Protein AF-0000000075242982 (afdb_homodimer)

Solvent-accessible surface area (backbone atoms only — not comparable to full-atom values): 26186 Å² total; per-residue (Å²): 131,69,67,68,46,37,35,40,31,35,42,79,21,31,42,19,51,88,75,40,44,37,87,60,26,55,62,35,51,60,56,45,56,75,68,31,47,71,36,37,35,45,78,45,44,43,64,19,67,67,58,49,40,52,51,48,40,70,35,62,38,90,78,58,65,86,42,56,41,36,14,54,53,44,46,44,52,52,32,62,76,66,67,48,15,46,46,80,40,51,23,76,57,27,46,68,67,49,65,90,60,58,46,71,84,53,44,25,34,38,36,28,44,24,64,93,55,42,30,43,68,53,50,23,52,50,45,42,40,32,66,76,64,67,21,48,48,33,24,35,44,63,46,38,55,47,81,53,96,93,40,71,35,67,27,31,19,17,58,52,42,8,48,23,61,46,62,74,52,77,64,50,57,29,13,65,38,34,55,62,27,56,52,53,53,42,35,76,76,34,81,76,67,54,44,65,24,24,35,28,40,17,16,39,59,59,43,38,24,49,20,31,38,75,61,48,20,24,36,33,36,23,61,28,61,70,44,52,93,68,51,65,78,76,53,91,38,72,22,76,30,52,42,49,43,43,51,32,55,77,67,69,63,70,60,79,127,133,71,67,68,47,38,35,41,31,35,41,80,21,33,43,21,50,88,75,39,46,38,85,61,26,56,62,36,49,60,56,44,56,77,70,31,48,70,35,37,34,44,78,45,45,43,63,20,66,68,58,48,41,53,52,49,41,69,35,62,38,90,78,56,64,86,40,55,41,37,14,54,54,46,44,42,50,52,32,62,76,68,68,48,15,44,45,77,39,52,23,77,57,27,47,68,67,48,67,89,62,60,48,71,84,52,45,22,33,38,35,28,44,26,65,94,56,42,29,43,68,53,52,22,51,50,46,43,40,34,65,76,63,68,20,47,46,34,24,34,43,64,48,39,55,48,81,52,95,93,40,71,35,68,26,31,19,17,58,51,43,8,48,23,62,45,62,74,50,76,64,48,55,30,14,65,40,34,56,60,26,57,53,52,51,42,33,77,79,33,81,77,67,54,43,66,25,25,34,28,39,20,17,40,60,59,43,38,24,50,19,31,40,74,63,48,20,23,36,33,36,23,59,29,63,69,45,52,93,68,51,66,78,76,52,90,37,71,24,75,31,53,43,48,43,42,50,32,56,78,66,69,63,68,59,80,127

pLDDT: mean 96.3, std 3.38, range [66.12, 98.94]

Organism: NCBI:txid1561998

Structure (mmCIF, N/CA/C/O backbone):
data_AF-0000000075242982-model_v1
#
loop_
_entity.id
_entity.type
_entity.pdbx_description
1 polymer 'Haloacid dehalogenase-like hydrolase domain-containing protein 2'
#
loop_
_atom_site.group_PDB
_atom_site.id
_atom_site.type_symbol
_atom_site.label_atom_id
_atom_site.label_alt_id
_atom_site.label_comp_id
_atom_site.label_asym_id
_atom_site.label_entity_id
_atom_site.label_seq_id
_atom_site.pdbx_PDB_ins_code
_atom_site.Cartn_x
_atom_site.Cartn_y
_atom_site.Cartn_z
_atom_site.occupancy
_atom_site.B_iso_or_equiv
_atom_site.auth_seq_id
_atom_site.auth_comp_id
_atom_site.auth_asym_id
_atom_site.auth_atom_id
_atom_site.pdbx_PDB_model_num
ATOM 1 N N . MET A 1 1 ? 8.773 -43.938 4.301 1 66.19 1 MET A N 1
ATOM 2 C CA . MET A 1 1 ? 8.172 -42.688 3.807 1 66.19 1 MET A CA 1
ATOM 3 C C . MET A 1 1 ? 6.949 -43 2.941 1 66.19 1 MET A C 1
ATOM 5 O O . MET A 1 1 ? 6.883 -44.031 2.293 1 66.19 1 MET A O 1
ATOM 9 N N . SER A 1 2 ? 5.824 -42.188 3.098 1 78.44 2 SER A N 1
ATOM 10 C CA . SER A 1 2 ? 4.605 -42.406 2.33 1 78.44 2 SER A CA 1
ATOM 11 C C . SER A 1 2 ? 4.879 -42.375 0.831 1 78.44 2 SER A C 1
ATOM 13 O O . SER A 1 2 ? 5.707 -41.594 0.365 1 78.44 2 SER A O 1
ATOM 15 N N . LYS A 1 3 ? 4.277 -43.219 0.196 1 91 3 LYS A N 1
ATOM 16 C CA . LYS A 1 3 ? 4.43 -43.281 -1.255 1 91 3 LYS A CA 1
ATOM 17 C C . LYS A 1 3 ? 3.832 -42.062 -1.923 1 91 3 LYS A C 1
ATOM 19 O O . LYS A 1 3 ? 2.732 -41.625 -1.568 1 91 3 LYS A O 1
ATOM 24 N N . ILE A 1 4 ? 4.59 -41.5 -2.803 1 95.19 4 ILE A N 1
ATOM 25 C CA . ILE A 1 4 ? 4.129 -40.312 -3.539 1 95.19 4 ILE A CA 1
ATOM 26 C C . ILE A 1 4 ? 3.016 -40.719 -4.504 1 95.19 4 ILE A C 1
ATOM 28 O O . ILE A 1 4 ? 3.164 -41.688 -5.27 1 95.19 4 ILE A O 1
ATOM 32 N N . SER A 1 5 ? 1.886 -40.031 -4.438 1 96.88 5 SER A N 1
ATOM 33 C CA . SER A 1 5 ? 0.757 -40.344 -5.305 1 96.88 5 SER A CA 1
ATOM 34 C C . SER A 1 5 ? 0.394 -39.188 -6.207 1 96.88 5 SER A C 1
ATOM 36 O O . SER A 1 5 ? -0.218 -39.375 -7.262 1 96.88 5 SER A O 1
ATOM 38 N N . SER A 1 6 ? 0.688 -37.969 -5.805 1 98.12 6 SER A N 1
ATOM 39 C CA . SER A 1 6 ? 0.33 -36.75 -6.543 1 98.12 6 SER A CA 1
ATOM 40 C C . SER A 1 6 ? 1.532 -35.812 -6.711 1 98.12 6 SER A C 1
ATOM 42 O O . SER A 1 6 ? 2.334 -35.656 -5.785 1 98.12 6 SER A O 1
ATOM 44 N N . VAL A 1 7 ? 1.649 -35.25 -7.887 1 98.56 7 VAL A N 1
ATOM 45 C CA . VAL A 1 7 ? 2.742 -34.344 -8.164 1 98.56 7 VAL A CA 1
ATOM 46 C C . VAL A 1 7 ? 2.186 -33.031 -8.742 1 98.56 7 VAL A C 1
ATOM 48 O O . VAL A 1 7 ? 1.443 -33.062 -9.727 1 98.56 7 VAL A O 1
ATOM 51 N N . LEU A 1 8 ? 2.436 -31.922 -8.078 1 98.75 8 LEU A N 1
ATOM 52 C CA . LEU A 1 8 ? 2.223 -30.594 -8.648 1 98.75 8 LEU A CA 1
ATOM 53 C C . LEU A 1 8 ? 3.477 -30.109 -9.367 1 98.75 8 LEU A C 1
ATOM 55 O O . LEU A 1 8 ? 4.582 -30.219 -8.836 1 98.75 8 LEU A O 1
ATOM 59 N N . ILE A 1 9 ? 3.287 -29.656 -10.555 1 98.75 9 ILE A N 1
ATOM 60 C CA . ILE A 1 9 ? 4.426 -29.281 -11.391 1 98.75 9 ILE A CA 1
ATOM 61 C C . ILE A 1 9 ? 4.289 -27.812 -11.82 1 98.75 9 ILE A C 1
ATOM 63 O O . ILE A 1 9 ? 3.314 -27.453 -12.484 1 98.75 9 ILE A O 1
ATOM 67 N N . ASP A 1 10 ? 5.246 -26.984 -11.469 1 98.12 10 ASP A N 1
ATOM 68 C CA . ASP A 1 10 ? 5.316 -25.625 -12 1 98.12 10 ASP A CA 1
ATOM 69 C C . ASP A 1 10 ? 5.539 -25.641 -13.508 1 98.12 10 ASP A C 1
ATOM 71 O O . ASP A 1 10 ? 5.992 -26.641 -14.062 1 98.12 10 ASP A O 1
ATOM 75 N N . LEU A 1 11 ? 5.191 -24.562 -14.148 1 96.44 11 LEU A N 1
ATOM 76 C CA . LEU A 1 11 ? 5.305 -24.484 -15.602 1 96.44 11 LEU A CA 1
ATOM 77 C C . LEU A 1 11 ? 6.578 -23.766 -16.016 1 96.44 11 LEU A C 1
ATOM 79 O O . LEU A 1 11 ? 7.625 -24.391 -16.188 1 96.44 11 LEU A O 1
ATOM 83 N N . SER A 1 12 ? 6.543 -22.422 -15.945 1 93.69 12 SER A N 1
ATOM 84 C CA . SER A 1 12 ? 7.672 -21.609 -16.406 1 93.69 12 SER A CA 1
ATOM 85 C C . SER A 1 12 ? 8.898 -21.828 -15.516 1 93.69 12 SER A C 1
ATOM 87 O O . SER A 1 12 ? 8.789 -21.797 -14.289 1 93.69 12 SER A O 1
ATOM 89 N N . GLY A 1 13 ? 9.992 -22.156 -16.156 1 95.62 13 GLY A N 1
ATOM 90 C CA . GLY A 1 13 ? 11.242 -22.391 -15.453 1 95.62 13 GLY A CA 1
ATOM 91 C C . GLY A 1 13 ? 11.414 -23.828 -14.992 1 95.62 13 GLY A C 1
ATOM 92 O O . GLY A 1 13 ? 12.508 -24.219 -14.578 1 95.62 13 GLY A O 1
ATOM 93 N N . THR A 1 14 ? 10.359 -24.562 -15.102 1 97.69 14 THR A N 1
ATOM 94 C CA . THR A 1 14 ? 10.383 -25.953 -14.664 1 97.69 14 THR A CA 1
ATOM 95 C C . THR A 1 14 ? 10.18 -26.906 -15.844 1 97.69 14 THR A C 1
ATOM 97 O O . THR A 1 14 ? 11.039 -27.734 -16.141 1 97.69 14 THR A O 1
ATOM 100 N N . LEU A 1 15 ? 9.117 -26.781 -16.578 1 97.5 15 LEU A N 1
ATOM 101 C CA . LEU A 1 15 ? 8.852 -27.594 -17.766 1 97.5 15 LEU A CA 1
ATOM 102 C C . LEU A 1 15 ? 9.43 -26.938 -19.016 1 97.5 15 LEU A C 1
ATOM 104 O O . LEU A 1 15 ? 9.82 -27.641 -19.953 1 97.5 15 LEU A O 1
ATOM 108 N N . HIS A 1 16 ? 9.336 -25.641 -18.984 1 96.19 16 HIS A N 1
ATOM 109 C CA . HIS A 1 16 ? 9.797 -24.906 -20.156 1 96.19 16 HIS A CA 1
ATOM 110 C C . HIS A 1 16 ? 10.406 -23.562 -19.75 1 96.19 16 HIS A C 1
ATOM 112 O O . HIS A 1 16 ? 10.172 -23.078 -18.641 1 96.19 16 HIS A O 1
ATOM 118 N N . ILE A 1 17 ? 11.195 -23.016 -20.484 1 92.31 17 ILE A N 1
ATOM 119 C CA . ILE A 1 17 ? 11.695 -21.656 -20.406 1 92.31 17 ILE A CA 1
ATOM 120 C C . ILE A 1 17 ? 11.297 -20.875 -21.656 1 92.31 17 ILE A C 1
ATOM 122 O O . ILE A 1 17 ? 11.625 -21.281 -22.781 1 92.31 17 ILE A O 1
ATOM 126 N N . GLU A 1 18 ? 10.57 -19.828 -21.438 1 88 18 GLU A N 1
ATOM 127 C CA . GLU A 1 18 ? 9.945 -19.156 -22.562 1 88 18 GLU A CA 1
ATOM 128 C C . GLU A 1 18 ? 9.141 -20.125 -23.422 1 88 18 GLU A C 1
ATOM 130 O O . GLU A 1 18 ? 8.289 -20.859 -22.891 1 88 18 GLU A O 1
ATOM 135 N N . GLU A 1 19 ? 9.453 -20.234 -24.641 1 90.88 19 GLU A N 1
ATOM 136 C CA . GLU A 1 19 ? 8.664 -21.094 -25.531 1 90.88 19 GLU A CA 1
ATOM 137 C C . GLU A 1 19 ? 9.367 -22.406 -25.797 1 90.88 19 GLU A C 1
ATOM 139 O O . GLU A 1 19 ? 8.945 -23.172 -26.672 1 90.88 19 GLU A O 1
ATOM 144 N N . LEU A 1 20 ? 10.32 -22.703 -25.031 1 93.94 20 LEU A N 1
ATOM 145 C CA . LEU A 1 20 ? 11.078 -23.922 -25.266 1 93.94 20 LEU A CA 1
ATOM 146 C C . LEU A 1 20 ? 10.977 -24.875 -24.078 1 93.94 20 LEU A C 1
ATOM 148 O O . LEU A 1 20 ? 11.211 -24.469 -22.938 1 93.94 20 LEU A O 1
ATOM 152 N N . ALA A 1 21 ? 10.711 -26.047 -24.391 1 96.75 21 ALA A N 1
ATOM 153 C CA . ALA A 1 21 ? 10.656 -27.078 -23.359 1 96.75 21 ALA A CA 1
ATOM 154 C C . ALA A 1 21 ? 12.047 -27.375 -22.812 1 96.75 21 ALA A C 1
ATOM 156 O O . ALA A 1 21 ? 13.023 -27.359 -23.562 1 96.75 21 ALA A O 1
ATOM 157 N N . ILE A 1 22 ? 12.078 -27.641 -21.562 1 96.94 22 ILE A N 1
ATOM 158 C CA . ILE A 1 22 ? 13.305 -28.203 -21.016 1 96.94 22 ILE A CA 1
ATOM 159 C C . ILE A 1 22 ? 13.648 -29.5 -21.75 1 96.94 22 ILE A C 1
ATOM 161 O O . ILE A 1 22 ? 12.773 -30.344 -21.984 1 96.94 22 ILE A O 1
ATOM 165 N N . PRO A 1 23 ? 14.922 -29.656 -22.141 1 97 23 PRO A N 1
ATOM 166 C CA . PRO A 1 23 ? 15.297 -30.875 -22.875 1 97 23 PRO A CA 1
ATOM 167 C C . PRO A 1 23 ? 14.914 -32.156 -22.125 1 97 23 PRO A C 1
ATOM 169 O O . PRO A 1 23 ? 15.297 -32.312 -20.969 1 97 23 PRO A O 1
ATOM 172 N N . GLY A 1 24 ? 14.133 -33.031 -22.781 1 97.81 24 GLY A N 1
ATOM 173 C CA . GLY A 1 24 ? 13.742 -34.312 -22.219 1 97.81 24 GLY A CA 1
ATOM 174 C C . GLY A 1 24 ? 12.477 -34.25 -21.391 1 97.81 24 GLY A C 1
ATOM 175 O O . GLY A 1 24 ? 11.945 -35.281 -20.953 1 97.81 24 GLY A O 1
ATOM 176 N N . ALA A 1 25 ? 11.977 -33.031 -21.219 1 98.12 25 ALA A N 1
ATOM 177 C CA . ALA A 1 25 ? 10.867 -32.812 -20.297 1 98.12 25 ALA A CA 1
ATOM 178 C C . ALA A 1 25 ? 9.602 -33.531 -20.797 1 98.12 25 ALA A C 1
ATOM 180 O O . ALA A 1 25 ? 8.898 -34.156 -20.016 1 98.12 25 ALA A O 1
ATOM 181 N N . PRO A 1 26 ? 9.273 -33.438 -22.094 1 97.81 26 PRO A N 1
ATOM 182 C CA . PRO A 1 26 ? 8.055 -34.125 -22.547 1 97.81 26 PRO A CA 1
ATOM 183 C C . PRO A 1 26 ? 8.078 -35.625 -22.297 1 97.81 26 PRO A C 1
ATOM 185 O O . PRO A 1 26 ? 7.102 -36.188 -21.797 1 97.81 26 PRO A O 1
ATOM 188 N N . ALA A 1 27 ? 9.156 -36.25 -22.547 1 97.94 27 ALA A N 1
ATOM 189 C CA . ALA A 1 27 ? 9.289 -37.688 -22.328 1 97.94 27 ALA A CA 1
ATOM 190 C C . ALA A 1 27 ? 9.25 -38 -20.828 1 97.94 27 ALA A C 1
ATOM 192 O O . ALA A 1 27 ? 8.648 -39 -20.422 1 97.94 27 ALA A O 1
ATOM 193 N N . ALA A 1 28 ? 9.906 -37.188 -20.094 1 98.44 28 ALA A N 1
ATOM 194 C CA . ALA A 1 28 ? 9.922 -37.375 -18.641 1 98.44 28 ALA A CA 1
ATOM 195 C C . ALA A 1 28 ? 8.508 -37.281 -18.078 1 98.44 28 ALA A C 1
ATOM 197 O O . ALA A 1 28 ? 8.148 -38.031 -17.172 1 98.44 28 ALA A O 1
ATOM 198 N N . LEU A 1 29 ? 7.754 -36.312 -18.547 1 98.5 29 LEU A N 1
ATOM 199 C CA . LEU A 1 29 ? 6.379 -36.156 -18.078 1 98.5 29 LEU A CA 1
ATOM 200 C C . LEU A 1 29 ? 5.547 -37.406 -18.359 1 98.5 29 LEU A C 1
ATOM 202 O O . LEU A 1 29 ? 4.777 -37.844 -17.5 1 98.5 29 LEU A O 1
ATOM 206 N N . GLU A 1 30 ? 5.648 -38 -19.531 1 97.88 30 GLU A N 1
ATOM 207 C CA . GLU A 1 30 ? 4.898 -39.188 -19.875 1 97.88 30 GLU A CA 1
ATOM 208 C C . GLU A 1 30 ? 5.281 -40.344 -18.984 1 97.88 30 GLU A C 1
ATOM 210 O O . GLU A 1 30 ? 4.43 -41.156 -18.609 1 97.88 30 GLU A O 1
ATOM 215 N N . LEU A 1 31 ? 6.531 -40.375 -18.703 1 97.94 31 LEU A N 1
ATOM 216 C CA . LEU A 1 31 ? 6.996 -41.406 -17.781 1 97.94 31 LEU A CA 1
ATOM 217 C C . LEU A 1 31 ? 6.398 -41.219 -16.406 1 97.94 31 LEU A C 1
ATOM 219 O O . LEU A 1 31 ? 5.941 -42.156 -15.773 1 97.94 31 LEU A O 1
ATOM 223 N N . LEU A 1 32 ? 6.422 -40.031 -15.914 1 98.19 32 LEU A N 1
ATOM 224 C CA . LEU A 1 32 ? 5.918 -39.688 -14.586 1 98.19 32 LEU A CA 1
ATOM 225 C C . LEU A 1 32 ? 4.438 -40.062 -14.461 1 98.19 32 LEU A C 1
ATOM 227 O O . LEU A 1 32 ? 4.008 -40.562 -13.43 1 98.19 32 LEU A O 1
ATOM 231 N N . ARG A 1 33 ? 3.701 -39.781 -15.508 1 97.56 33 ARG A N 1
ATOM 232 C CA . ARG A 1 33 ? 2.254 -39.969 -15.516 1 97.56 33 ARG A CA 1
ATOM 233 C C . ARG A 1 33 ? 1.895 -41.438 -15.32 1 97.56 33 ARG A C 1
ATOM 235 O O . ARG A 1 33 ? 0.778 -41.75 -14.906 1 97.56 33 ARG A O 1
ATOM 242 N N . LYS A 1 34 ? 2.77 -42.312 -15.586 1 97.25 34 LYS A N 1
ATOM 243 C CA . LYS A 1 34 ? 2.535 -43.719 -15.414 1 97.25 34 LYS A CA 1
ATOM 244 C C . LYS A 1 34 ? 2.588 -44.125 -13.945 1 97.25 34 LYS A C 1
ATOM 246 O O . LYS A 1 34 ? 2.146 -45.219 -13.57 1 97.25 34 LYS A O 1
ATOM 251 N N . HIS A 1 35 ? 3.02 -43.25 -13.148 1 96.38 35 HIS A N 1
ATOM 252 C CA . HIS A 1 35 ? 3.297 -43.625 -11.766 1 96.38 35 HIS A CA 1
ATOM 253 C C . HIS A 1 35 ? 2.459 -42.812 -10.789 1 96.38 35 HIS A C 1
ATOM 255 O O . HIS A 1 35 ? 2.148 -43.281 -9.695 1 96.38 35 HIS A O 1
ATOM 261 N N . VAL A 1 36 ? 2.141 -41.594 -11.141 1 97.12 36 VAL A N 1
ATOM 262 C CA . VAL A 1 36 ? 1.5 -40.688 -10.203 1 97.12 36 VAL A CA 1
ATOM 263 C C . VAL A 1 36 ? 0.491 -39.812 -10.938 1 97.12 36 VAL A C 1
ATOM 265 O O . VAL A 1 36 ? 0.51 -39.719 -12.172 1 97.12 36 VAL A O 1
ATOM 268 N N . HIS A 1 37 ? -0.433 -39.188 -10.156 1 97.5 37 HIS A N 1
ATOM 269 C CA . HIS A 1 37 ? -1.292 -38.156 -10.703 1 97.5 37 HIS A CA 1
ATOM 270 C C . HIS A 1 37 ? -0.557 -36.812 -10.773 1 97.5 37 HIS A C 1
ATOM 272 O O . HIS A 1 37 ? 0.203 -36.469 -9.867 1 97.5 37 HIS A O 1
ATOM 278 N N . VAL A 1 38 ? -0.809 -36.125 -11.867 1 98.12 38 VAL A N 1
ATOM 279 C CA . VAL A 1 38 ? -0.043 -34.906 -12.078 1 98.12 38 VAL A CA 1
ATOM 280 C C . VAL A 1 38 ? -0.994 -33.719 -12.289 1 98.12 38 VAL A C 1
ATOM 282 O O . VAL A 1 38 ? -2.076 -33.875 -12.859 1 98.12 38 VAL A O 1
ATOM 285 N N . LYS A 1 39 ? -0.656 -32.625 -11.789 1 98.38 39 LYS A N 1
ATOM 286 C CA . LYS A 1 39 ? -1.312 -31.328 -12.031 1 98.38 39 LYS A CA 1
ATOM 287 C C . LYS A 1 39 ? -0.288 -30.234 -12.305 1 98.38 39 LYS A C 1
ATOM 289 O O . LYS A 1 39 ? 0.723 -30.125 -11.602 1 98.38 39 LYS A O 1
ATOM 294 N N . PHE A 1 40 ? -0.518 -29.5 -13.352 1 98.25 40 PHE A N 1
ATOM 295 C CA . PHE A 1 40 ? 0.338 -28.359 -13.656 1 98.25 40 PHE A CA 1
ATOM 296 C C . PHE A 1 40 ? -0.154 -27.109 -12.945 1 98.25 40 PHE A C 1
ATOM 298 O O . PHE A 1 40 ? -1.33 -26.75 -13.039 1 98.25 40 PHE A O 1
ATOM 305 N N . VAL A 1 41 ? 0.76 -26.469 -12.258 1 98 41 VAL A N 1
ATOM 306 C CA . VAL A 1 41 ? 0.319 -25.344 -11.438 1 98 41 VAL A CA 1
ATOM 307 C C . VAL A 1 41 ? 1.178 -24.125 -11.742 1 98 41 VAL A C 1
ATOM 309 O O . VAL A 1 41 ? 2.383 -24.234 -11.969 1 98 41 VAL A O 1
ATOM 312 N N . THR A 1 42 ? 0.57 -23 -11.797 1 95.88 42 THR A N 1
ATOM 313 C CA . THR A 1 42 ? 1.303 -21.75 -11.992 1 95.88 42 THR A CA 1
ATOM 314 C C . THR A 1 42 ? 0.585 -20.594 -11.312 1 95.88 42 THR A C 1
ATOM 316 O O . THR A 1 42 ? -0.641 -20.609 -11.18 1 95.88 42 THR A O 1
ATOM 319 N N . ASN A 1 43 ? 1.419 -19.703 -10.812 1 92.19 43 ASN A N 1
ATOM 320 C CA . ASN A 1 43 ? 0.891 -18.422 -10.344 1 92.19 43 ASN A CA 1
ATOM 321 C C . ASN A 1 43 ? 0.761 -17.422 -11.484 1 92.19 43 ASN A C 1
ATOM 323 O O . ASN A 1 43 ? 1.767 -16.953 -12.031 1 92.19 43 ASN A O 1
ATOM 327 N N . THR A 1 44 ? -0.353 -17.328 -12.031 1 89.38 44 THR A N 1
ATOM 328 C CA . THR A 1 44 ? -0.556 -16.344 -13.086 1 89.38 44 THR A CA 1
ATOM 329 C C . THR A 1 44 ? -1.657 -15.359 -12.703 1 89.38 44 THR A C 1
ATOM 331 O O . THR A 1 44 ? -2.586 -15.711 -11.977 1 89.38 44 THR A O 1
ATOM 334 N N . THR A 1 45 ? -1.472 -14.117 -13.172 1 85.31 45 THR A N 1
ATOM 335 C CA . THR A 1 45 ? -2.504 -13.117 -12.938 1 85.31 45 THR A CA 1
ATOM 336 C C . THR A 1 45 ? -3.045 -12.57 -14.258 1 85.31 45 THR A C 1
ATOM 338 O O . THR A 1 45 ? -4.012 -11.805 -14.266 1 85.31 45 THR A O 1
ATOM 341 N N . LYS A 1 46 ? -2.549 -12.977 -15.312 1 87.06 46 LYS A N 1
ATOM 342 C CA . LYS A 1 46 ? -2.844 -12.242 -16.547 1 87.06 46 LYS A CA 1
ATOM 343 C C . LYS A 1 46 ? -3.357 -13.18 -17.641 1 87.06 46 LYS A C 1
ATOM 345 O O . LYS A 1 46 ? -4.023 -12.734 -18.578 1 87.06 46 LYS A O 1
ATOM 350 N N . GLU A 1 47 ? -2.953 -14.453 -17.594 1 90.44 47 GLU A N 1
ATOM 351 C CA . GLU A 1 47 ? -3.34 -15.383 -18.656 1 90.44 47 GLU A CA 1
ATOM 352 C C . GLU A 1 47 ? -4.395 -16.375 -18.156 1 90.44 47 GLU A C 1
ATOM 354 O O . GLU A 1 47 ? -4.262 -16.938 -17.078 1 90.44 47 GLU A O 1
ATOM 359 N N . SER A 1 48 ? -5.309 -16.594 -18.984 1 93.25 48 SER A N 1
ATOM 360 C CA . SER A 1 48 ? -6.336 -17.578 -18.672 1 93.25 48 SER A CA 1
ATOM 361 C C . SER A 1 48 ? -5.793 -19 -18.828 1 93.25 48 SER A C 1
ATOM 363 O O . SER A 1 48 ? -4.734 -19.203 -19.422 1 93.25 48 SER A O 1
ATOM 365 N N . GLN A 1 49 ? -6.551 -19.875 -18.312 1 94.62 49 GLN A N 1
ATOM 366 C CA . GLN A 1 49 ? -6.203 -21.281 -18.438 1 94.62 49 GLN A CA 1
ATOM 367 C C . GLN A 1 49 ? -6.086 -21.703 -19.891 1 94.62 49 GLN A C 1
ATOM 369 O O . GLN A 1 49 ? -5.184 -22.453 -20.266 1 94.62 49 GLN A O 1
ATOM 374 N N . ASN A 1 50 ? -6.961 -21.188 -20.719 1 94 50 ASN A N 1
ATOM 375 C CA . ASN A 1 50 ? -6.953 -21.531 -22.141 1 94 50 ASN A CA 1
ATOM 376 C C . ASN A 1 50 ? -5.668 -21.078 -22.812 1 94 50 ASN A C 1
ATOM 378 O O . ASN A 1 50 ? -5.074 -21.812 -23.594 1 94 50 ASN A O 1
ATOM 382 N N . LEU A 1 51 ? -5.297 -19.891 -22.547 1 93 51 LEU A N 1
ATOM 383 C CA . LEU A 1 51 ? -4.078 -19.359 -23.141 1 93 51 LEU A CA 1
ATOM 384 C C . LEU A 1 51 ? -2.855 -20.141 -22.672 1 93 51 LEU A C 1
ATOM 386 O O . LEU A 1 51 ? -1.951 -20.422 -23.453 1 93 51 LEU A O 1
ATOM 390 N N . LEU A 1 52 ? -2.854 -20.484 -21.469 1 94 52 LEU A N 1
ATOM 391 C CA . LEU A 1 52 ? -1.748 -21.266 -20.906 1 94 52 LEU A CA 1
ATOM 392 C C . LEU A 1 52 ? -1.699 -22.656 -21.516 1 94 52 LEU A C 1
ATOM 394 O O . LEU A 1 52 ? -0.618 -23.172 -21.797 1 94 52 LEU A O 1
ATOM 398 N N . TYR A 1 53 ? -2.828 -23.203 -21.672 1 96.38 53 TYR A N 1
ATOM 399 C CA . TYR A 1 53 ? -2.949 -24.516 -22.297 1 96.38 53 TYR A CA 1
ATOM 400 C C . TYR A 1 53 ? -2.311 -24.531 -23.672 1 96.38 53 TYR A C 1
ATOM 402 O O . TYR A 1 53 ? -1.487 -25.391 -23.984 1 96.38 53 TYR A O 1
ATOM 410 N N . GLN A 1 54 ? -2.633 -23.562 -24.453 1 95.62 54 GLN A N 1
ATOM 411 C CA . GLN A 1 54 ? -2.09 -23.469 -25.797 1 95.62 54 GLN A CA 1
ATOM 412 C C . GLN A 1 54 ? -0.575 -23.281 -25.781 1 95.62 54 GLN A C 1
ATOM 414 O O . GLN A 1 54 ? 0.147 -23.906 -26.562 1 95.62 54 GLN A O 1
ATOM 419 N N . ARG A 1 55 ? -0.15 -22.516 -24.891 1 93.62 55 ARG A N 1
ATOM 420 C CA . ARG A 1 55 ? 1.28 -22.25 -24.766 1 93.62 55 ARG A CA 1
ATOM 421 C C . ARG A 1 55 ? 2.047 -23.516 -24.406 1 93.62 55 ARG A C 1
ATOM 423 O O . ARG A 1 55 ? 3.078 -23.828 -25.016 1 93.62 55 ARG A O 1
ATOM 430 N N . VAL A 1 56 ? 1.579 -24.234 -23.453 1 95.56 56 VAL A N 1
ATOM 431 C CA . VAL A 1 56 ? 2.246 -25.453 -22.984 1 95.56 56 VAL A CA 1
ATOM 432 C C . VAL A 1 56 ? 2.227 -26.516 -24.094 1 95.56 56 VAL A C 1
ATOM 434 O O . VAL A 1 56 ? 3.217 -27.203 -24.312 1 95.56 56 VAL A O 1
ATOM 437 N N . ARG A 1 57 ? 1.159 -26.594 -24.797 1 96.44 57 ARG A N 1
ATOM 438 C CA . ARG A 1 57 ? 1.067 -27.516 -25.938 1 96.44 57 ARG A CA 1
ATOM 439 C C . ARG A 1 57 ? 2.068 -27.141 -27.016 1 96.44 57 ARG A C 1
ATOM 441 O O . ARG A 1 57 ? 2.701 -28.016 -27.625 1 96.44 57 ARG A O 1
ATOM 448 N N . ASN A 1 58 ? 2.168 -25.875 -27.219 1 95.88 58 ASN A N 1
ATOM 449 C CA . ASN A 1 58 ? 3.086 -25.375 -28.25 1 95.88 58 ASN A CA 1
ATOM 450 C C . ASN A 1 58 ? 4.539 -25.672 -27.891 1 95.88 58 ASN A C 1
ATOM 452 O O . ASN A 1 58 ? 5.398 -25.75 -28.766 1 95.88 58 ASN A O 1
ATOM 456 N N . CYS A 1 59 ? 4.785 -25.859 -26.625 1 95 59 CYS A N 1
ATOM 457 C CA . CYS A 1 59 ? 6.121 -26.203 -26.172 1 95 59 CYS A CA 1
ATOM 458 C C . CYS A 1 59 ? 6.406 -27.688 -26.406 1 95 59 CYS A C 1
ATOM 460 O O . CYS A 1 59 ? 7.531 -28.141 -26.188 1 95 59 CYS A O 1
ATOM 462 N N . GLY A 1 60 ? 5.359 -28.469 -26.766 1 94.88 60 GLY A N 1
ATOM 463 C CA . GLY A 1 60 ? 5.586 -29.859 -27.109 1 94.88 60 GLY A CA 1
ATOM 464 C C . GLY A 1 60 ? 5.016 -30.844 -26.094 1 94.88 60 GLY A C 1
ATOM 465 O O . GLY A 1 60 ? 5.277 -32.031 -26.172 1 94.88 60 GLY A O 1
ATOM 466 N N . PHE A 1 61 ? 4.285 -30.297 -25.188 1 97.12 61 PHE A N 1
ATOM 467 C CA . PHE A 1 61 ? 3.711 -31.172 -24.172 1 97.12 61 PHE A CA 1
ATOM 468 C C . PHE A 1 61 ? 2.314 -31.625 -24.578 1 97.12 61 PHE A C 1
ATOM 470 O O . PHE A 1 61 ? 1.542 -30.859 -25.141 1 97.12 61 PHE A O 1
ATOM 477 N N . GLN A 1 62 ? 2.035 -32.875 -24.312 1 95.38 62 GLN A N 1
ATOM 478 C CA . GLN A 1 62 ? 0.682 -33.406 -24.469 1 95.38 62 GLN A CA 1
ATOM 479 C C . GLN A 1 62 ? -0.099 -33.312 -23.156 1 95.38 62 GLN A C 1
ATOM 481 O O . GLN A 1 62 ? 0.11 -34.094 -22.234 1 95.38 62 GLN A O 1
ATOM 486 N N . ILE A 1 63 ? -0.958 -32.312 -23.125 1 96.44 63 ILE A N 1
ATOM 487 C CA . ILE A 1 63 ? -1.717 -32.094 -21.906 1 96.44 63 ILE A CA 1
ATOM 488 C C . ILE A 1 63 ? -3.166 -31.766 -22.25 1 96.44 63 ILE A C 1
ATOM 490 O O . ILE A 1 63 ? -3.486 -31.469 -23.391 1 96.44 63 ILE A O 1
ATOM 494 N N . GLU A 1 64 ? -4.0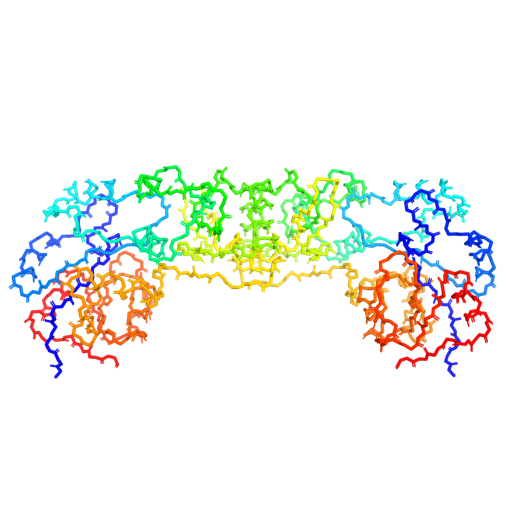2 -31.906 -21.281 1 96.38 64 GLU A N 1
ATOM 495 C CA . GLU A 1 64 ? -5.398 -31.438 -21.359 1 96.38 64 GLU A CA 1
ATOM 496 C C . GLU A 1 64 ? -5.594 -30.172 -20.531 1 96.38 64 GLU A C 1
ATOM 498 O O . GLU A 1 64 ? -4.887 -29.953 -19.547 1 96.38 64 GLU A O 1
ATOM 503 N N . LYS A 1 65 ? -6.562 -29.438 -20.891 1 95.12 65 LYS A N 1
ATOM 504 C CA . LYS A 1 65 ? -6.801 -28.156 -20.266 1 95.12 65 LYS A CA 1
ATOM 505 C C . LYS A 1 65 ? -7.055 -28.312 -18.766 1 95.12 65 LYS A C 1
ATOM 507 O O . LYS A 1 65 ? -6.574 -27.5 -17.953 1 95.12 65 LYS A O 1
ATOM 512 N N . HIS A 1 66 ? -7.754 -29.359 -18.406 1 94.94 66 HIS A N 1
ATOM 513 C CA . HIS A 1 66 ? -8.156 -29.547 -17.016 1 94.94 66 HIS A CA 1
ATOM 514 C C . HIS A 1 66 ? -6.961 -29.906 -16.141 1 94.94 66 HIS A C 1
ATOM 516 O O . HIS A 1 66 ? -7.055 -29.891 -14.906 1 94.94 66 HIS A O 1
ATOM 522 N N . GLU A 1 67 ? -5.84 -30.219 -16.781 1 97.12 67 GLU A N 1
ATOM 523 C CA . GLU A 1 67 ? -4.637 -30.562 -16.031 1 97.12 67 GLU A CA 1
ATOM 524 C C . GLU A 1 67 ? -3.914 -29.312 -15.531 1 97.12 67 GLU A C 1
ATOM 526 O O . GLU A 1 67 ? -2.992 -29.406 -14.719 1 97.12 67 GLU A O 1
ATOM 531 N N . ILE A 1 68 ? -4.367 -28.188 -15.992 1 97.06 68 ILE A N 1
ATOM 532 C CA . ILE A 1 68 ? -3.736 -26.938 -15.609 1 97.06 68 ILE A CA 1
ATOM 533 C C . ILE A 1 68 ? -4.535 -26.281 -14.477 1 97.06 68 ILE A C 1
ATOM 535 O O . ILE A 1 68 ? -5.762 -26.188 -14.547 1 97.06 68 ILE A O 1
ATOM 539 N N . PHE A 1 69 ? -3.836 -25.938 -13.438 1 96.94 69 PHE A N 1
ATOM 540 C CA . PHE A 1 69 ? -4.398 -25.219 -12.297 1 96.94 69 PHE A CA 1
ATOM 541 C C . PHE A 1 69 ? -3.65 -23.906 -12.062 1 96.94 69 PHE A C 1
ATOM 543 O O . PHE A 1 69 ? -2.42 -23.891 -12 1 96.94 69 PHE A O 1
ATOM 550 N N . THR A 1 70 ? -4.379 -22.844 -11.984 1 96.44 70 THR A N 1
ATOM 551 C CA . THR A 1 70 ? -3.773 -21.531 -11.859 1 96.44 70 THR A CA 1
ATOM 552 C C . THR A 1 70 ? -4.27 -20.828 -10.602 1 96.44 70 THR A C 1
ATOM 554 O O . THR A 1 70 ? -5.211 -21.281 -9.953 1 96.44 70 THR A O 1
ATOM 557 N N . SER A 1 71 ? -3.564 -19.781 -10.273 1 95.88 71 SER A N 1
ATOM 558 C CA . SER A 1 71 ? -4.055 -18.938 -9.188 1 95.88 71 SER A CA 1
ATOM 559 C C . SER A 1 71 ? -5.41 -18.328 -9.516 1 95.88 71 SER A C 1
ATOM 561 O O . SER A 1 71 ? -6.238 -18.125 -8.625 1 95.88 71 SER A O 1
ATOM 563 N N . LEU A 1 72 ? -5.68 -18.156 -10.789 1 96.69 72 LEU A N 1
ATOM 564 C CA . LEU A 1 72 ? -6.988 -17.672 -11.211 1 96.69 72 LEU A CA 1
ATOM 565 C C . LEU A 1 72 ? -8.062 -18.719 -10.984 1 96.69 72 LEU A C 1
ATOM 567 O O . LEU A 1 72 ? -9.164 -18.406 -10.523 1 96.69 72 LEU A O 1
ATOM 571 N N . SER A 1 73 ? -7.719 -19.953 -11.211 1 94.31 73 SER A N 1
ATOM 572 C CA . SER A 1 73 ? -8.625 -21.062 -10.93 1 94.31 73 SER A CA 1
ATOM 573 C C . SER A 1 73 ? -8.938 -21.156 -9.445 1 94.31 73 SER A C 1
ATOM 575 O O . SER A 1 73 ? -10.086 -21.391 -9.055 1 94.31 73 SER A O 1
ATOM 577 N N . ALA A 1 74 ? -7.883 -21.031 -8.688 1 95.12 74 ALA A N 1
ATOM 578 C CA . ALA A 1 74 ? -8.055 -21.062 -7.238 1 95.12 74 ALA A CA 1
ATOM 579 C C . ALA A 1 74 ? -8.984 -19.953 -6.77 1 95.12 74 ALA A C 1
ATOM 581 O O . ALA A 1 74 ? -9.844 -20.172 -5.914 1 95.12 74 ALA A O 1
ATOM 582 N N . ALA A 1 75 ? -8.82 -18.781 -7.34 1 96.94 75 ALA A N 1
ATOM 583 C CA . ALA A 1 75 ? -9.672 -17.641 -7 1 96.94 75 ALA A CA 1
ATOM 584 C C . ALA A 1 75 ? -11.117 -17.891 -7.395 1 96.94 75 ALA A C 1
ATOM 586 O O . ALA A 1 75 ? -12.039 -17.594 -6.629 1 96.94 75 ALA A O 1
ATOM 587 N N . ARG A 1 76 ? -11.281 -18.422 -8.602 1 96.19 76 ARG A N 1
ATOM 588 C CA . ARG A 1 76 ? -12.633 -18.734 -9.047 1 96.19 76 ARG A CA 1
ATOM 589 C C . ARG A 1 76 ? -13.312 -19.703 -8.086 1 96.19 76 ARG A C 1
ATOM 591 O O . ARG A 1 76 ? -14.469 -19.5 -7.711 1 96.19 76 ARG A O 1
ATOM 598 N N . ASP A 1 77 ? -12.625 -20.719 -7.688 1 94.38 77 ASP A N 1
ATOM 599 C CA . ASP A 1 77 ? -13.164 -21.703 -6.75 1 94.38 77 ASP A CA 1
ATOM 600 C C . ASP A 1 77 ? -13.578 -21.031 -5.438 1 94.38 77 ASP A C 1
ATOM 602 O O . ASP A 1 77 ? -14.633 -21.344 -4.887 1 94.38 77 ASP A O 1
ATOM 606 N N . LEU A 1 78 ? -12.719 -20.203 -4.957 1 95.69 78 LEU A N 1
ATOM 607 C CA . LEU A 1 78 ? -12.992 -19.484 -3.725 1 95.69 78 LEU A CA 1
ATOM 608 C C . LEU A 1 78 ? -14.258 -18.625 -3.861 1 95.69 78 LEU A C 1
ATOM 610 O O . LEU A 1 78 ? -15.078 -18.578 -2.945 1 95.69 78 LEU A O 1
ATOM 614 N N . ILE A 1 79 ? -14.414 -17.969 -4.961 1 97.44 79 ILE A N 1
ATOM 615 C CA . ILE A 1 79 ? -15.562 -17.109 -5.25 1 97.44 79 ILE A CA 1
ATOM 616 C C . ILE A 1 79 ? -16.844 -17.938 -5.242 1 97.44 79 ILE A C 1
ATOM 618 O O . ILE A 1 79 ? -17.828 -17.562 -4.621 1 97.44 79 ILE A O 1
ATOM 622 N N . ILE A 1 80 ? -16.797 -19.078 -5.914 1 96.56 80 ILE A N 1
ATOM 623 C CA . ILE A 1 80 ? -17.984 -19.922 -6.023 1 96.56 80 ILE A CA 1
ATOM 624 C C . ILE A 1 80 ? -18.344 -20.484 -4.652 1 96.56 80 ILE A C 1
ATOM 626 O O . ILE A 1 80 ? -19.5 -20.406 -4.23 1 96.56 80 ILE A O 1
ATOM 630 N N . ARG A 1 81 ? -17.359 -20.953 -3.963 1 94.75 81 ARG A N 1
ATOM 631 C CA . ARG A 1 81 ? -17.562 -21.578 -2.662 1 94.75 81 ARG A CA 1
ATOM 632 C C . ARG A 1 81 ? -18.172 -20.594 -1.67 1 94.75 81 ARG A C 1
ATOM 634 O O . ARG A 1 81 ? -19.031 -20.969 -0.866 1 94.75 81 ARG A O 1
ATOM 641 N N . ASN A 1 82 ? -17.781 -19.328 -1.739 1 96.81 82 ASN A N 1
ATOM 642 C CA . ASN A 1 82 ? -18.203 -18.344 -0.746 1 96.81 82 ASN A CA 1
ATOM 643 C C . ASN A 1 82 ? -19.312 -17.453 -1.281 1 96.81 82 ASN A C 1
ATOM 645 O O . ASN A 1 82 ? -19.719 -16.5 -0.618 1 96.81 82 ASN A O 1
ATOM 649 N N . LYS A 1 83 ? -19.734 -17.703 -2.51 1 97.25 83 LYS A N 1
ATOM 650 C CA . LYS A 1 83 ? -20.797 -16.938 -3.168 1 97.25 83 LYS A CA 1
ATOM 651 C C . LYS A 1 83 ? -20.453 -15.461 -3.25 1 97.25 83 LYS A C 1
ATOM 653 O O . LYS A 1 83 ? -21.281 -14.602 -2.934 1 97.25 83 LYS A O 1
ATOM 658 N N . TYR A 1 84 ? -19.25 -15.219 -3.551 1 98.19 84 TYR A N 1
ATOM 659 C CA . TYR A 1 84 ? -18.797 -13.844 -3.75 1 98.19 84 TYR A CA 1
ATOM 660 C C . TYR A 1 84 ? -19.312 -13.289 -5.07 1 98.19 84 TYR A C 1
ATOM 662 O O . TYR A 1 84 ? -19.547 -14.031 -6.023 1 98.19 84 TYR A O 1
ATOM 670 N N . ARG A 1 85 ? -19.516 -12.039 -5.141 1 98.75 85 ARG A N 1
ATOM 671 C CA . ARG A 1 85 ? -19.734 -11.195 -6.316 1 98.75 85 ARG A CA 1
ATOM 672 C C . ARG A 1 85 ? -18.625 -10.141 -6.438 1 98.75 85 ARG A C 1
ATOM 674 O O . ARG A 1 85 ? -18.719 -9.078 -5.828 1 98.75 85 ARG A O 1
ATOM 681 N N . PRO A 1 86 ? -17.656 -10.43 -7.266 1 98.75 86 PRO A N 1
ATOM 682 C CA . PRO A 1 86 ? -16.422 -9.656 -7.145 1 98.75 86 PRO A CA 1
ATOM 683 C C . PRO A 1 86 ? -16.453 -8.359 -7.957 1 98.75 86 PRO A C 1
ATOM 685 O O . PRO A 1 86 ? -17.047 -8.32 -9.031 1 98.75 86 PRO A O 1
ATOM 688 N N . PHE A 1 87 ? -15.875 -7.281 -7.383 1 98.88 87 PHE A N 1
ATOM 689 C CA . PHE A 1 87 ? -15.289 -6.188 -8.141 1 98.88 87 PHE A CA 1
ATOM 690 C C . PHE A 1 87 ? -13.898 -6.562 -8.648 1 98.88 87 PHE A C 1
ATOM 692 O O . PHE A 1 87 ? -12.961 -6.703 -7.852 1 98.88 87 PHE A O 1
ATOM 699 N N . PHE A 1 88 ? -13.789 -6.758 -9.992 1 98.56 88 PHE A N 1
ATOM 700 C CA . PHE A 1 88 ? -12.57 -7.309 -10.562 1 98.56 88 PHE A CA 1
ATOM 701 C C . PHE A 1 88 ? -11.562 -6.203 -10.852 1 98.56 88 PHE A C 1
ATOM 703 O O . PHE A 1 88 ? -11.875 -5.223 -11.523 1 98.56 88 PHE A O 1
ATOM 710 N N . ILE A 1 89 ? -10.406 -6.375 -10.305 1 98.5 89 ILE A N 1
ATOM 711 C CA . ILE A 1 89 ? -9.227 -5.648 -10.75 1 98.5 89 ILE A CA 1
ATOM 712 C C . ILE A 1 89 ? -8.203 -6.625 -11.336 1 98.5 89 ILE A C 1
ATOM 714 O O . ILE A 1 89 ? -7.199 -6.938 -10.695 1 98.5 89 ILE A O 1
ATOM 718 N N . LEU A 1 90 ? -8.469 -7.074 -12.492 1 97.69 90 LEU A N 1
ATOM 719 C CA . LEU A 1 90 ? -7.688 -8.078 -13.219 1 97.69 90 LEU A CA 1
ATOM 720 C C . LEU A 1 90 ? -7.434 -7.633 -14.656 1 97.69 90 LEU A C 1
ATOM 722 O O . LEU A 1 90 ? -8.211 -6.859 -15.219 1 97.69 90 LEU A O 1
ATOM 726 N N . ASP A 1 91 ? -6.367 -8.156 -15.195 1 96.19 91 ASP A N 1
ATOM 727 C CA . ASP A 1 91 ? -6.133 -7.992 -16.625 1 96.19 91 ASP A CA 1
ATOM 728 C C . ASP A 1 91 ? -7.277 -8.586 -17.438 1 96.19 91 ASP A C 1
ATOM 730 O O . ASP A 1 91 ? -7.824 -9.633 -17.078 1 96.19 91 ASP A O 1
ATOM 734 N N . ASP A 1 92 ? -7.578 -7.973 -18.562 1 95.62 92 ASP A N 1
ATOM 735 C CA . ASP A 1 92 ? -8.688 -8.438 -19.391 1 95.62 92 ASP A CA 1
ATOM 736 C C . ASP A 1 92 ? -8.469 -9.875 -19.859 1 95.62 92 ASP A C 1
ATOM 738 O O . ASP A 1 92 ? -9.422 -10.633 -20.016 1 95.62 92 ASP A O 1
ATOM 742 N N . LYS A 1 93 ? -7.238 -10.305 -20.062 1 93.75 93 LYS A N 1
ATOM 743 C CA . LYS A 1 93 ? -6.902 -11.641 -20.547 1 93.75 93 LYS A CA 1
ATOM 744 C C . LYS A 1 93 ? -7.211 -12.711 -19.516 1 93.75 93 LYS A C 1
ATOM 746 O O . LYS A 1 9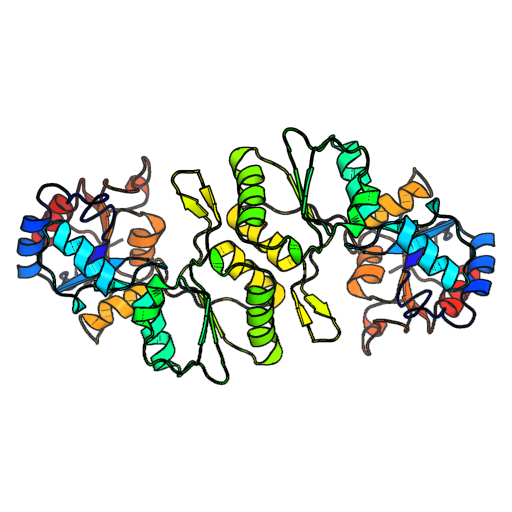3 ? -7.328 -13.891 -19.844 1 93.75 93 LYS A O 1
ATOM 751 N N . ALA A 1 94 ? -7.324 -12.273 -18.312 1 95.56 94 ALA A N 1
ATOM 752 C CA . ALA A 1 94 ? -7.594 -13.227 -17.234 1 95.56 94 ALA A CA 1
ATOM 753 C C . ALA A 1 94 ? -9.094 -13.422 -17.047 1 95.56 94 ALA A C 1
ATOM 755 O O . ALA A 1 94 ? -9.516 -14.375 -16.391 1 95.56 94 ALA A O 1
ATOM 756 N N . MET A 1 95 ? -9.945 -12.594 -17.672 1 96 95 MET A N 1
ATOM 757 C CA . MET A 1 95 ? -11.367 -12.523 -17.344 1 96 95 MET A CA 1
ATOM 758 C C . MET A 1 95 ? -12.102 -13.75 -17.859 1 96 95 MET A C 1
ATOM 760 O O . MET A 1 95 ? -13.18 -14.094 -17.375 1 96 95 MET A O 1
ATOM 764 N N . GLU A 1 96 ? -11.516 -14.43 -18.797 1 95.25 96 GLU A N 1
ATOM 765 C CA . GLU A 1 96 ? -12.133 -15.648 -19.328 1 95.25 96 GLU A CA 1
ATOM 766 C C . GLU A 1 96 ? -12.391 -16.656 -18.219 1 95.25 96 GLU A C 1
ATOM 768 O O . GLU A 1 96 ? -13.391 -17.375 -18.25 1 95.25 96 GLU A O 1
ATOM 773 N N . ASP A 1 97 ? -11.523 -16.75 -17.266 1 95.62 97 ASP A N 1
ATOM 774 C CA . ASP A 1 97 ? -11.609 -17.734 -16.188 1 95.62 97 ASP A CA 1
ATOM 775 C C . ASP A 1 97 ? -12.75 -17.406 -15.234 1 95.62 97 ASP A C 1
ATOM 777 O O . ASP A 1 97 ? -13.133 -18.234 -14.406 1 95.62 97 ASP A O 1
ATOM 781 N N . PHE A 1 98 ? -13.367 -16.266 -15.422 1 97.5 98 PHE A N 1
ATOM 782 C CA . PHE A 1 98 ? -14.398 -15.828 -14.484 1 97.5 98 PHE A CA 1
ATOM 783 C C . PHE A 1 98 ? -15.719 -15.609 -15.203 1 97.5 98 PHE A C 1
ATOM 785 O O . PHE A 1 98 ? -16.594 -14.898 -14.695 1 97.5 98 PHE A O 1
ATOM 792 N N . GLU A 1 99 ? -15.758 -16.109 -16.375 1 96.19 99 GLU A N 1
ATOM 793 C CA . GLU A 1 99 ? -17.031 -16.047 -17.094 1 96.19 99 GLU A CA 1
ATOM 794 C C . GLU A 1 99 ? -18.156 -16.688 -16.297 1 96.19 99 GLU A C 1
ATOM 796 O O . GLU A 1 99 ? -17.953 -17.734 -15.664 1 96.19 99 GLU A O 1
ATOM 801 N N . GLY A 1 100 ? -19.297 -16.031 -16.203 1 97.06 100 GLY A N 1
ATOM 802 C CA . GLY A 1 100 ? -20.469 -16.578 -15.547 1 97.06 100 GLY A CA 1
ATOM 803 C C . GLY A 1 100 ? -20.578 -16.172 -14.086 1 97.06 100 GLY A C 1
ATOM 804 O O . GLY A 1 100 ? -21.578 -16.453 -13.438 1 97.06 100 GLY A O 1
ATOM 805 N N . ILE A 1 101 ? -19.578 -15.609 -13.523 1 97.88 101 ILE A N 1
ATOM 806 C CA . ILE A 1 101 ? -19.594 -15.172 -12.133 1 97.88 101 ILE A CA 1
ATOM 807 C C . ILE A 1 101 ? -20.422 -13.906 -12 1 97.88 101 ILE A C 1
ATOM 809 O O . ILE A 1 101 ? -20.188 -12.922 -12.703 1 97.88 101 ILE A O 1
ATOM 813 N N . PRO A 1 102 ? -21.422 -13.891 -11.148 1 97.88 102 PRO A N 1
ATOM 814 C CA . PRO A 1 102 ? -22.203 -12.672 -10.938 1 97.88 102 PRO A CA 1
ATOM 815 C C . PRO A 1 102 ? -21.375 -11.547 -10.305 1 97.88 102 PRO A C 1
ATOM 817 O O . PRO A 1 102 ? -20.531 -11.805 -9.453 1 97.88 102 PRO A O 1
ATOM 820 N N . THR A 1 103 ? -21.625 -10.297 -10.734 1 98.06 103 THR A N 1
ATOM 821 C CA . THR A 1 103 ? -20.844 -9.172 -10.219 1 98.06 103 THR A CA 1
ATOM 822 C C . THR A 1 103 ? -21.766 -8.062 -9.719 1 98.06 103 THR A C 1
ATOM 824 O O . THR A 1 103 ? -21.312 -6.996 -9.312 1 98.06 103 THR A O 1
ATOM 827 N N . GLU A 1 104 ? -22.984 -8.297 -9.805 1 97.44 104 GLU A N 1
ATOM 828 C CA . GLU A 1 104 ? -23.938 -7.301 -9.312 1 97.44 104 GLU A CA 1
ATOM 829 C C . GLU A 1 104 ? -23.828 -7.148 -7.797 1 97.44 104 GLU A C 1
ATOM 831 O O . GLU A 1 104 ? -23.641 -8.133 -7.082 1 97.44 104 GLU A O 1
ATOM 836 N N . ASP A 1 105 ? -24 -5.938 -7.238 1 97.31 105 ASP A N 1
ATOM 837 C CA . ASP A 1 105 ? -23.891 -5.652 -5.809 1 97.31 105 ASP A CA 1
ATOM 838 C C . ASP A 1 105 ? -22.672 -6.34 -5.207 1 97.31 105 ASP A C 1
ATOM 840 O O . ASP A 1 105 ? -22.797 -7.199 -4.332 1 97.31 105 ASP A O 1
ATOM 844 N N . PRO A 1 106 ? -21.547 -5.926 -5.66 1 98.69 106 PRO A N 1
ATOM 845 C CA . PRO A 1 106 ? -20.312 -6.621 -5.285 1 98.69 106 PRO A CA 1
ATOM 846 C C . PRO A 1 106 ? -20.094 -6.672 -3.775 1 98.69 106 PRO A C 1
ATOM 848 O O . PRO A 1 106 ? -20.406 -5.707 -3.072 1 98.69 106 PRO A O 1
ATOM 851 N N . ASN A 1 107 ? -19.562 -7.879 -3.297 1 98.62 107 ASN A N 1
ATOM 852 C CA . ASN A 1 107 ? -19.25 -8.078 -1.883 1 98.62 107 ASN A CA 1
ATOM 853 C C . ASN A 1 107 ? -17.828 -8.555 -1.679 1 98.62 107 ASN A C 1
ATOM 855 O O . ASN A 1 107 ? -17.469 -9.016 -0.593 1 98.62 107 ASN A O 1
ATOM 859 N N . ALA A 1 108 ? -16.984 -8.453 -2.729 1 98.88 108 ALA A N 1
ATOM 860 C CA . ALA A 1 108 ? -15.57 -8.773 -2.676 1 98.88 108 ALA A CA 1
ATOM 861 C C . ALA A 1 108 ? -14.789 -7.98 -3.717 1 98.88 108 ALA A C 1
ATOM 863 O O . ALA A 1 108 ? -15.352 -7.539 -4.723 1 98.88 108 ALA A O 1
ATOM 864 N N . VAL A 1 109 ? -13.602 -7.73 -3.404 1 98.94 109 VAL A N 1
ATOM 865 C CA . VAL A 1 109 ? -12.633 -7.207 -4.363 1 98.94 109 VAL A CA 1
ATOM 866 C C . VAL A 1 109 ? -11.625 -8.297 -4.73 1 98.94 109 VAL A C 1
ATOM 868 O O . VAL A 1 109 ? -11.016 -8.906 -3.85 1 98.94 109 VAL A O 1
ATOM 871 N N . LEU A 1 110 ? -11.523 -8.625 -5.984 1 98.75 110 LEU A N 1
ATOM 872 C CA . LEU A 1 110 ? -10.508 -9.547 -6.484 1 98.75 110 LEU A CA 1
ATOM 873 C C . LEU A 1 110 ? -9.445 -8.797 -7.281 1 98.75 110 LEU A C 1
ATOM 875 O O . LEU A 1 110 ? -9.734 -8.242 -8.344 1 98.75 110 LEU A O 1
ATOM 879 N N . ILE A 1 111 ? -8.25 -8.859 -6.762 1 98.56 111 ILE A N 1
ATOM 880 C CA . ILE A 1 111 ? -7.195 -8.031 -7.348 1 98.56 111 ILE A CA 1
ATOM 881 C C . ILE A 1 111 ? -6.023 -8.914 -7.773 1 98.56 111 ILE A C 1
ATOM 883 O O . ILE A 1 111 ? -5.605 -9.805 -7.027 1 98.56 111 ILE A O 1
ATOM 887 N N . GLY A 1 112 ? -5.566 -8.82 -8.953 1 97.56 112 GLY A N 1
ATOM 888 C CA . GLY A 1 112 ? -4.355 -9.375 -9.523 1 97.56 112 GLY A CA 1
ATOM 889 C C . GLY A 1 112 ? -3.508 -8.344 -10.242 1 97.56 112 GLY A C 1
ATOM 890 O O . GLY A 1 112 ? -3.578 -7.148 -9.938 1 97.56 112 GLY A O 1
ATOM 891 N N . LEU A 1 113 ? -2.627 -8.789 -11.094 1 96.5 113 LEU A N 1
ATOM 892 C CA . LEU A 1 113 ? -1.819 -7.852 -11.875 1 96.5 113 LEU A CA 1
ATOM 893 C C . LEU A 1 113 ? -2.646 -7.219 -12.992 1 96.5 113 LEU A C 1
ATOM 895 O O . LEU A 1 113 ? -3.088 -7.906 -13.914 1 96.5 113 LEU A O 1
ATOM 899 N N . ALA A 1 114 ? -2.84 -5.949 -12.906 1 97.19 114 ALA A N 1
ATOM 900 C CA . ALA A 1 114 ? -3.674 -5.223 -13.859 1 97.19 114 ALA A CA 1
ATOM 901 C C . ALA A 1 114 ? -3.215 -3.775 -14.008 1 97.19 114 ALA A C 1
ATOM 903 O O . ALA A 1 114 ? -3.965 -2.848 -13.695 1 97.19 114 ALA A O 1
ATOM 904 N N . PRO A 1 115 ? -2.059 -3.561 -14.586 1 96.88 115 PRO A N 1
ATOM 905 C CA . PRO A 1 115 ? -1.497 -2.209 -14.641 1 96.88 115 PRO A CA 1
ATOM 906 C C . PRO A 1 115 ? -2.486 -1.184 -15.195 1 96.88 115 PRO A C 1
ATOM 908 O O . PRO A 1 115 ? -2.57 -0.065 -14.68 1 96.88 115 PRO A O 1
ATOM 911 N N . GLU A 1 116 ? -3.279 -1.55 -16.156 1 96.75 116 GLU A N 1
ATOM 912 C CA . GLU A 1 116 ? -4.188 -0.618 -16.828 1 96.75 116 GLU A CA 1
ATOM 913 C C . GLU A 1 116 ? -5.348 -0.231 -15.914 1 96.75 116 GLU A C 1
ATOM 915 O O . GLU A 1 116 ? -6.059 0.739 -16.188 1 96.75 116 GLU A O 1
ATOM 920 N N . LYS A 1 117 ? -5.496 -0.969 -14.852 1 97.81 117 LYS A N 1
ATOM 921 C CA . LYS A 1 117 ? -6.613 -0.713 -13.945 1 97.81 117 LYS A CA 1
ATOM 922 C C . LYS A 1 117 ? -6.137 -0.079 -12.641 1 97.81 117 LYS A C 1
ATOM 924 O O . LYS A 1 117 ? -6.949 0.322 -11.805 1 97.81 117 LYS A O 1
ATOM 929 N N . PHE A 1 118 ? -4.832 0.008 -12.484 1 98.12 118 PHE A N 1
ATOM 930 C CA . PHE A 1 118 ? -4.285 0.607 -11.273 1 98.12 118 PHE A CA 1
ATOM 931 C C . PHE A 1 118 ? -4.262 2.127 -11.383 1 98.12 118 PHE A C 1
ATOM 933 O O . PHE A 1 118 ? -3.295 2.703 -11.891 1 98.12 118 PHE A O 1
ATOM 940 N N . ASN A 1 119 ? -5.297 2.73 -10.922 1 98.31 119 ASN A N 1
ATOM 941 C CA . ASN A 1 119 ? -5.461 4.18 -10.836 1 98.31 119 ASN A CA 1
ATOM 942 C C . ASN A 1 119 ? -6.324 4.578 -9.641 1 98.31 119 ASN A C 1
ATOM 944 O O . ASN A 1 119 ? -6.938 3.721 -9 1 98.31 119 ASN A O 1
ATOM 948 N N . ASP A 1 120 ? -6.363 5.867 -9.375 1 97.88 120 ASP A N 1
ATOM 949 C CA . ASP A 1 120 ? -7.016 6.34 -8.156 1 97.88 120 ASP A CA 1
ATOM 950 C C . ASP A 1 120 ? -8.508 6 -8.164 1 97.88 120 ASP A C 1
ATOM 952 O O . ASP A 1 120 ? -9.07 5.637 -7.133 1 97.88 120 ASP A O 1
ATOM 956 N N . SER A 1 121 ? -9.156 6.117 -9.289 1 98.12 121 SER A N 1
ATOM 957 C CA . SER A 1 121 ? -10.586 5.859 -9.391 1 98.12 121 SER A CA 1
ATOM 958 C C . SER A 1 121 ? -10.914 4.406 -9.055 1 98.12 121 SER A C 1
ATOM 960 O O . SER A 1 121 ? -11.773 4.137 -8.219 1 98.12 121 SER A O 1
ATOM 962 N N . THR A 1 122 ? -10.227 3.492 -9.711 1 98.69 122 THR A N 1
ATOM 963 C CA . THR A 1 122 ? -10.453 2.066 -9.492 1 98.69 122 THR A CA 1
ATOM 964 C C . THR A 1 122 ? -10.109 1.677 -8.062 1 98.69 122 THR A C 1
ATOM 966 O O . THR A 1 122 ? -10.883 0.974 -7.402 1 98.69 122 THR A O 1
ATOM 969 N N . MET A 1 123 ? -9.031 2.186 -7.578 1 98.81 123 MET A N 1
ATOM 970 C CA . MET A 1 123 ? -8.578 1.841 -6.234 1 98.81 123 MET A CA 1
ATOM 971 C C . MET A 1 123 ? -9.516 2.416 -5.18 1 98.81 123 MET A C 1
ATOM 973 O O . MET A 1 123 ? -9.766 1.783 -4.152 1 98.81 123 MET A O 1
ATOM 977 N N . THR A 1 124 ? -10.039 3.615 -5.43 1 98.81 124 THR A N 1
ATOM 978 C CA . THR A 1 124 ? -11 4.219 -4.508 1 98.81 124 THR A CA 1
ATOM 979 C C . THR A 1 124 ? -12.297 3.418 -4.48 1 98.81 124 THR A C 1
ATOM 981 O O . THR A 1 124 ? -12.891 3.227 -3.418 1 98.81 124 THR A O 1
ATOM 984 N N . ALA A 1 125 ? -12.727 2.949 -5.66 1 98.62 125 ALA A N 1
ATOM 985 C CA . ALA A 1 125 ? -13.922 2.117 -5.715 1 98.62 125 ALA A CA 1
ATOM 986 C C . ALA A 1 125 ? -13.75 0.847 -4.883 1 98.62 125 ALA A C 1
ATOM 988 O O . ALA A 1 125 ? -14.641 0.466 -4.125 1 98.62 125 ALA A O 1
ATOM 989 N N . ALA A 1 126 ? -12.641 0.212 -5.031 1 98.88 126 ALA A N 1
ATOM 990 C CA . ALA A 1 126 ? -12.328 -0.981 -4.25 1 98.88 126 ALA A CA 1
ATOM 991 C C . ALA A 1 126 ? -12.305 -0.668 -2.756 1 98.88 126 ALA A C 1
ATOM 993 O O . ALA A 1 126 ? -12.891 -1.401 -1.953 1 98.88 126 ALA A O 1
ATOM 994 N N . PHE A 1 127 ? -11.664 0.412 -2.406 1 98.88 127 PHE A N 1
ATOM 995 C CA . PHE A 1 127 ? -11.578 0.874 -1.025 1 98.88 127 PHE A CA 1
ATOM 996 C C . PHE A 1 127 ? -12.969 1.046 -0.424 1 98.88 127 PHE A C 1
ATOM 998 O O . PHE A 1 127 ? -13.242 0.551 0.672 1 98.88 127 PHE A O 1
ATOM 1005 N N . ARG A 1 128 ? -13.844 1.69 -1.136 1 98.62 128 ARG A N 1
ATOM 1006 C CA . ARG A 1 128 ? -15.18 1.982 -0.64 1 98.62 128 ARG A CA 1
ATOM 1007 C C . ARG A 1 128 ? -15.977 0.699 -0.417 1 98.62 128 ARG A C 1
ATOM 1009 O O . ARG A 1 128 ? -16.719 0.584 0.56 1 98.62 128 ARG A O 1
ATOM 1016 N N . LEU A 1 129 ? -15.812 -0.215 -1.338 1 98.69 129 LEU A N 1
ATOM 1017 C CA . LEU A 1 129 ? -16.516 -1.488 -1.209 1 98.69 129 LEU A CA 1
ATOM 1018 C C . LEU A 1 129 ? -16.125 -2.199 0.081 1 98.69 129 LEU A C 1
ATOM 1020 O O . LEU A 1 129 ? -16.984 -2.732 0.788 1 98.69 129 LEU A O 1
ATOM 1024 N N . ILE A 1 130 ? -14.867 -2.18 0.361 1 98.81 130 ILE A N 1
ATOM 1025 C CA . ILE A 1 130 ? -14.367 -2.834 1.564 1 98.81 130 ILE A CA 1
ATOM 1026 C C . ILE A 1 130 ? -14.828 -2.066 2.801 1 98.81 130 ILE A C 1
ATOM 1028 O O . ILE A 1 130 ? -15.367 -2.656 3.74 1 98.81 130 ILE A O 1
ATOM 1032 N N . LYS A 1 131 ? -14.672 -0.775 2.736 1 97.88 131 LYS A N 1
ATOM 1033 C CA . LYS A 1 131 ? -14.938 0.077 3.893 1 97.88 131 LYS A CA 1
ATOM 1034 C C . LYS A 1 131 ? -16.438 0.152 4.191 1 97.88 131 LYS A C 1
ATOM 1036 O O . LYS A 1 131 ? -16.844 0.053 5.348 1 97.88 131 LYS A O 1
ATOM 1041 N N . GLU A 1 132 ? -17.219 0.318 3.217 1 96.75 132 GLU A N 1
ATOM 1042 C CA . GLU A 1 132 ? -18.625 0.666 3.4 1 96.75 132 GLU A CA 1
ATOM 1043 C C . GLU A 1 132 ? -19.516 -0.578 3.367 1 96.75 132 GLU A C 1
ATOM 1045 O O . GLU A 1 132 ? -20.594 -0.597 3.967 1 96.75 132 GLU A O 1
ATOM 1050 N N . LYS A 1 133 ? -19.078 -1.618 2.666 1 97.5 133 LYS A N 1
ATOM 1051 C CA . LYS A 1 133 ? -19.938 -2.793 2.494 1 97.5 133 LYS A CA 1
ATOM 1052 C C . LYS A 1 133 ? -19.297 -4.031 3.115 1 97.5 133 LYS A C 1
ATOM 1054 O O . LYS A 1 133 ? -19.766 -5.152 2.908 1 97.5 133 LYS A O 1
ATOM 1059 N N . ASN A 1 134 ? -18.172 -3.842 3.793 1 97.75 134 ASN A N 1
ATOM 1060 C CA . ASN A 1 134 ? -17.469 -4.953 4.418 1 97.75 134 ASN A CA 1
ATOM 1061 C C . ASN A 1 134 ? -17.125 -6.035 3.404 1 97.75 134 ASN A C 1
ATOM 1063 O O . ASN A 1 134 ? -17.25 -7.227 3.691 1 97.75 134 ASN A O 1
ATOM 1067 N N . ALA A 1 135 ? -16.781 -5.582 2.191 1 98.69 135 ALA A N 1
ATOM 1068 C CA . ALA A 1 135 ? -16.391 -6.52 1.146 1 98.69 135 ALA A CA 1
ATOM 1069 C C . ALA A 1 135 ? -15.07 -7.203 1.493 1 98.69 135 ALA A C 1
ATOM 1071 O O . ALA A 1 135 ? -14.18 -6.582 2.072 1 98.69 135 ALA A O 1
ATOM 1072 N N . SER A 1 136 ? -14.906 -8.469 1.091 1 98.62 136 SER A N 1
ATOM 1073 C CA . SER A 1 136 ? -13.656 -9.195 1.272 1 98.62 136 SER A CA 1
ATOM 1074 C C . SER A 1 136 ? -12.602 -8.758 0.261 1 98.62 136 SER A C 1
ATOM 1076 O O . SER A 1 136 ? -12.93 -8.43 -0.882 1 98.62 136 SER A O 1
ATOM 1078 N N . LEU A 1 137 ? -11.43 -8.656 0.703 1 98.88 137 LEU A N 1
ATOM 1079 C CA . LEU A 1 137 ? -10.297 -8.383 -0.177 1 98.88 137 LEU A CA 1
ATOM 1080 C C . LEU A 1 137 ? -9.555 -9.664 -0.522 1 98.88 137 LEU A C 1
ATOM 1082 O O . LEU A 1 137 ? -9.008 -10.328 0.363 1 98.88 137 LEU A O 1
ATOM 1086 N N . ILE A 1 138 ? -9.531 -10.047 -1.795 1 98.44 138 ILE A N 1
ATOM 1087 C CA . ILE A 1 138 ? -8.891 -11.258 -2.281 1 98.44 138 ILE A CA 1
ATOM 1088 C C . ILE A 1 138 ? -7.805 -10.898 -3.297 1 98.44 138 ILE A C 1
ATOM 1090 O O . ILE A 1 138 ? -8.062 -10.164 -4.254 1 98.44 138 ILE A O 1
ATOM 1094 N N . ALA A 1 139 ? -6.641 -11.367 -3.07 1 98.12 139 ALA A N 1
ATOM 1095 C CA . ALA A 1 139 ? -5.527 -11.141 -3.992 1 98.12 139 ALA A CA 1
ATOM 1096 C C . ALA A 1 139 ? -5.102 -12.438 -4.668 1 98.12 139 ALA A C 1
ATOM 1098 O O . ALA A 1 139 ? -4.941 -13.469 -4.004 1 98.12 139 ALA A O 1
ATOM 1099 N N . ILE A 1 140 ? -4.887 -12.328 -5.949 1 97.19 140 ILE A N 1
ATOM 1100 C CA . ILE A 1 140 ? -4.34 -13.484 -6.645 1 97.19 140 ILE A CA 1
ATOM 1101 C C . ILE A 1 140 ? -2.965 -13.828 -6.082 1 97.19 140 ILE A C 1
ATOM 1103 O O . ILE A 1 140 ? -2.686 -14.984 -5.77 1 97.19 140 ILE A O 1
ATOM 1107 N N . HIS A 1 141 ? -2.168 -12.938 -5.977 1 95.06 141 HIS A N 1
ATOM 1108 C CA . HIS A 1 141 ? -0.888 -12.977 -5.277 1 95.06 141 HIS A CA 1
ATOM 1109 C C . HIS A 1 141 ? -0.448 -11.586 -4.852 1 95.06 141 HIS A C 1
ATOM 1111 O O . HIS A 1 141 ? -1.09 -10.594 -5.203 1 95.06 141 HIS A O 1
ATOM 1117 N N . LYS A 1 142 ? 0.675 -11.445 -4.035 1 95.25 142 LYS A N 1
ATOM 1118 C CA . LYS A 1 142 ? 1.17 -10.156 -3.566 1 95.25 142 LYS A CA 1
ATOM 1119 C C . LYS A 1 142 ? 2.611 -9.93 -4.012 1 95.25 142 LYS A C 1
ATOM 1121 O O . LYS A 1 142 ? 3.43 -9.414 -3.246 1 95.25 142 LYS A O 1
ATOM 1126 N N . GLY A 1 143 ? 2.832 -10.367 -5.246 1 94.06 143 GLY A N 1
ATOM 1127 C CA . GLY A 1 143 ? 4.156 -10.094 -5.789 1 94.06 143 GLY A CA 1
ATOM 1128 C C . GLY A 1 143 ? 4.535 -8.625 -5.727 1 94.06 143 GLY A C 1
ATOM 1129 O O . GLY A 1 143 ? 3.709 -7.75 -5.988 1 94.06 143 GLY A O 1
ATOM 1130 N N . ARG A 1 144 ? 5.805 -8.344 -5.414 1 96.56 144 ARG A N 1
ATOM 1131 C CA . ARG A 1 144 ? 6.262 -6.977 -5.195 1 96.56 144 ARG A CA 1
ATOM 1132 C C . ARG A 1 144 ? 6.512 -6.266 -6.523 1 96.56 144 ARG A C 1
ATOM 1134 O O . ARG A 1 144 ? 6.195 -5.082 -6.664 1 96.56 144 ARG A O 1
ATOM 1141 N N . TYR A 1 145 ? 7.125 -6.934 -7.418 1 95.5 145 TYR A N 1
ATOM 1142 C CA . TYR A 1 145 ? 7.473 -6.387 -8.727 1 95.5 145 TYR A CA 1
ATOM 1143 C C . TYR A 1 145 ? 7.699 -7.504 -9.742 1 95.5 145 TYR A C 1
ATOM 1145 O O . TYR A 1 145 ? 7.719 -8.688 -9.375 1 95.5 145 TYR A O 1
ATOM 1153 N N . TYR A 1 146 ? 7.742 -7.215 -11.008 1 91.75 146 TYR A N 1
ATOM 1154 C CA . TYR A 1 146 ? 8.008 -8.141 -12.102 1 91.75 146 TYR A CA 1
ATOM 1155 C C . TYR A 1 146 ? 8.82 -7.473 -13.203 1 91.75 146 TYR A C 1
ATOM 1157 O O . TYR A 1 146 ? 8.883 -6.242 -13.273 1 91.75 146 TYR A O 1
ATOM 1165 N N . GLN A 1 147 ? 9.453 -8.273 -13.953 1 90.75 147 GLN A N 1
ATOM 1166 C CA . GLN A 1 147 ? 10.375 -7.789 -14.977 1 90.75 147 GLN A CA 1
ATOM 1167 C C . GLN A 1 147 ? 9.68 -7.668 -16.328 1 90.75 147 GLN A C 1
ATOM 1169 O O . GLN A 1 147 ? 8.977 -8.586 -16.766 1 90.75 147 GLN A O 1
ATOM 1174 N N . LYS A 1 148 ? 9.812 -6.492 -16.969 1 91.38 148 LYS A N 1
ATOM 1175 C CA . LYS A 1 148 ? 9.484 -6.293 -18.375 1 91.38 148 LYS A CA 1
ATOM 1176 C C . LYS A 1 148 ? 10.727 -5.91 -19.172 1 91.38 148 LYS A C 1
ATOM 1178 O O . LYS A 1 148 ? 11.836 -5.855 -18.641 1 91.38 148 LYS A O 1
ATOM 1183 N N . LYS A 1 149 ? 10.531 -5.812 -20.406 1 90.69 149 LYS A N 1
ATOM 1184 C CA . LYS A 1 149 ? 11.633 -5.48 -21.297 1 90.69 149 LYS A CA 1
ATOM 1185 C C . LYS A 1 149 ? 12.281 -4.156 -20.906 1 90.69 149 LYS A C 1
ATOM 1187 O O . LYS A 1 149 ? 13.5 -4.008 -20.984 1 90.69 149 LYS A O 1
ATOM 1192 N N . ASP A 1 150 ? 11.422 -3.236 -20.406 1 94.31 150 ASP A N 1
ATOM 1193 C CA . ASP A 1 150 ? 11.922 -1.896 -20.109 1 94.31 150 ASP A CA 1
ATOM 1194 C C . ASP A 1 150 ? 12.359 -1.778 -18.656 1 94.31 150 ASP A C 1
ATOM 1196 O O . ASP A 1 150 ? 12.711 -0.692 -18.188 1 94.31 150 ASP A O 1
ATOM 1200 N N . GLY A 1 151 ? 12.312 -2.836 -17.938 1 94.06 151 GLY A N 1
ATOM 1201 C CA . GLY A 1 151 ? 12.781 -2.818 -16.562 1 94.06 151 GLY A CA 1
ATOM 1202 C C . GLY A 1 151 ? 11.766 -3.365 -15.57 1 94.06 151 GLY A C 1
ATOM 1203 O O . GLY A 1 151 ? 10.836 -4.078 -15.961 1 94.06 151 GLY A O 1
ATOM 1204 N N . LEU A 1 152 ? 12 -3.033 -14.344 1 96.12 152 LEU A N 1
ATOM 1205 C CA . LEU A 1 152 ? 11.148 -3.527 -13.266 1 96.12 152 LEU A CA 1
ATOM 1206 C C . LEU A 1 152 ? 9.859 -2.715 -13.164 1 96.12 152 LEU A C 1
ATOM 1208 O O . LEU A 1 152 ? 9.883 -1.492 -13.32 1 96.12 152 LEU A O 1
ATOM 1212 N N . HIS A 1 153 ? 8.781 -3.395 -12.938 1 97.06 153 HIS A N 1
ATOM 1213 C CA . HIS A 1 153 ? 7.469 -2.779 -12.734 1 97.06 153 HIS A CA 1
ATOM 1214 C C . HIS A 1 153 ? 6.848 -3.223 -11.414 1 97.06 153 HIS A C 1
ATOM 1216 O O . HIS A 1 153 ? 7.121 -4.328 -10.938 1 97.06 153 HIS A O 1
ATOM 1222 N N . LEU A 1 154 ? 6.02 -2.375 -10.883 1 97.31 154 LEU A N 1
ATOM 1223 C CA . LEU A 1 154 ? 5.312 -2.695 -9.648 1 97.31 154 LEU A CA 1
ATOM 1224 C C . LEU A 1 154 ? 4.387 -3.891 -9.844 1 97.31 154 LEU A C 1
ATOM 1226 O O . LEU A 1 154 ? 3.717 -4 -10.875 1 97.31 154 LEU A O 1
ATOM 1230 N N . GLY A 1 155 ? 4.414 -4.754 -8.898 1 96.5 155 GLY A N 1
ATOM 1231 C CA . GLY A 1 155 ? 3.447 -5.84 -8.883 1 96.5 155 GLY A CA 1
ATOM 1232 C C . GLY A 1 155 ? 2.158 -5.48 -8.164 1 96.5 155 GLY A C 1
ATOM 1233 O O . GLY A 1 155 ? 2.021 -4.375 -7.641 1 96.5 155 GLY A O 1
ATOM 1234 N N . PRO A 1 156 ? 1.225 -6.441 -8.148 1 97.44 156 PRO A N 1
ATOM 1235 C CA . PRO A 1 156 ? -0.062 -6.164 -7.504 1 97.44 156 PRO A CA 1
ATOM 1236 C C . PRO A 1 156 ? 0.058 -5.996 -5.992 1 97.44 156 PRO A C 1
ATOM 1238 O O . PRO A 1 156 ? -0.833 -5.43 -5.355 1 97.44 156 PRO A O 1
ATOM 1241 N N . GLY A 1 157 ? 1.137 -6.523 -5.391 1 97.94 157 GLY A N 1
ATOM 1242 C CA . GLY A 1 157 ? 1.313 -6.473 -3.949 1 97.94 157 GLY A CA 1
ATOM 1243 C C . GLY A 1 157 ? 1.272 -5.062 -3.393 1 97.94 157 GLY A C 1
ATOM 1244 O O . GLY A 1 157 ? 0.793 -4.844 -2.277 1 97.94 157 GLY A O 1
ATOM 1245 N N . ALA A 1 158 ? 1.814 -4.133 -4.137 1 98.69 158 ALA A N 1
ATOM 1246 C CA . ALA A 1 158 ? 1.804 -2.738 -3.699 1 98.69 158 ALA A CA 1
ATOM 1247 C C . ALA A 1 158 ? 0.376 -2.225 -3.533 1 98.69 158 ALA A C 1
ATOM 1249 O O . ALA A 1 158 ? 0.057 -1.566 -2.541 1 98.69 158 ALA A O 1
ATOM 1250 N N . TYR A 1 159 ? -0.469 -2.561 -4.453 1 98.75 159 TYR A N 1
ATOM 1251 C CA . TYR A 1 159 ? -1.845 -2.074 -4.445 1 98.75 159 TYR A CA 1
ATOM 1252 C C . TYR A 1 159 ? -2.68 -2.818 -3.408 1 98.75 159 TYR A C 1
ATOM 1254 O O . TYR A 1 159 ? -3.521 -2.219 -2.734 1 98.75 159 TYR A O 1
ATOM 1262 N N . VAL A 1 160 ? -2.412 -4.109 -3.236 1 98.75 160 VAL A N 1
ATOM 1263 C CA . VAL A 1 160 ? -3.062 -4.891 -2.191 1 98.75 160 VAL A CA 1
ATOM 1264 C C . VAL A 1 160 ? -2.703 -4.324 -0.821 1 98.75 160 VAL A C 1
ATOM 1266 O O . VAL A 1 160 ? -3.584 -4.098 0.014 1 98.75 160 VAL A O 1
ATOM 1269 N N . SER A 1 161 ? -1.443 -4.055 -0.619 1 98.75 161 SER A N 1
ATOM 1270 C CA . SER A 1 161 ? -0.977 -3.494 0.645 1 98.75 161 SER A CA 1
ATOM 1271 C C . SER A 1 161 ? -1.613 -2.135 0.915 1 98.75 161 SER A C 1
ATOM 1273 O O . SER A 1 161 ? -1.926 -1.807 2.062 1 98.75 161 SER A O 1
ATOM 1275 N N . GLY A 1 162 ? -1.708 -1.37 -0.135 1 98.75 162 GLY A N 1
ATOM 1276 C CA . GLY A 1 162 ? -2.377 -0.086 0.004 1 98.75 162 GLY A CA 1
ATOM 1277 C C . GLY A 1 162 ? -3.809 -0.207 0.489 1 98.75 162 GLY A C 1
ATOM 1278 O O . GLY A 1 162 ? -4.23 0.531 1.381 1 98.75 162 GLY A O 1
ATOM 1279 N N . LEU A 1 163 ? -4.555 -1.131 -0.083 1 98.88 163 LEU A N 1
ATOM 1280 C CA . LEU A 1 163 ? -5.938 -1.35 0.318 1 98.88 163 LEU A CA 1
ATOM 1281 C C . LEU A 1 163 ? -6.016 -1.881 1.745 1 98.88 163 LEU A C 1
ATOM 1283 O O . LEU A 1 163 ? -6.91 -1.505 2.506 1 98.88 163 LEU A O 1
ATOM 1287 N N . GLU A 1 164 ? -5.098 -2.822 2.07 1 98.88 164 GLU A N 1
ATOM 1288 C CA . GLU A 1 164 ? -5.031 -3.32 3.441 1 98.88 164 GLU A CA 1
ATOM 1289 C C . GLU A 1 164 ? -4.816 -2.182 4.434 1 98.88 164 GLU A C 1
ATOM 1291 O O . GLU A 1 164 ? -5.504 -2.104 5.457 1 98.88 164 GLU A O 1
ATOM 1296 N N . TYR A 1 165 ? -3.924 -1.298 4.121 1 98.69 165 TYR A N 1
ATOM 1297 C CA . TYR A 1 165 ? -3.598 -0.164 4.98 1 98.69 165 TYR A CA 1
ATOM 1298 C C . TYR A 1 165 ? -4.805 0.749 5.16 1 98.69 165 TYR A C 1
ATOM 1300 O O . TYR A 1 165 ? -5.176 1.084 6.285 1 98.69 165 TYR A O 1
ATOM 1308 N N . ALA A 1 166 ? -5.406 1.112 4.09 1 98.31 166 ALA A N 1
ATOM 1309 C CA . ALA A 1 166 ? -6.484 2.1 4.102 1 98.31 166 ALA A CA 1
ATOM 1310 C C . ALA A 1 166 ? -7.691 1.584 4.879 1 98.31 166 ALA A C 1
ATOM 1312 O O . ALA A 1 166 ? -8.398 2.359 5.527 1 98.31 166 ALA A O 1
ATOM 1313 N N . ASN A 1 167 ? -7.945 0.257 4.801 1 98.56 167 ASN A N 1
ATOM 1314 C CA . ASN A 1 167 ? -9.164 -0.312 5.359 1 98.56 167 ASN A CA 1
ATOM 1315 C C . ASN A 1 167 ? -8.898 -1.003 6.695 1 98.56 167 ASN A C 1
ATOM 1317 O O . ASN A 1 167 ? -9.836 -1.345 7.418 1 98.56 167 ASN A O 1
ATOM 1321 N N . GLY A 1 168 ? -7.648 -1.235 7.047 1 98.12 168 GLY A N 1
ATOM 1322 C CA . GLY A 1 168 ? -7.336 -1.985 8.25 1 98.12 168 GLY A CA 1
ATOM 1323 C C . GLY A 1 168 ? -7.734 -3.445 8.164 1 98.12 168 GLY A C 1
ATOM 1324 O O . GLY A 1 168 ? -8.289 -4 9.117 1 98.12 168 GLY A O 1
ATOM 1325 N N . VAL A 1 169 ? -7.551 -4.031 6.965 1 98.38 169 VAL A N 1
ATOM 1326 C CA . VAL A 1 169 ? -7.906 -5.43 6.746 1 98.38 169 VAL A CA 1
ATOM 1327 C C . VAL A 1 169 ? -6.711 -6.184 6.168 1 98.38 169 VAL A C 1
ATOM 1329 O O . VAL A 1 169 ? -5.703 -5.574 5.801 1 98.38 169 VAL A O 1
ATOM 1332 N N . GLU A 1 170 ? -6.805 -7.469 6.191 1 98.19 170 GLU A N 1
ATOM 1333 C CA . GLU A 1 170 ? -5.824 -8.328 5.539 1 98.19 170 GLU A CA 1
ATOM 1334 C C . GLU A 1 170 ? -6.434 -9.062 4.352 1 98.19 170 GLU A C 1
ATOM 1336 O O . GLU A 1 170 ? -7.551 -9.586 4.445 1 98.19 170 GLU A O 1
ATOM 1341 N N . ALA A 1 171 ? -5.727 -9.086 3.242 1 98.25 171 ALA A N 1
ATOM 1342 C CA . ALA A 1 171 ? -6.215 -9.766 2.043 1 98.25 171 ALA A CA 1
ATOM 1343 C C . ALA A 1 171 ? -6.109 -11.281 2.191 1 98.25 171 ALA A C 1
ATOM 1345 O O . ALA A 1 171 ? -5.16 -11.789 2.795 1 98.25 171 ALA A O 1
ATOM 1346 N N . LYS A 1 172 ? -7.094 -12.008 1.658 1 96.94 172 LYS A N 1
ATOM 1347 C CA . LYS A 1 172 ? -6.941 -13.438 1.388 1 96.94 172 LYS A CA 1
ATOM 1348 C C . LYS A 1 172 ? -6.145 -13.672 0.107 1 96.94 172 LYS A C 1
ATOM 1350 O O . LYS A 1 172 ? -6.598 -13.32 -0.985 1 96.94 172 LYS A O 1
ATOM 1355 N N . VAL A 1 173 ? -5.016 -14.258 0.243 1 96.81 173 VAL A N 1
ATOM 1356 C CA . VAL A 1 173 ? -4.156 -14.508 -0.91 1 96.81 173 VAL A CA 1
ATOM 1357 C C . VAL A 1 173 ? -4.32 -15.953 -1.376 1 96.81 173 VAL A C 1
ATOM 1359 O O . VAL A 1 173 ? -4.23 -16.875 -0.573 1 96.81 173 VAL A O 1
ATOM 1362 N N . VAL A 1 174 ? -4.469 -16.203 -2.682 1 96 174 VAL A N 1
ATOM 1363 C CA . VAL A 1 174 ? -4.859 -17.531 -3.119 1 96 174 VAL A CA 1
ATOM 1364 C C . VAL A 1 174 ? -3.676 -18.219 -3.795 1 96 174 VAL A C 1
ATOM 1366 O O . VAL A 1 174 ? -3.576 -19.453 -3.787 1 96 174 VAL A O 1
ATOM 1369 N N . GLY A 1 175 ? -2.748 -17.531 -4.41 1 96.12 175 GLY A N 1
ATOM 1370 C CA . GLY A 1 175 ? -1.646 -18.125 -5.152 1 96.12 175 GLY A CA 1
ATOM 1371 C C . GLY A 1 175 ? -0.522 -18.609 -4.262 1 96.12 175 GLY A C 1
ATOM 1372 O O . GLY A 1 175 ? -0.564 -18.422 -3.043 1 96.12 175 GLY A O 1
ATOM 1373 N N . LYS A 1 176 ? 0.497 -19.297 -4.961 1 95.44 176 LYS A N 1
ATOM 1374 C CA . LYS A 1 176 ? 1.702 -19.703 -4.246 1 95.44 176 LYS A CA 1
ATOM 1375 C C . LYS A 1 176 ? 2.375 -18.516 -3.576 1 95.44 176 LYS A C 1
ATOM 1377 O O . LYS A 1 176 ? 2.344 -17.391 -4.102 1 95.44 176 LYS A O 1
ATOM 1382 N N . PRO A 1 177 ? 2.889 -18.797 -2.322 1 96.06 177 PRO A N 1
ATOM 1383 C CA . PRO A 1 177 ? 3.152 -20.031 -1.583 1 96.06 177 PRO A CA 1
ATOM 1384 C C . PRO A 1 177 ? 2.055 -20.359 -0.574 1 96.06 177 PRO A C 1
ATOM 1386 O O . PRO A 1 177 ? 2.287 -21.125 0.373 1 96.06 177 PRO A O 1
ATOM 1389 N N . GLU A 1 178 ? 0.946 -19.781 -0.699 1 95.25 178 GLU A N 1
ATOM 1390 C CA . GLU A 1 178 ? -0.111 -19.969 0.291 1 95.25 178 GLU A CA 1
ATOM 1391 C C . GLU A 1 178 ? -0.631 -21.406 0.289 1 95.25 178 GLU A C 1
ATOM 1393 O O . GLU A 1 178 ? -0.771 -22.016 -0.771 1 95.25 178 GLU A O 1
ATOM 1398 N N . LYS A 1 179 ? -0.99 -21.891 1.51 1 95.81 179 LYS A N 1
ATOM 1399 C CA . LYS A 1 179 ? -1.52 -23.234 1.679 1 95.81 179 LYS A CA 1
ATOM 1400 C C . LYS A 1 179 ? -2.754 -23.453 0.81 1 95.81 179 LYS A C 1
ATOM 1402 O O . LYS A 1 179 ? -2.939 -24.547 0.246 1 95.81 179 LYS A O 1
ATOM 1407 N N . LEU A 1 180 ? -3.561 -22.469 0.711 1 93.19 180 LEU A N 1
ATOM 1408 C CA . LEU A 1 180 ? -4.816 -22.562 -0.023 1 93.19 180 LEU A CA 1
ATOM 1409 C C . LEU A 1 180 ? -4.574 -22.969 -1.469 1 93.19 180 LEU A C 1
ATOM 1411 O O . LEU A 1 180 ? -5.363 -23.734 -2.045 1 93.19 180 LEU A O 1
ATOM 1415 N N . PHE A 1 181 ? -3.576 -22.469 -2.023 1 96.88 181 PHE A N 1
ATOM 1416 C CA . PHE A 1 181 ? -3.273 -22.797 -3.412 1 96.88 181 PHE A CA 1
ATOM 1417 C C . PHE A 1 181 ? -2.99 -24.281 -3.564 1 96.88 181 PHE A C 1
ATOM 1419 O O . PHE A 1 181 ? -3.605 -24.953 -4.395 1 96.88 181 PHE A O 1
ATOM 1426 N N . PHE A 1 182 ? -2.092 -24.797 -2.758 1 97.88 182 PHE A N 1
ATOM 1427 C CA . PHE A 1 182 ? -1.677 -26.188 -2.84 1 97.88 182 PHE A CA 1
ATOM 1428 C C . PHE A 1 182 ? -2.84 -27.125 -2.521 1 97.88 182 PHE A C 1
ATOM 1430 O O . PHE A 1 182 ? -3.041 -28.125 -3.203 1 97.88 182 PHE A O 1
ATOM 1437 N N . GLU A 1 183 ? -3.523 -26.75 -1.532 1 96.62 183 GLU A N 1
ATOM 1438 C CA . GLU A 1 183 ? -4.688 -27.547 -1.142 1 96.62 183 GLU A CA 1
ATOM 1439 C C . GLU A 1 183 ? -5.711 -27.609 -2.271 1 96.62 183 GLU A C 1
ATOM 1441 O O . GLU A 1 183 ? -6.219 -28.688 -2.588 1 96.62 183 GLU A O 1
ATOM 1446 N N . SER A 1 184 ? -5.992 -26.5 -2.893 1 95.56 184 SER A N 1
ATOM 1447 C CA . SER A 1 184 ? -6.969 -26.438 -3.977 1 95.56 184 SER A CA 1
ATOM 1448 C C . SER A 1 184 ? -6.5 -27.234 -5.188 1 95.56 184 SER A C 1
ATOM 1450 O O . SER A 1 184 ? -7.297 -27.922 -5.828 1 95.56 184 SER A O 1
ATOM 1452 N N . ALA A 1 185 ? -5.281 -27.109 -5.484 1 97.5 185 ALA A N 1
ATOM 1453 C CA . ALA A 1 185 ? -4.73 -27.859 -6.609 1 97.5 185 ALA A CA 1
ATOM 1454 C C . ALA A 1 185 ? -4.82 -29.359 -6.371 1 97.5 185 ALA A C 1
ATOM 1456 O O . ALA A 1 185 ? -5.27 -30.109 -7.242 1 97.5 185 ALA A O 1
ATOM 1457 N N . LEU A 1 186 ? -4.461 -29.812 -5.184 1 97.5 186 LEU A N 1
ATOM 1458 C CA . LEU A 1 186 ? -4.465 -31.234 -4.848 1 97.5 186 LEU A CA 1
ATOM 1459 C C . LEU A 1 186 ? -5.887 -31.781 -4.836 1 97.5 186 LEU A C 1
ATOM 1461 O O . LEU A 1 186 ? -6.113 -32.938 -5.188 1 97.5 186 LEU A O 1
ATOM 1465 N N . LYS A 1 187 ? -6.77 -30.953 -4.434 1 96.12 187 LYS A N 1
ATOM 1466 C CA . LYS A 1 187 ? -8.164 -31.375 -4.363 1 96.12 187 LYS A CA 1
ATOM 1467 C C . LYS A 1 187 ? -8.688 -31.766 -5.742 1 96.12 187 LYS A C 1
ATOM 1469 O O . LYS A 1 187 ? -9.594 -32.594 -5.852 1 96.12 187 LYS A O 1
ATOM 1474 N N . THR A 1 188 ? -8.148 -31.156 -6.789 1 95.81 188 THR A N 1
ATOM 1475 C CA . THR A 1 188 ? -8.57 -31.484 -8.148 1 95.81 188 THR A CA 1
ATOM 1476 C C . THR A 1 188 ? -8.102 -32.875 -8.531 1 95.81 188 THR A C 1
ATOM 1478 O O . THR A 1 188 ? -8.617 -33.469 -9.484 1 95.81 188 THR A O 1
ATOM 1481 N N . LEU A 1 189 ? -7.105 -33.375 -7.836 1 96.38 189 LEU A N 1
ATOM 1482 C CA . LEU A 1 189 ? -6.578 -34.688 -8.086 1 96.38 189 LEU A CA 1
ATOM 1483 C C . LEU A 1 189 ? -7.266 -35.719 -7.199 1 96.38 189 LEU A C 1
ATOM 1485 O O . LEU A 1 189 ? -7.602 -36.812 -7.656 1 96.38 189 LEU A O 1
ATOM 1489 N N . ASP A 1 190 ? -7.371 -35.312 -5.992 1 93.56 190 ASP A N 1
ATOM 1490 C CA . ASP A 1 190 ? -8.008 -36.156 -4.973 1 93.56 190 ASP A CA 1
ATOM 1491 C C . ASP A 1 190 ? -8.758 -35.281 -3.959 1 93.56 190 ASP A C 1
ATOM 1493 O O . ASP A 1 190 ? -8.148 -34.5 -3.219 1 93.56 190 ASP A O 1
ATOM 1497 N N . PRO A 1 191 ? -10.07 -35.562 -3.844 1 92.88 191 PRO A N 1
ATOM 1498 C CA . PRO A 1 191 ? -10.836 -34.75 -2.893 1 92.88 191 PRO A CA 1
ATOM 1499 C C . PRO A 1 191 ? -10.344 -34.906 -1.455 1 92.88 191 PRO A C 1
ATOM 1501 O O . PRO A 1 191 ? -10.555 -34 -0.627 1 92.88 191 PRO A O 1
ATOM 1504 N N . ASN A 1 192 ? -9.836 -36.062 -1.252 1 94.06 192 ASN A N 1
ATOM 1505 C CA . ASN A 1 192 ? -9.219 -36.281 0.051 1 94.06 192 ASN A CA 1
ATOM 1506 C C . ASN A 1 192 ? -7.73 -35.969 0.03 1 94.06 192 ASN A C 1
ATOM 1508 O O . ASN A 1 192 ? -6.887 -36.844 -0.022 1 94.06 192 ASN A O 1
ATOM 1512 N N . VAL A 1 193 ? -7.527 -34.719 0.213 1 92.75 193 VAL A N 1
ATOM 1513 C CA . VAL A 1 193 ? -6.172 -34.188 0.091 1 92.75 193 VAL A CA 1
ATOM 1514 C C . VAL A 1 193 ? -5.277 -34.812 1.164 1 92.75 193 VAL A C 1
ATOM 1516 O O . VAL A 1 193 ? -5.609 -34.781 2.352 1 92.75 193 VAL A O 1
ATOM 1519 N N . ASP A 1 194 ? -4.199 -35.312 0.765 1 95.75 194 ASP A N 1
ATOM 1520 C CA . ASP A 1 194 ? -3.127 -35.781 1.642 1 95.75 194 ASP A CA 1
ATOM 1521 C C . ASP A 1 194 ? -1.785 -35.188 1.238 1 95.75 194 ASP A C 1
ATOM 1523 O O . ASP A 1 194 ? -1.138 -35.656 0.305 1 95.75 194 ASP A O 1
ATOM 1527 N N . PHE A 1 195 ? -1.417 -34.156 1.986 1 97.25 195 PHE A N 1
ATOM 1528 C CA . PHE A 1 195 ? -0.199 -33.438 1.675 1 97.25 195 PHE A CA 1
ATOM 1529 C C . PHE A 1 195 ? 1.022 -34.344 1.77 1 97.25 195 PHE A C 1
ATOM 1531 O O . PHE A 1 195 ? 1.998 -34.156 1.04 1 97.25 195 PHE A O 1
ATOM 1538 N N . SER A 1 196 ? 0.975 -35.312 2.605 1 96.44 196 SER A N 1
ATOM 1539 C CA . SER A 1 196 ? 2.143 -36.125 2.896 1 96.44 196 SER A CA 1
ATOM 1540 C C . SER A 1 196 ? 2.5 -37.031 1.712 1 96.44 196 SER A C 1
ATOM 1542 O O . SER A 1 196 ? 3.617 -37.531 1.631 1 96.44 196 SER A O 1
ATOM 1544 N N . THR A 1 197 ? 1.576 -37.219 0.823 1 96.69 197 THR A N 1
ATOM 1545 C CA . THR A 1 197 ? 1.819 -38.094 -0.329 1 96.69 197 THR A CA 1
ATOM 1546 C C . THR A 1 197 ? 2.02 -37.25 -1.593 1 96.69 197 THR A C 1
ATOM 1548 O O . THR A 1 197 ? 2.055 -37.781 -2.699 1 96.69 197 THR A O 1
ATOM 1551 N N . ALA A 1 198 ? 2.104 -35.906 -1.423 1 98 198 ALA A N 1
ATOM 1552 C CA . ALA A 1 198 ? 2.201 -35 -2.566 1 98 198 ALA A CA 1
ATOM 1553 C C . ALA A 1 198 ? 3.592 -34.406 -2.658 1 98 198 ALA A C 1
ATOM 1555 O O . ALA A 1 198 ? 4.242 -34.156 -1.636 1 98 198 ALA A O 1
ATOM 1556 N N . VAL A 1 199 ? 4.047 -34.125 -3.9 1 98.44 199 VAL A N 1
ATOM 1557 C CA . VAL A 1 199 ? 5.336 -33.5 -4.141 1 98.44 199 VAL A CA 1
ATOM 1558 C C . VAL A 1 199 ? 5.152 -32.312 -5.074 1 98.44 199 VAL A C 1
ATOM 1560 O O . VAL A 1 199 ? 4.402 -32.375 -6.051 1 98.44 199 VAL A O 1
ATOM 1563 N N . MET A 1 200 ? 5.758 -31.203 -4.777 1 98.81 200 MET A N 1
ATOM 1564 C CA . MET A 1 200 ? 5.844 -30.031 -5.652 1 98.81 200 MET A CA 1
ATOM 1565 C C . MET A 1 200 ? 7.184 -29.984 -6.375 1 98.81 200 MET A C 1
ATOM 1567 O O . MET A 1 200 ? 8.234 -30.109 -5.746 1 98.81 200 MET A O 1
ATOM 1571 N N . ILE A 1 201 ? 7.156 -29.922 -7.668 1 98.81 201 ILE A N 1
ATOM 1572 C CA . ILE A 1 201 ? 8.359 -29.672 -8.453 1 98.81 201 ILE A CA 1
ATOM 1573 C C . ILE A 1 201 ? 8.336 -28.234 -8.961 1 98.81 201 ILE A C 1
ATOM 1575 O O . ILE A 1 201 ? 7.395 -27.812 -9.641 1 98.81 201 ILE A O 1
ATOM 1579 N N . GLY A 1 202 ? 9.336 -27.453 -8.633 1 98.38 202 GLY A N 1
ATOM 1580 C CA . GLY A 1 202 ? 9.359 -26.078 -9.117 1 98.38 202 GLY A CA 1
ATOM 1581 C C . GLY A 1 202 ? 10.742 -25.453 -9.094 1 98.38 202 GLY A C 1
ATOM 1582 O O . GLY A 1 202 ? 11.68 -26.047 -8.547 1 98.38 202 GLY A O 1
ATOM 1583 N N . ASP A 1 203 ? 10.883 -24.234 -9.719 1 97.62 203 ASP A N 1
ATOM 1584 C CA . ASP A 1 203 ? 12.172 -23.562 -9.828 1 97.62 203 ASP A CA 1
ATOM 1585 C C . ASP A 1 203 ? 12.266 -22.391 -8.852 1 97.62 203 ASP A C 1
ATOM 1587 O O . ASP A 1 203 ? 13.328 -21.797 -8.695 1 97.62 203 ASP A O 1
ATOM 1591 N N . ASP A 1 204 ? 11.188 -22.031 -8.18 1 96.25 204 ASP A N 1
ATOM 1592 C CA . ASP A 1 204 ? 11.172 -20.953 -7.195 1 96.25 204 ASP A CA 1
ATOM 1593 C C . ASP A 1 204 ? 11.273 -21.516 -5.773 1 96.25 204 ASP A C 1
ATOM 1595 O O . ASP A 1 204 ? 10.328 -22.125 -5.277 1 96.25 204 ASP A O 1
ATOM 1599 N N . VAL A 1 205 ? 12.383 -21.25 -5.113 1 97.38 205 VAL A N 1
ATOM 1600 C CA . VAL A 1 205 ? 12.656 -21.875 -3.822 1 97.38 205 VAL A CA 1
ATOM 1601 C C . VAL A 1 205 ? 11.625 -21.406 -2.797 1 97.38 205 VAL A C 1
ATOM 1603 O O . VAL A 1 205 ? 11.219 -22.188 -1.925 1 97.38 205 VAL A O 1
ATOM 1606 N N . ASN A 1 206 ? 11.156 -20.219 -2.898 1 95.31 206 ASN A N 1
ATOM 1607 C CA . ASN A 1 206 ? 10.234 -19.672 -1.91 1 95.31 206 ASN A CA 1
ATOM 1608 C C . ASN A 1 206 ? 8.789 -20.047 -2.227 1 95.31 206 ASN A C 1
ATOM 1610 O O . ASN A 1 206 ? 8.125 -20.703 -1.427 1 95.31 206 ASN A O 1
ATOM 1614 N N . ASP A 1 207 ? 8.336 -19.766 -3.441 1 95.25 207 ASP A N 1
ATOM 1615 C CA . ASP A 1 207 ? 6.918 -19.875 -3.777 1 95.25 207 ASP A CA 1
ATOM 1616 C C . ASP A 1 207 ? 6.539 -21.328 -4.039 1 95.25 207 ASP A C 1
ATOM 1618 O O . ASP A 1 207 ? 5.445 -21.766 -3.672 1 95.25 207 ASP A O 1
ATOM 1622 N N . ASP A 1 208 ? 7.367 -22.078 -4.672 1 97.5 208 ASP A N 1
ATOM 1623 C CA . ASP A 1 208 ? 7.066 -23.469 -5 1 97.5 208 ASP A CA 1
ATOM 1624 C C . ASP A 1 208 ? 7.465 -24.406 -3.855 1 97.5 208 ASP A C 1
ATOM 1626 O O . ASP A 1 208 ? 6.621 -25.094 -3.295 1 97.5 208 ASP A O 1
ATOM 1630 N N . VAL A 1 209 ? 8.727 -24.312 -3.496 1 97.81 209 VAL A N 1
ATOM 1631 C CA . VAL A 1 209 ? 9.336 -25.375 -2.703 1 97.81 209 VAL A CA 1
ATOM 1632 C C . VAL A 1 209 ? 9.039 -25.156 -1.221 1 97.81 209 VAL A C 1
ATOM 1634 O O . VAL A 1 209 ? 8.328 -25.938 -0.592 1 97.81 209 VAL A O 1
ATOM 1637 N N . LEU A 1 210 ? 9.508 -24.016 -0.716 1 97.75 210 LEU A N 1
ATOM 1638 C CA . LEU A 1 210 ? 9.273 -23.75 0.699 1 97.75 210 LEU A CA 1
ATOM 1639 C C . LEU A 1 210 ? 7.781 -23.594 0.983 1 97.75 210 LEU A C 1
ATOM 1641 O O . LEU A 1 210 ? 7.305 -24 2.049 1 97.75 210 LEU A O 1
ATOM 1645 N N . GLY A 1 211 ? 7.047 -23.047 0.044 1 97.38 211 GLY A N 1
ATOM 1646 C CA . GLY A 1 211 ? 5.602 -22.984 0.171 1 97.38 211 GLY A CA 1
ATOM 1647 C C . GLY A 1 211 ? 4.953 -24.344 0.319 1 97.38 211 GLY A C 1
ATOM 1648 O O . GLY A 1 211 ? 4.109 -24.547 1.198 1 97.38 211 GLY A O 1
ATOM 1649 N N . ALA A 1 212 ? 5.324 -25.234 -0.473 1 98.06 212 ALA A N 1
ATOM 1650 C CA . ALA A 1 212 ? 4.781 -26.594 -0.427 1 98.06 212 ALA A CA 1
ATOM 1651 C C . ALA A 1 212 ? 5.188 -27.297 0.86 1 98.06 212 ALA A C 1
ATOM 1653 O O . ALA A 1 212 ? 4.359 -27.953 1.508 1 98.06 212 ALA A O 1
ATOM 1654 N N . ILE A 1 213 ? 6.41 -27.125 1.261 1 98.06 213 ILE A N 1
ATOM 1655 C CA . ILE A 1 213 ? 6.941 -27.766 2.461 1 98.06 213 ILE A CA 1
ATOM 1656 C C . ILE A 1 213 ? 6.16 -27.297 3.686 1 98.06 213 ILE A C 1
ATOM 1658 O O . ILE A 1 213 ? 5.828 -28.094 4.566 1 98.06 213 ILE A O 1
ATOM 1662 N N . LYS A 1 214 ? 5.879 -26.062 3.732 1 97.5 214 LYS A N 1
ATOM 1663 C CA . LYS A 1 214 ? 5.145 -25.484 4.852 1 97.5 214 LYS A CA 1
ATOM 1664 C C . LYS A 1 214 ? 3.77 -26.125 5.004 1 97.5 214 LYS A C 1
ATOM 1666 O O . LYS A 1 214 ? 3.203 -26.141 6.102 1 97.5 214 LYS A O 1
ATOM 1671 N N . THR A 1 215 ? 3.207 -26.672 3.959 1 97.12 215 THR A N 1
ATOM 1672 C CA . THR A 1 215 ? 1.885 -27.281 4.012 1 97.12 215 THR A CA 1
ATOM 1673 C C . THR A 1 215 ? 1.985 -28.75 4.43 1 97.12 215 THR A C 1
ATOM 1675 O O . THR A 1 215 ? 0.974 -29.375 4.738 1 97.12 215 THR A O 1
ATOM 1678 N N . GLY A 1 216 ? 3.211 -29.297 4.371 1 96.94 216 GLY A N 1
ATOM 1679 C CA . GLY A 1 216 ? 3.408 -30.703 4.684 1 96.94 216 GLY A CA 1
ATOM 1680 C C . GLY A 1 216 ? 3.744 -31.547 3.463 1 96.94 216 GLY A C 1
ATOM 1681 O O . GLY A 1 216 ? 3.902 -32.781 3.566 1 96.94 216 GLY A O 1
ATOM 1682 N N . MET A 1 217 ? 3.863 -30.938 2.314 1 97.94 217 MET A N 1
ATOM 1683 C CA . MET A 1 217 ? 4.258 -31.641 1.093 1 97.94 217 MET A CA 1
ATOM 1684 C C . MET A 1 217 ? 5.766 -31.859 1.052 1 97.94 217 MET A C 1
ATOM 1686 O O . MET A 1 217 ? 6.516 -31.172 1.74 1 97.94 217 MET A O 1
ATOM 1690 N N . ARG A 1 218 ? 6.164 -32.781 0.267 1 98.06 218 ARG A N 1
ATOM 1691 C CA . ARG A 1 218 ? 7.543 -32.812 -0.208 1 98.06 218 ARG A CA 1
ATOM 1692 C C . ARG A 1 218 ? 7.719 -31.875 -1.401 1 98.06 218 ARG A C 1
ATOM 1694 O O . ARG A 1 218 ? 6.734 -31.453 -2.012 1 98.06 218 ARG A O 1
ATOM 1701 N N . ALA A 1 219 ? 8.984 -31.531 -1.659 1 98.62 219 ALA A N 1
ATOM 1702 C CA . ALA A 1 219 ? 9.219 -30.625 -2.783 1 98.62 219 ALA A CA 1
ATOM 1703 C C . ALA A 1 219 ? 10.602 -30.859 -3.396 1 98.62 219 ALA A C 1
ATOM 1705 O O . ALA A 1 219 ? 11.516 -31.328 -2.717 1 98.62 219 ALA A O 1
ATOM 1706 N N . ILE A 1 220 ? 10.711 -30.672 -4.66 1 98.75 220 ILE A N 1
ATOM 1707 C CA . ILE A 1 220 ? 11.961 -30.75 -5.402 1 98.75 220 ILE A CA 1
ATOM 1708 C C . ILE A 1 220 ? 12.234 -29.406 -6.09 1 98.75 220 ILE A C 1
ATOM 1710 O O . ILE A 1 220 ? 11.422 -28.938 -6.891 1 98.75 220 ILE A O 1
ATOM 1714 N N . LEU A 1 221 ? 13.383 -28.812 -5.754 1 98.69 221 LEU A N 1
ATOM 1715 C CA . LEU A 1 221 ? 13.836 -27.594 -6.43 1 98.69 221 LEU A CA 1
ATOM 1716 C C . LEU A 1 221 ? 14.633 -27.938 -7.684 1 98.69 221 LEU A C 1
ATOM 1718 O O . LEU A 1 221 ? 15.625 -28.672 -7.609 1 98.69 221 LEU A O 1
ATOM 1722 N N . VAL A 1 222 ? 14.18 -27.453 -8.805 1 98.62 222 VAL A N 1
ATOM 1723 C CA . VAL A 1 222 ? 14.961 -27.672 -10.023 1 98.62 222 VAL A CA 1
ATOM 1724 C C . VAL A 1 222 ? 15.844 -26.453 -10.281 1 98.62 222 VAL A C 1
ATOM 1726 O O . VAL A 1 222 ? 15.477 -25.328 -9.961 1 98.62 222 VAL A O 1
ATOM 1729 N N . LYS A 1 223 ? 17 -26.609 -10.891 1 97.62 223 LYS A N 1
ATOM 1730 C CA . LYS A 1 223 ? 18.016 -25.578 -11.047 1 97.62 223 LYS A CA 1
ATOM 1731 C C . LYS A 1 223 ? 17.797 -24.781 -12.336 1 97.62 223 LYS A C 1
ATOM 1733 O O . LYS A 1 223 ? 18.656 -24 -12.742 1 97.62 223 LYS A O 1
ATOM 1738 N N . THR A 1 224 ? 16.672 -24.984 -12.891 1 95.56 224 THR A N 1
ATOM 1739 C CA . THR A 1 224 ? 16.312 -24.234 -14.086 1 95.56 224 THR A CA 1
ATOM 1740 C C . THR A 1 224 ? 15.508 -22.984 -13.727 1 95.56 224 THR A C 1
ATOM 1742 O O . THR A 1 224 ? 15.266 -22.719 -12.547 1 95.56 224 THR A O 1
ATOM 1745 N N . GLY A 1 225 ? 15.25 -22.188 -14.633 1 92.81 225 GLY A N 1
ATOM 1746 C CA . GLY A 1 225 ? 14.375 -21.047 -14.453 1 92.81 225 GLY A CA 1
ATOM 1747 C C . GLY A 1 225 ? 14.922 -20.031 -13.477 1 92.81 225 GLY A C 1
ATOM 1748 O O . GLY A 1 225 ? 16 -19.469 -13.688 1 92.81 225 GLY A O 1
ATOM 1749 N N . LYS A 1 226 ? 14.297 -19.859 -12.273 1 88.81 226 LYS A N 1
ATOM 1750 C CA . LYS A 1 226 ? 14.547 -18.797 -11.305 1 88.81 226 LYS A CA 1
ATOM 1751 C C . LYS A 1 226 ? 15.617 -19.203 -10.297 1 88.81 226 LYS A C 1
ATOM 1753 O O . LYS A 1 226 ? 15.938 -18.453 -9.383 1 88.81 226 LYS A O 1
ATOM 1758 N N . PHE A 1 227 ? 16.141 -20.281 -10.422 1 92.31 227 PHE A N 1
ATOM 1759 C CA . PHE A 1 227 ? 17.125 -20.781 -9.469 1 92.31 227 PHE A CA 1
ATOM 1760 C C . PHE A 1 227 ? 18.312 -19.844 -9.383 1 92.31 227 PHE A C 1
ATOM 1762 O O . PHE A 1 227 ? 18.781 -19.312 -10.398 1 92.31 227 PHE A O 1
ATOM 1769 N N . ARG A 1 228 ? 18.766 -19.594 -8.188 1 91.94 228 ARG A N 1
ATOM 1770 C CA . ARG A 1 228 ? 19.969 -18.828 -7.926 1 91.94 228 ARG A CA 1
ATOM 1771 C C . ARG A 1 228 ? 20.906 -19.594 -6.988 1 91.94 228 ARG A C 1
ATOM 1773 O O . ARG A 1 228 ? 20.453 -20.391 -6.164 1 91.94 228 ARG A O 1
ATOM 1780 N N . SER A 1 229 ? 22.141 -19.219 -7.18 1 94.19 229 SER A N 1
ATOM 1781 C CA . SER A 1 229 ? 23.125 -19.844 -6.297 1 94.19 229 SER A CA 1
ATOM 1782 C C . SER A 1 229 ? 22.781 -19.609 -4.828 1 94.19 229 SER A C 1
ATOM 1784 O O . SER A 1 229 ? 22.453 -18.484 -4.434 1 94.19 229 SER A O 1
ATOM 1786 N N . GLY A 1 230 ? 22.797 -20.672 -4.086 1 96.19 230 GLY A N 1
ATOM 1787 C CA . GLY A 1 230 ? 22.469 -20.547 -2.676 1 96.19 230 GLY A CA 1
ATOM 1788 C C . GLY A 1 230 ? 21.094 -21.109 -2.338 1 96.19 230 GLY A C 1
ATOM 1789 O O . GLY A 1 230 ? 20.828 -21.469 -1.188 1 96.19 230 GLY A O 1
ATOM 1790 N N . ASP A 1 231 ? 20.25 -21.234 -3.324 1 96.06 231 ASP A N 1
ATOM 1791 C CA . ASP A 1 231 ? 18.906 -21.766 -3.092 1 96.06 231 ASP A CA 1
ATOM 1792 C C . ASP A 1 231 ? 18.953 -23.219 -2.639 1 96.06 231 ASP A C 1
ATOM 1794 O O . ASP A 1 231 ? 18.109 -23.656 -1.865 1 96.06 231 ASP A O 1
ATOM 1798 N N . GLU A 1 232 ? 19.891 -23.891 -3.131 1 95.38 232 GLU A N 1
ATOM 1799 C CA . GLU A 1 232 ? 19.984 -25.328 -2.857 1 95.38 232 GLU A CA 1
ATOM 1800 C C . GLU A 1 232 ? 20.266 -25.578 -1.379 1 95.38 232 GLU A C 1
ATOM 1802 O O . GLU A 1 232 ? 20.016 -26.688 -0.881 1 95.38 232 GLU A O 1
ATOM 1807 N N . SER A 1 233 ? 20.844 -24.594 -0.734 1 96 233 SER A N 1
ATOM 1808 C CA . SER A 1 233 ? 21.156 -24.766 0.679 1 96 233 SER A CA 1
ATOM 1809 C C . SER A 1 233 ? 19.922 -24.656 1.549 1 96 233 SER A C 1
ATOM 1811 O O . SER A 1 233 ? 19.922 -25.062 2.711 1 96 233 SER A O 1
ATOM 1813 N N . LYS A 1 234 ? 18.828 -24.297 1.002 1 94.06 234 LYS A N 1
ATOM 1814 C CA . LYS A 1 234 ? 17.609 -24.016 1.761 1 94.06 234 LYS A CA 1
ATOM 1815 C C . LYS A 1 234 ? 16.688 -25.219 1.79 1 94.06 234 LYS A C 1
ATOM 1817 O O . LYS A 1 234 ? 15.703 -25.234 2.529 1 94.06 234 LYS A O 1
ATOM 1822 N N . VAL A 1 235 ? 17.016 -26.219 0.9 1 96.94 235 VAL A N 1
ATOM 1823 C CA . VAL A 1 235 ? 16.062 -27.328 0.755 1 96.94 235 VAL A CA 1
ATOM 1824 C C . VAL A 1 235 ? 16.828 -28.641 0.65 1 96.94 235 VAL A C 1
ATOM 1826 O O . VAL A 1 235 ? 18.031 -28.656 0.368 1 96.94 235 VAL A O 1
ATOM 1829 N N . LYS A 1 236 ? 16.078 -29.781 0.816 1 97.19 236 LYS A N 1
ATOM 1830 C CA . LYS A 1 236 ? 16.719 -31.094 0.854 1 97.19 236 LYS A CA 1
ATOM 1831 C C . LYS A 1 236 ? 16.812 -31.703 -0.544 1 97.19 236 LYS A C 1
ATOM 1833 O O . LYS A 1 236 ? 17.781 -32.406 -0.8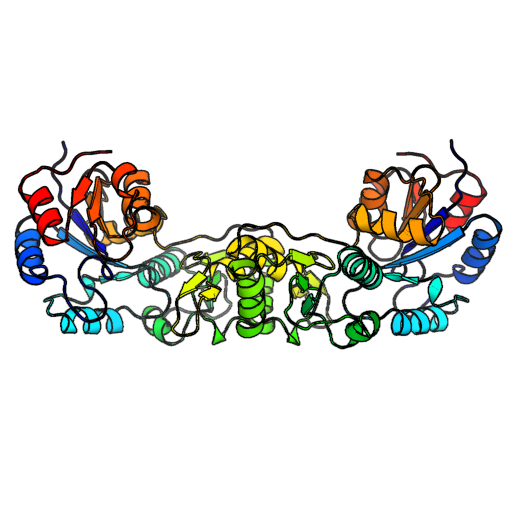57 1 97.19 236 LYS A O 1
ATOM 1838 N N . ASN A 1 237 ? 15.828 -31.547 -1.351 1 98.38 237 ASN A N 1
ATOM 1839 C CA . ASN A 1 237 ? 15.766 -32.156 -2.672 1 98.38 237 ASN A CA 1
ATOM 1840 C C . ASN A 1 237 ? 16.016 -31.141 -3.779 1 98.38 237 ASN A C 1
ATOM 1842 O O . ASN A 1 237 ? 15.242 -30.203 -3.961 1 98.38 237 ASN A O 1
ATOM 1846 N N . VAL A 1 238 ? 17.109 -31.375 -4.492 1 98.5 238 VAL A N 1
ATOM 1847 C CA . VAL A 1 238 ? 17.469 -30.516 -5.613 1 98.5 238 VAL A CA 1
ATOM 1848 C C . VAL A 1 238 ? 17.75 -31.359 -6.848 1 98.5 238 VAL A C 1
ATOM 1850 O O . VAL A 1 238 ? 18.359 -32.438 -6.75 1 98.5 238 VAL A O 1
ATOM 1853 N N . ALA A 1 239 ? 17.266 -30.984 -7.961 1 98.62 239 ALA A N 1
ATOM 1854 C CA . ALA A 1 239 ? 17.484 -31.641 -9.242 1 98.62 239 ALA A CA 1
ATOM 1855 C C . ALA A 1 239 ? 17.984 -30.672 -10.297 1 98.62 239 ALA A C 1
ATOM 1857 O O . ALA A 1 239 ? 17.609 -29.484 -10.281 1 98.62 239 ALA A O 1
ATOM 1858 N N . SER A 1 240 ? 18.781 -31.109 -11.195 1 98.31 240 SER A N 1
ATOM 1859 C CA . SER A 1 240 ? 19.328 -30.25 -12.242 1 98.31 240 SER A CA 1
ATOM 1860 C C . SER A 1 240 ? 18.219 -29.766 -13.188 1 98.31 240 SER A C 1
ATOM 1862 O O . SER A 1 240 ? 18.328 -28.688 -13.773 1 98.31 240 SER A O 1
ATOM 1864 N N . SER A 1 241 ? 17.234 -30.625 -13.383 1 98.38 241 SER A N 1
ATOM 1865 C CA . SER A 1 241 ? 16.125 -30.328 -14.273 1 98.38 241 SER A CA 1
ATOM 1866 C C . SER A 1 241 ? 14.891 -31.141 -13.898 1 98.38 241 SER A C 1
ATOM 1868 O O . SER A 1 241 ? 14.945 -31.984 -13 1 98.38 241 SER A O 1
ATOM 1870 N N . PHE A 1 242 ? 13.805 -30.828 -14.617 1 98.69 242 PHE A N 1
ATOM 1871 C CA . PHE A 1 242 ? 12.57 -31.578 -14.453 1 98.69 242 PHE A CA 1
ATOM 1872 C C . PHE A 1 242 ? 12.812 -33.062 -14.664 1 98.69 242 PHE A C 1
ATOM 1874 O O . PHE A 1 242 ? 12.25 -33.906 -13.953 1 98.69 242 PHE A O 1
ATOM 1881 N N . VAL A 1 243 ? 13.672 -33.469 -15.594 1 98.75 243 VAL A N 1
ATOM 1882 C CA . VAL A 1 243 ? 13.969 -34.875 -15.922 1 98.75 243 VAL A CA 1
ATOM 1883 C C . VAL A 1 243 ? 14.555 -35.562 -14.703 1 98.75 243 VAL A C 1
ATOM 1885 O O . VAL A 1 243 ? 14.109 -36.656 -14.336 1 98.75 243 VAL A O 1
ATOM 1888 N N . GLU A 1 244 ? 15.477 -34.875 -14.094 1 98.75 244 GLU A N 1
ATOM 1889 C CA . GLU A 1 244 ? 16.094 -35.469 -12.914 1 98.75 244 GLU A CA 1
ATOM 1890 C C . GLU A 1 244 ? 15.094 -35.562 -11.758 1 98.75 244 GLU A C 1
ATOM 1892 O O . GLU A 1 244 ? 15.125 -36.531 -10.977 1 98.75 244 GLU A O 1
ATOM 1897 N N . ALA A 1 245 ? 14.281 -34.562 -11.633 1 98.81 245 ALA A N 1
ATOM 1898 C CA . ALA A 1 245 ? 13.258 -34.594 -10.594 1 98.81 245 ALA A CA 1
ATOM 1899 C C . ALA A 1 245 ? 12.352 -35.812 -10.75 1 98.81 245 ALA A C 1
ATOM 1901 O O . ALA A 1 245 ? 12.008 -36.469 -9.766 1 98.81 245 ALA A O 1
ATOM 1902 N N . VAL A 1 246 ? 11.938 -36.094 -11.969 1 98.75 246 VAL A N 1
ATOM 1903 C CA . VAL A 1 246 ? 11.086 -37.25 -12.258 1 98.75 246 VAL A CA 1
ATOM 1904 C C . VAL A 1 246 ? 11.805 -38.531 -11.852 1 98.75 246 VAL A C 1
ATOM 1906 O O . VAL A 1 246 ? 11.203 -39.406 -11.234 1 98.75 246 VAL A O 1
ATOM 1909 N N . ASN A 1 247 ? 13.039 -38.594 -12.203 1 98.5 247 ASN A N 1
ATOM 1910 C CA . ASN A 1 247 ? 13.82 -39.75 -11.82 1 98.5 247 ASN A CA 1
ATOM 1911 C C . ASN A 1 247 ? 13.852 -39.938 -10.305 1 98.5 247 ASN A C 1
ATOM 1913 O O . ASN A 1 247 ? 13.75 -41.062 -9.812 1 98.5 247 ASN A O 1
ATOM 1917 N N . MET A 1 248 ? 14.031 -38.844 -9.617 1 98.31 248 MET A N 1
ATOM 1918 C CA . MET A 1 248 ? 14.047 -38.906 -8.156 1 98.31 248 MET A CA 1
ATOM 1919 C C . MET A 1 248 ? 12.742 -39.469 -7.625 1 98.31 248 MET A C 1
ATOM 1921 O O . MET A 1 248 ? 12.75 -40.281 -6.676 1 98.31 248 MET A O 1
ATOM 1925 N N . ILE A 1 249 ? 11.633 -39.094 -8.195 1 98.06 249 ILE A N 1
ATOM 1926 C CA . ILE A 1 249 ? 10.32 -39.562 -7.746 1 98.06 249 ILE A CA 1
ATOM 1927 C C . ILE A 1 249 ? 10.148 -41.031 -8.039 1 98.06 249 ILE A C 1
ATOM 1929 O O . ILE A 1 249 ? 9.766 -41.812 -7.156 1 98.06 249 ILE A O 1
ATOM 1933 N N . ILE A 1 250 ? 10.477 -41.5 -9.219 1 97 250 ILE A N 1
ATOM 1934 C CA . ILE A 1 250 ? 10.266 -42.875 -9.664 1 97 250 ILE A CA 1
ATOM 1935 C C . ILE A 1 250 ? 11.164 -43.812 -8.875 1 97 250 ILE A C 1
ATOM 1937 O O . ILE A 1 250 ? 10.773 -44.938 -8.562 1 97 250 ILE A O 1
ATOM 1941 N N . GLU A 1 251 ? 12.305 -43.25 -8.492 1 96.44 251 GLU A N 1
ATOM 1942 C CA . GLU A 1 251 ? 13.273 -44.062 -7.766 1 96.44 251 GLU A CA 1
ATOM 1943 C C . GLU A 1 251 ? 13.055 -43.969 -6.262 1 96.44 251 GLU A C 1
ATOM 1945 O O . GLU A 1 251 ? 13.828 -44.531 -5.48 1 96.44 251 GLU A O 1
ATOM 1950 N N . ASN A 1 252 ? 12.07 -43.281 -5.844 1 95.38 252 ASN A N 1
ATOM 1951 C CA . ASN A 1 252 ? 11.719 -43.094 -4.438 1 95.38 252 ASN A CA 1
ATOM 1952 C C . ASN A 1 252 ? 12.867 -42.5 -3.641 1 95.38 252 ASN A C 1
ATOM 1954 O O . ASN A 1 252 ? 13.234 -43 -2.578 1 95.38 252 ASN A O 1
ATOM 1958 N N . LYS A 1 253 ? 13.414 -41.375 -4.223 1 95.88 253 LYS A N 1
ATOM 1959 C CA . LYS A 1 253 ? 14.57 -40.75 -3.609 1 95.88 253 LYS A CA 1
ATOM 1960 C C . LYS A 1 253 ? 14.219 -39.375 -3.072 1 95.88 253 LYS A C 1
ATOM 1962 O O . LYS A 1 253 ? 15.102 -38.594 -2.684 1 95.88 253 LYS A O 1
ATOM 1967 N N . VAL A 1 254 ? 12.992 -39.094 -3.1 1 97.5 254 VAL A N 1
ATOM 1968 C CA . VAL A 1 254 ? 12.578 -37.781 -2.613 1 97.5 254 VAL A CA 1
ATOM 1969 C C . VAL A 1 254 ? 12.445 -37.781 -1.092 1 97.5 254 VAL A C 1
ATOM 1971 O O . VAL A 1 254 ? 11.633 -38.531 -0.546 1 97.5 254 VAL A O 1
ATOM 1974 N N . GLU A 1 255 ? 13.172 -36.938 -0.428 1 94.75 255 GLU A N 1
ATOM 1975 C CA . GLU A 1 255 ? 13.195 -36.906 1.031 1 94.75 255 GLU A CA 1
ATOM 1976 C C . GLU A 1 255 ? 12.102 -36 1.577 1 94.75 255 GLU A C 1
ATOM 1978 O O . GLU A 1 255 ? 11.711 -35.031 0.921 1 94.75 255 GLU A O 1
ATOM 1983 N N . SER A 1 256 ? 11.609 -36.375 2.812 1 90.62 256 SER A N 1
ATOM 1984 C CA . SER A 1 256 ? 10.68 -35.5 3.523 1 90.62 256 SER A CA 1
ATOM 1985 C C . SER A 1 256 ? 11.43 -34.438 4.293 1 90.62 256 SER A C 1
ATOM 1987 O O . SER A 1 256 ? 12.531 -34.656 4.797 1 90.62 256 SER A O 1
ATOM 1989 N N . ASP A 1 257 ? 10.914 -33.156 4.301 1 77 257 ASP A N 1
ATOM 1990 C CA . ASP A 1 257 ? 11.555 -32.031 5.012 1 77 257 ASP A CA 1
ATOM 1991 C C . ASP A 1 257 ? 11.289 -32.125 6.512 1 77 257 ASP A C 1
ATOM 1993 O O . ASP A 1 257 ? 10.258 -32.656 6.938 1 77 257 ASP A O 1
ATOM 1997 N N . MET B 1 1 ? 5.215 24.984 36.594 1 66.12 1 MET B N 1
ATOM 1998 C CA . MET B 1 1 ? 5.191 24.609 35.156 1 66.12 1 MET B CA 1
ATOM 1999 C C . MET B 1 1 ? 5.848 25.688 34.312 1 66.12 1 MET B C 1
ATOM 2001 O O . MET B 1 1 ? 5.816 26.859 34.656 1 66.12 1 MET B O 1
ATOM 2005 N N . SER B 1 2 ? 6.684 25.266 33.25 1 78.56 2 SER B N 1
ATOM 2006 C CA . SER B 1 2 ? 7.379 26.234 32.406 1 78.56 2 SER B CA 1
ATOM 2007 C C . SER B 1 2 ? 6.395 27.172 31.734 1 78.56 2 SER B C 1
ATOM 2009 O O . SER B 1 2 ? 5.289 26.766 31.359 1 78.56 2 SER B O 1
ATOM 2011 N N . LYS B 1 3 ? 6.781 28.328 31.656 1 91 3 LYS B N 1
ATOM 2012 C CA . LYS B 1 3 ? 5.945 29.328 31.016 1 91 3 LYS B CA 1
ATOM 2013 C C . LYS B 1 3 ? 5.828 29.062 29.516 1 91 3 LYS B C 1
ATOM 2015 O O . LYS B 1 3 ? 6.82 28.75 28.859 1 91 3 LYS B O 1
ATOM 2020 N N . ILE B 1 4 ? 4.621 29.125 29.062 1 95.25 4 ILE B N 1
ATOM 2021 C CA . ILE B 1 4 ? 4.371 28.922 27.625 1 95.25 4 ILE B CA 1
ATOM 2022 C C . ILE B 1 4 ? 4.91 30.109 26.844 1 95.25 4 ILE B C 1
ATOM 2024 O O . ILE B 1 4 ? 4.621 31.266 27.172 1 95.25 4 ILE B O 1
ATOM 2028 N N . SER B 1 5 ? 5.734 29.844 25.828 1 96.94 5 SER B N 1
ATOM 2029 C CA . SER B 1 5 ? 6.32 30.906 25.031 1 96.94 5 SER B CA 1
ATOM 2030 C C . SER B 1 5 ? 5.902 30.812 23.578 1 96.94 5 SER B C 1
ATOM 2032 O O . SER B 1 5 ? 5.938 31.797 22.844 1 96.94 5 SER B O 1
ATOM 2034 N N . SER B 1 6 ? 5.574 29.625 23.094 1 98.19 6 SER B N 1
ATOM 2035 C CA . SER B 1 6 ? 5.227 29.391 21.703 1 98.19 6 SER B CA 1
ATOM 2036 C C . SER B 1 6 ? 3.924 28.594 21.578 1 98.19 6 SER B C 1
ATOM 2038 O O . SER B 1 6 ? 3.68 27.672 22.359 1 98.19 6 SER B O 1
ATOM 2040 N N . VAL B 1 7 ? 3.109 28.984 20.641 1 98.62 7 VAL B N 1
ATOM 2041 C CA . VAL B 1 7 ? 1.845 28.297 20.406 1 98.62 7 VAL B CA 1
ATOM 2042 C C . VAL B 1 7 ? 1.721 27.938 18.938 1 98.62 7 VAL B C 1
ATOM 2044 O O . VAL B 1 7 ? 1.854 28.797 18.062 1 98.62 7 VAL B O 1
ATOM 2047 N N . LEU B 1 8 ? 1.589 26.656 18.641 1 98.75 8 LEU B N 1
ATOM 2048 C CA . LEU B 1 8 ? 1.177 26.188 17.328 1 98.75 8 LEU B CA 1
ATOM 2049 C C . LEU B 1 8 ? -0.341 26.047 17.234 1 98.75 8 LEU B C 1
ATOM 2051 O O . LEU B 1 8 ? -0.973 25.516 18.156 1 98.75 8 LEU B O 1
ATOM 2055 N N . ILE B 1 9 ? -0.885 26.609 16.219 1 98.75 9 ILE B N 1
ATOM 2056 C CA . ILE B 1 9 ? -2.338 26.656 16.094 1 98.75 9 ILE B CA 1
ATOM 2057 C C . ILE B 1 9 ? -2.777 25.984 14.805 1 98.75 9 ILE B C 1
ATOM 2059 O O . ILE B 1 9 ? -2.381 26.406 13.711 1 98.75 9 ILE B O 1
ATOM 2063 N N . ASP B 1 10 ? -3.584 24.953 14.883 1 98.12 10 ASP B N 1
ATOM 2064 C CA . ASP B 1 10 ? -4.223 24.375 13.711 1 98.12 10 ASP B CA 1
ATOM 2065 C C . ASP B 1 10 ? -5.16 25.375 13.039 1 98.12 10 ASP B C 1
ATOM 2067 O O . ASP B 1 10 ? -5.582 26.344 13.664 1 98.12 10 ASP B O 1
ATOM 2071 N N . LEU B 1 11 ? -5.445 25.141 11.789 1 96.5 11 LEU B N 1
ATOM 2072 C CA . LEU B 1 11 ? -6.277 26.078 11.039 1 96.5 11 LEU B CA 1
ATOM 2073 C C . LEU B 1 11 ? -7.719 25.578 10.969 1 96.5 11 LEU B C 1
ATOM 2075 O O . LEU B 1 11 ? -8.531 25.891 11.844 1 96.5 11 LEU B O 1
ATOM 2079 N N . SER B 1 12 ? -7.977 24.625 10.062 1 93.75 12 SER B N 1
ATOM 2080 C CA . SER B 1 12 ? -9.336 24.125 9.844 1 93.75 12 SER 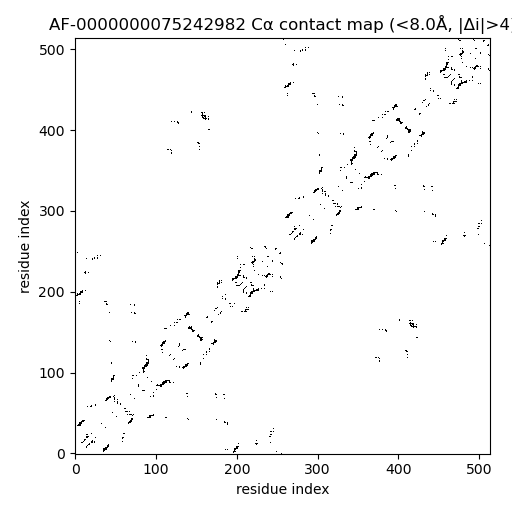B CA 1
ATOM 2081 C C . SER B 1 12 ? -9.859 23.391 11.078 1 93.75 12 SER B C 1
ATOM 2083 O O . SER B 1 12 ? -9.164 22.547 11.641 1 93.75 12 SER B O 1
ATOM 2085 N N . GLY B 1 13 ? -11.016 23.828 11.531 1 95.62 13 GLY B N 1
ATOM 2086 C CA . GLY B 1 13 ? -11.641 23.219 12.688 1 95.62 13 GLY B CA 1
ATOM 2087 C C . GLY B 1 13 ? -11.219 23.844 14 1 95.62 13 GLY B C 1
ATOM 2088 O O . GLY B 1 13 ? -11.82 23.594 15.039 1 95.62 13 GLY B O 1
ATOM 2089 N N . THR B 1 14 ? -10.234 24.672 13.922 1 97.69 14 THR B N 1
ATOM 2090 C CA . THR B 1 14 ? -9.703 25.328 15.117 1 97.69 14 THR B CA 1
ATOM 2091 C C . THR B 1 14 ? -9.906 26.828 15.047 1 97.69 14 THR B C 1
ATOM 2093 O O . THR B 1 14 ? -10.578 27.422 15.898 1 97.69 14 THR B O 1
ATOM 2096 N N . LEU B 1 15 ? -9.43 27.484 14.023 1 97.5 15 LEU B N 1
ATOM 2097 C CA . LEU B 1 15 ? -9.609 28.922 13.844 1 97.5 15 LEU B CA 1
ATOM 2098 C C . LEU B 1 15 ? -10.867 29.219 13.031 1 97.5 15 LEU B C 1
ATOM 2100 O O . LEU B 1 15 ? -11.492 30.266 13.203 1 97.5 15 LEU B O 1
ATOM 2104 N N . HIS B 1 16 ? -11.078 28.328 12.102 1 96.12 16 HIS B N 1
ATOM 2105 C CA . HIS B 1 16 ? -12.219 28.516 11.211 1 96.12 16 HIS B CA 1
ATOM 2106 C C . HIS B 1 16 ? -12.836 27.188 10.805 1 96.12 16 HIS B C 1
ATOM 2108 O O . HIS B 1 16 ? -12.203 26.125 10.938 1 96.12 16 HIS B O 1
ATOM 2114 N N . ILE B 1 17 ? -13.984 27.156 10.438 1 92.19 17 ILE B N 1
ATOM 2115 C CA . ILE B 1 17 ? -14.68 26.047 9.797 1 92.19 17 ILE B CA 1
ATOM 2116 C C . ILE B 1 17 ? -15.148 26.469 8.406 1 92.19 17 ILE B C 1
ATOM 2118 O O . ILE B 1 17 ? -15.891 27.453 8.258 1 92.19 17 ILE B O 1
ATOM 2122 N N . GLU B 1 18 ? -14.688 25.75 7.441 1 88 18 GLU B N 1
ATOM 2123 C CA . GLU B 1 18 ? -14.883 26.219 6.07 1 88 18 GLU B CA 1
ATOM 2124 C C . GLU B 1 18 ? -14.406 27.656 5.895 1 88 18 GLU B C 1
ATOM 2126 O O . GLU B 1 18 ? -13.273 27.984 6.238 1 88 18 GLU B O 1
ATOM 2131 N N . GLU B 1 19 ? -15.258 28.5 5.488 1 90.81 19 GLU B N 1
ATOM 2132 C CA . GLU B 1 19 ? -14.844 29.875 5.207 1 90.81 19 GLU B CA 1
ATOM 2133 C C . GLU B 1 19 ? -15.258 30.812 6.336 1 90.81 19 GLU B C 1
ATOM 2135 O O . GLU B 1 19 ? -15.172 32.031 6.188 1 90.81 19 GLU B O 1
ATOM 2140 N N . LEU B 1 20 ? -15.586 30.266 7.426 1 93.88 20 LEU B N 1
ATOM 2141 C CA . LEU B 1 20 ? -16.062 31.094 8.523 1 93.88 20 LEU B CA 1
ATOM 2142 C C . LEU B 1 20 ? -15.148 30.953 9.742 1 93.88 20 LEU B C 1
ATOM 2144 O O . LEU B 1 20 ? -14.859 29.844 10.18 1 93.88 20 LEU B O 1
ATOM 2148 N N . ALA B 1 21 ? -14.812 32.031 10.242 1 96.69 21 ALA B N 1
ATOM 2149 C CA . ALA B 1 21 ? -14.008 32.031 11.469 1 96.69 21 ALA B CA 1
ATOM 2150 C C . ALA B 1 21 ? -14.828 31.562 12.664 1 96.69 21 ALA B C 1
ATOM 2152 O O . ALA B 1 21 ? -16.031 31.859 12.758 1 96.69 21 ALA B O 1
ATOM 2153 N N . ILE B 1 22 ? -14.18 30.859 13.508 1 96.88 22 ILE B N 1
ATOM 2154 C CA . ILE B 1 22 ? -14.797 30.609 14.805 1 96.88 22 ILE B CA 1
ATOM 2155 C C . ILE B 1 22 ? -15.148 31.938 15.484 1 96.88 22 ILE B C 1
ATOM 2157 O O . ILE B 1 22 ? -14.344 32.875 15.5 1 96.88 22 ILE B O 1
ATOM 2161 N N . PRO B 1 23 ? -16.375 32.031 16.031 1 96.94 23 PRO B N 1
ATOM 2162 C CA . PRO B 1 23 ? -16.766 33.312 16.672 1 96.94 23 PRO B CA 1
ATOM 2163 C C . PRO B 1 23 ? -15.789 33.75 17.75 1 96.94 23 PRO B C 1
ATOM 2165 O O . PRO B 1 23 ? -15.484 32.969 18.672 1 96.94 23 PRO B O 1
ATOM 2168 N N . GLY B 1 24 ? -15.25 34.969 17.641 1 97.81 24 GLY B N 1
ATOM 2169 C CA . GLY B 1 24 ? -14.344 35.562 18.609 1 97.81 24 GLY B CA 1
ATOM 2170 C C . GLY B 1 24 ? -12.891 35.219 18.359 1 97.81 24 GLY B C 1
ATOM 2171 O O . GLY B 1 24 ? -11.992 35.75 19.016 1 97.81 24 GLY B O 1
ATOM 2172 N N . ALA B 1 25 ? -12.68 34.375 17.359 1 98.12 25 ALA B N 1
ATOM 2173 C CA . ALA B 1 25 ? -11.336 33.844 17.141 1 98.12 25 ALA B CA 1
ATOM 2174 C C . ALA B 1 25 ? -10.367 34.938 16.703 1 98.12 25 ALA B C 1
ATOM 2176 O O . ALA B 1 25 ? -9.242 35 17.203 1 98.12 25 ALA B O 1
ATOM 2177 N N . PRO B 1 26 ? -10.766 35.875 15.82 1 97.81 26 PRO B N 1
ATOM 2178 C CA . PRO B 1 26 ? -9.82 36.906 15.43 1 97.81 26 PRO B CA 1
ATOM 2179 C C . PRO B 1 26 ? -9.359 37.781 16.609 1 97.81 26 PRO B C 1
ATOM 2181 O O . PRO B 1 26 ? -8.164 38.031 16.766 1 97.81 26 PRO B O 1
ATOM 2184 N N . ALA B 1 27 ? -10.242 38.125 17.438 1 97.94 27 ALA B N 1
ATOM 2185 C CA . ALA B 1 27 ? -9.906 38.938 18.609 1 97.94 27 ALA B CA 1
ATOM 2186 C C . ALA B 1 27 ? -9.055 38.125 19.594 1 97.94 27 ALA B C 1
ATOM 2188 O O . ALA B 1 27 ? -8.117 38.656 20.188 1 97.94 27 ALA B O 1
ATOM 2189 N N . ALA B 1 28 ? -9.422 36.906 19.75 1 98.44 28 ALA B N 1
ATOM 2190 C CA . ALA B 1 28 ? -8.664 36.031 20.641 1 98.44 28 ALA B CA 1
ATOM 2191 C C . ALA B 1 28 ? -7.223 35.875 20.172 1 98.44 28 ALA B C 1
ATOM 2193 O O . ALA B 1 28 ? -6.297 35.844 20.969 1 98.44 28 ALA B O 1
ATOM 2194 N N . LEU B 1 29 ? -7.051 35.719 18.891 1 98.44 29 LEU B N 1
ATOM 2195 C CA . LEU B 1 29 ? -5.719 35.594 18.312 1 98.44 29 LEU B CA 1
ATOM 2196 C C . LEU B 1 29 ? -4.871 36.844 18.609 1 98.44 29 LEU B C 1
ATOM 2198 O O . LEU B 1 29 ? -3.699 36.719 18.969 1 98.44 29 LEU B O 1
ATOM 2202 N N . GLU B 1 30 ? -5.406 38.031 18.453 1 97.88 30 GLU B N 1
ATOM 2203 C CA . GLU B 1 30 ? -4.68 39.25 18.719 1 97.88 30 GLU B CA 1
ATOM 2204 C C . GLU B 1 30 ? -4.277 39.344 20.188 1 97.88 30 GLU B C 1
ATOM 2206 O O . GLU B 1 30 ? -3.188 39.844 20.516 1 97.88 30 GLU B O 1
ATOM 2211 N N . LEU B 1 31 ? -5.172 38.906 20.969 1 97.94 31 LEU B N 1
ATOM 2212 C CA . LEU B 1 31 ? -4.859 38.875 22.406 1 97.94 31 LEU B CA 1
ATOM 2213 C C . LEU B 1 31 ? -3.715 37.906 22.688 1 97.94 31 LEU B C 1
ATOM 2215 O O . LEU B 1 31 ? -2.799 38.219 23.453 1 97.94 31 LEU B O 1
ATOM 2219 N N . LEU B 1 32 ? -3.764 36.75 22.141 1 98.19 32 LEU B N 1
ATOM 2220 C CA . LEU B 1 32 ? -2.76 35.719 22.344 1 98.19 32 LEU B CA 1
ATOM 2221 C C . LEU B 1 32 ? -1.381 36.219 21.906 1 98.19 32 LEU B C 1
ATOM 2223 O O . LEU B 1 32 ? -0.384 35.938 22.578 1 98.19 32 LEU B O 1
ATOM 2227 N N . ARG B 1 33 ? -1.354 36.906 20.797 1 97.62 33 ARG B N 1
ATOM 2228 C CA . ARG B 1 33 ? -0.108 37.375 20.188 1 97.62 33 ARG B CA 1
ATOM 2229 C C . ARG B 1 33 ? 0.63 38.312 21.125 1 97.62 33 ARG B C 1
ATOM 2231 O O . ARG B 1 33 ? 1.843 38.5 21 1 97.62 33 ARG B O 1
ATOM 2238 N N . LYS B 1 34 ? -0.029 38.906 22.031 1 97.25 34 LYS B N 1
ATOM 2239 C CA . LYS B 1 34 ? 0.583 39.844 22.984 1 97.25 34 LYS B CA 1
ATOM 2240 C C . LYS B 1 34 ? 1.366 39.062 24.062 1 97.25 34 LYS B C 1
ATOM 2242 O O . LYS B 1 34 ? 2.176 39.656 24.781 1 97.25 34 LYS B O 1
ATOM 2247 N N . HIS B 1 35 ? 1.198 37.812 24.078 1 96.44 35 HIS B N 1
ATOM 2248 C CA . HIS B 1 35 ? 1.743 37.062 25.203 1 96.44 35 HIS B CA 1
ATOM 2249 C C . HIS B 1 35 ? 2.736 36 24.719 1 96.44 35 HIS B C 1
ATOM 2251 O O . HIS B 1 35 ? 3.652 35.625 25.469 1 96.44 35 HIS B O 1
ATOM 2257 N N . VAL B 1 36 ? 2.553 35.5 23.547 1 97.19 36 VAL B N 1
ATOM 2258 C CA . VAL B 1 36 ? 3.342 34.344 23.078 1 97.19 36 VAL B CA 1
ATOM 2259 C C . VAL B 1 36 ? 3.613 34.5 21.578 1 97.19 36 VAL B C 1
ATOM 2261 O O . VAL B 1 36 ? 2.965 35.281 20.906 1 97.19 36 VAL B O 1
ATOM 2264 N N . HIS B 1 37 ? 4.629 33.75 21.109 1 97.56 37 HIS B N 1
ATOM 2265 C CA . HIS B 1 37 ? 4.832 33.594 19.672 1 97.56 37 HIS B CA 1
ATOM 2266 C C . HIS B 1 37 ? 3.875 32.562 19.094 1 97.56 37 HIS B C 1
ATOM 2268 O O . HIS B 1 37 ? 3.617 31.516 19.703 1 97.56 37 HIS B O 1
ATOM 2274 N N . VAL B 1 38 ? 3.371 32.906 17.906 1 98.12 38 VAL B N 1
ATOM 2275 C CA . VAL B 1 38 ? 2.344 32.031 17.344 1 98.12 38 VAL B CA 1
ATOM 2276 C C . VAL B 1 38 ? 2.764 31.578 15.945 1 98.12 38 VAL B C 1
ATOM 2278 O O . VAL B 1 38 ? 3.426 32.312 15.219 1 98.12 38 VAL B O 1
ATOM 2281 N N . LYS B 1 39 ? 2.48 30.375 15.625 1 98.38 39 LYS B N 1
ATOM 2282 C CA . LYS B 1 39 ? 2.613 29.797 14.289 1 98.38 39 LYS B CA 1
ATOM 2283 C C . LYS B 1 39 ? 1.37 29 13.906 1 98.38 39 LYS B C 1
ATOM 2285 O O . LYS B 1 39 ? 0.854 28.234 14.711 1 98.38 39 LYS B O 1
ATOM 2290 N N . PHE B 1 40 ? 0.863 29.281 12.734 1 98.31 40 PHE B N 1
ATOM 2291 C CA . PHE B 1 40 ? -0.267 28.531 12.227 1 98.31 40 PHE B CA 1
ATOM 2292 C C . PHE B 1 40 ? 0.211 27.281 11.484 1 98.31 40 PHE B C 1
ATOM 2294 O O . PHE B 1 40 ? 1.062 27.359 10.602 1 98.31 40 PHE B O 1
ATOM 2301 N N . VAL B 1 41 ? -0.358 26.156 11.867 1 98 41 VAL B N 1
ATOM 2302 C CA . VAL B 1 41 ? 0.161 24.922 11.305 1 98 41 VAL B CA 1
ATOM 2303 C C . VAL B 1 41 ? -0.988 24.094 10.734 1 98 41 VAL B C 1
ATOM 2305 O O . VAL B 1 41 ? -2.082 24.062 11.305 1 98 41 VAL B O 1
ATOM 2308 N N . THR B 1 42 ? -0.763 23.484 9.633 1 95.88 42 THR B N 1
ATOM 2309 C CA . THR B 1 42 ? -1.76 22.594 9.039 1 95.88 42 THR B CA 1
ATOM 2310 C C . THR B 1 42 ? -1.089 21.5 8.234 1 95.88 42 THR B C 1
ATOM 2312 O O . THR B 1 42 ? 0.003 21.688 7.691 1 95.88 42 THR B O 1
ATOM 2315 N N . ASN B 1 43 ? -1.724 20.344 8.305 1 92.31 43 ASN B N 1
ATOM 2316 C CA . ASN B 1 43 ? -1.356 19.266 7.387 1 92.31 43 ASN B CA 1
ATOM 2317 C C . ASN B 1 43 ? -2.057 19.422 6.039 1 92.31 43 ASN B C 1
ATOM 2319 O O . ASN B 1 43 ? -3.285 19.359 5.965 1 92.31 43 ASN B O 1
ATOM 2323 N N . THR B 1 44 ? -1.396 19.906 5.109 1 89.56 44 THR B N 1
ATOM 2324 C CA . THR B 1 44 ? -1.985 20.016 3.779 1 89.56 44 THR B CA 1
ATOM 2325 C C . THR B 1 44 ? -1.11 19.312 2.742 1 89.56 44 THR B C 1
ATOM 2327 O O . THR B 1 44 ? 0.111 19.25 2.898 1 89.56 44 THR B O 1
ATOM 2330 N N . THR B 1 45 ? -1.792 18.766 1.737 1 85.56 45 THR B N 1
ATOM 2331 C CA . THR B 1 45 ? -1.054 18.141 0.643 1 85.56 45 THR B CA 1
ATOM 2332 C C . THR B 1 45 ? -1.393 18.812 -0.686 1 85.56 45 THR B C 1
ATOM 2334 O O . THR B 1 45 ? -0.766 18.531 -1.708 1 85.56 45 THR B O 1
ATOM 2337 N N . LYS B 1 46 ? -2.242 19.719 -0.699 1 87.06 46 LYS B N 1
ATOM 2338 C CA . LYS B 1 46 ? -2.793 20.125 -1.985 1 87.06 46 LYS B CA 1
ATOM 2339 C C . LYS B 1 46 ? -2.691 21.641 -2.168 1 87.06 46 LYS B C 1
ATOM 2341 O O . LYS B 1 46 ? -2.725 22.141 -3.295 1 87.06 46 LYS B O 1
ATOM 2346 N N . GLU B 1 47 ? -2.686 22.406 -1.07 1 90.44 47 GLU B N 1
ATOM 2347 C CA . GLU B 1 47 ? -2.678 23.859 -1.171 1 90.44 47 GLU B CA 1
ATOM 2348 C C . GLU B 1 47 ? -1.323 24.438 -0.762 1 90.44 47 GLU B C 1
ATOM 2350 O O . GLU B 1 47 ? -0.752 24.031 0.252 1 90.44 47 GLU B O 1
ATOM 2355 N N . SER B 1 48 ? -0.93 25.359 -1.5 1 93.19 48 SER B N 1
ATOM 2356 C CA . SER B 1 48 ? 0.307 26.062 -1.173 1 93.19 48 SER B CA 1
ATOM 2357 C C . SER B 1 48 ? 0.107 27.016 -0.002 1 93.19 48 SER B C 1
ATOM 2359 O O . SER B 1 48 ? -1.028 27.328 0.367 1 93.19 48 SER B O 1
ATOM 2361 N N . GLN B 1 49 ? 1.197 27.422 0.487 1 94.75 49 GLN B N 1
ATOM 2362 C CA . GLN B 1 49 ? 1.175 28.391 1.573 1 94.75 49 GLN B CA 1
ATOM 2363 C C . GLN B 1 49 ? 0.438 29.672 1.158 1 94.75 49 GLN B C 1
ATOM 2365 O O . GLN B 1 49 ? -0.313 30.25 1.949 1 94.75 49 GLN B O 1
ATOM 2370 N N . ASN B 1 50 ? 0.644 30.078 -0.058 1 94.06 50 ASN B N 1
ATOM 2371 C CA . ASN B 1 50 ? 0.008 31.297 -0.556 1 94.06 50 ASN B CA 1
ATOM 2372 C C . ASN B 1 50 ? -1.512 31.172 -0.584 1 94.06 50 ASN B C 1
ATOM 2374 O O . ASN B 1 50 ? -2.227 32.094 -0.184 1 94.06 50 ASN B O 1
ATOM 2378 N N . LEU B 1 51 ? -1.966 30.078 -1.065 1 93.12 51 LEU B N 1
ATOM 2379 C CA . LEU B 1 51 ? -3.404 29.844 -1.126 1 93.12 51 LEU B CA 1
ATOM 2380 C C . LEU B 1 51 ? -4.004 29.781 0.275 1 93.12 51 LEU B C 1
ATOM 2382 O O . LEU B 1 51 ? -5.09 30.312 0.514 1 93.12 51 LEU B O 1
ATOM 2386 N N . LEU B 1 52 ? -3.328 29.203 1.146 1 94.12 52 LEU B N 1
ATOM 2387 C CA . LEU B 1 52 ? -3.791 29.109 2.525 1 94.12 52 LEU B CA 1
ATOM 2388 C C . LEU B 1 52 ? -3.809 30.484 3.191 1 94.12 52 LEU B C 1
ATOM 2390 O O . LEU B 1 52 ? -4.734 30.797 3.943 1 94.12 52 LEU B O 1
ATOM 2394 N N . TYR B 1 53 ? -2.811 31.219 2.912 1 96.44 53 TYR B N 1
ATOM 2395 C CA . TYR B 1 53 ? -2.717 32.594 3.424 1 96.44 53 TYR B CA 1
ATOM 2396 C C . TYR B 1 53 ? -3.941 33.406 3.029 1 96.44 53 TYR B C 1
ATOM 2398 O O . TYR B 1 53 ? -4.578 34.031 3.879 1 96.44 53 TYR B O 1
ATOM 2406 N N . GLN B 1 54 ? -4.289 33.344 1.804 1 95.62 54 GLN B N 1
ATOM 2407 C CA . GLN B 1 54 ? -5.441 34.094 1.306 1 95.62 54 GLN B CA 1
ATOM 2408 C C . GLN B 1 54 ? -6.73 33.594 1.958 1 95.62 54 GLN B C 1
ATOM 2410 O O . GLN B 1 54 ? -7.586 34.406 2.332 1 95.62 54 GLN B O 1
ATOM 2415 N N . ARG B 1 55 ? -6.812 32.344 2.115 1 93.69 55 ARG B N 1
ATOM 2416 C CA . ARG B 1 55 ? -8.008 31.781 2.713 1 93.69 55 ARG B CA 1
ATOM 2417 C C . ARG B 1 55 ? -8.18 32.219 4.156 1 93.69 55 ARG B C 1
ATOM 2419 O O . ARG B 1 55 ? -9.273 32.625 4.566 1 93.69 55 ARG B O 1
ATOM 2426 N N . VAL B 1 56 ? -7.145 32.188 4.914 1 95.56 56 VAL B N 1
ATOM 2427 C CA . VAL B 1 56 ? -7.191 32.531 6.324 1 95.56 56 VAL B CA 1
ATOM 2428 C C . VAL B 1 56 ? -7.484 34.031 6.461 1 95.56 56 VAL B C 1
ATOM 2430 O O . VAL B 1 56 ? -8.258 34.438 7.328 1 95.56 56 VAL B O 1
ATOM 2433 N N . ARG B 1 57 ? -6.926 34.812 5.609 1 96.5 57 ARG B N 1
ATOM 2434 C CA . ARG B 1 57 ? -7.203 36.25 5.598 1 96.5 57 ARG B CA 1
ATOM 2435 C C . ARG B 1 57 ? -8.664 36.531 5.273 1 96.5 57 ARG B C 1
ATOM 2437 O O . ARG B 1 57 ? -9.289 37.406 5.879 1 96.5 57 ARG B O 1
ATOM 2444 N N . ASN B 1 58 ? -9.141 35.75 4.348 1 95.88 58 ASN B N 1
ATOM 2445 C CA . ASN B 1 58 ? -10.539 35.906 3.939 1 95.88 58 ASN B CA 1
ATOM 2446 C C . ASN B 1 58 ? -11.5 35.531 5.066 1 95.88 58 ASN B C 1
ATOM 2448 O O . ASN B 1 58 ? -12.641 36 5.09 1 95.88 58 ASN B O 1
ATOM 2452 N N . CYS B 1 59 ? -11.031 34.75 5.969 1 95.06 59 CYS B N 1
ATOM 2453 C CA . CYS B 1 59 ? -11.836 34.375 7.129 1 95.06 59 CYS B CA 1
ATOM 2454 C C . CYS B 1 59 ? -11.844 35.5 8.172 1 95.06 59 CYS B C 1
ATOM 2456 O O . CYS B 1 59 ? -12.562 35.406 9.164 1 95.06 59 CYS B O 1
ATOM 2458 N N . GLY B 1 60 ? -10.969 36.531 7.996 1 94.88 60 GLY B N 1
ATOM 2459 C CA . GLY B 1 60 ? -11.008 37.688 8.891 1 94.88 60 GLY B CA 1
ATOM 2460 C C . GLY B 1 60 ? -9.797 37.781 9.797 1 94.88 60 GLY B C 1
ATOM 2461 O O . GLY B 1 60 ? -9.773 38.594 10.727 1 94.88 60 GLY B O 1
ATOM 2462 N N . PHE B 1 61 ? -8.867 36.938 9.531 1 97.12 61 PHE B N 1
ATOM 2463 C CA . PHE B 1 61 ? -7.68 36.969 10.367 1 97.12 61 PHE B CA 1
ATOM 2464 C C . PHE B 1 61 ? -6.605 37.875 9.766 1 97.12 61 PHE B C 1
ATOM 2466 O O . PHE B 1 61 ? -6.43 37.906 8.547 1 97.12 61 PHE B O 1
ATOM 2473 N N . GLN B 1 62 ? -5.961 38.625 10.633 1 95.38 62 GLN B N 1
ATOM 2474 C CA . GLN B 1 62 ? -4.785 39.375 10.227 1 95.38 62 GLN B CA 1
ATOM 2475 C C . GLN B 1 62 ? -3.506 38.562 10.445 1 95.38 62 GLN B C 1
ATOM 2477 O O . GLN B 1 62 ? -3.029 38.438 11.57 1 95.38 62 GLN B O 1
ATOM 2482 N N . ILE B 1 63 ? -2.996 38.062 9.352 1 96.38 63 ILE B N 1
ATOM 2483 C CA . ILE B 1 63 ? -1.799 37.25 9.453 1 96.38 63 ILE B CA 1
ATOM 2484 C C . ILE B 1 63 ? -0.839 37.562 8.32 1 96.38 63 ILE B C 1
ATOM 2486 O O . ILE B 1 63 ? -1.221 38.25 7.348 1 96.38 63 ILE B O 1
ATOM 2490 N N . GLU B 1 64 ? 0.387 37.188 8.484 1 96.44 64 GLU B N 1
ATOM 2491 C CA . GLU B 1 64 ? 1.391 37.219 7.426 1 96.44 64 GLU B CA 1
ATOM 2492 C C . GLU B 1 64 ? 1.672 35.844 6.891 1 96.44 64 GLU B C 1
ATOM 2494 O O . GLU B 1 64 ? 1.516 34.844 7.609 1 96.44 64 GLU B O 1
ATOM 2499 N N . LYS B 1 65 ? 2.133 35.812 5.715 1 95.19 65 LYS B N 1
ATOM 2500 C CA . LYS B 1 65 ? 2.346 34.531 5.035 1 95.19 65 LYS B CA 1
ATOM 2501 C C . LYS B 1 65 ? 3.344 33.656 5.797 1 95.19 65 LYS B C 1
ATOM 2503 O O . LYS B 1 65 ? 3.16 32.438 5.902 1 95.19 65 LYS B O 1
ATOM 2508 N N . HIS B 1 66 ? 4.348 34.312 6.363 1 95 66 HIS B N 1
ATOM 2509 C CA . HIS B 1 66 ? 5.418 33.562 7.012 1 95 66 HIS B CA 1
ATOM 2510 C C . HIS B 1 66 ? 4.941 32.938 8.32 1 95 66 HIS B C 1
ATOM 2512 O O . HIS B 1 66 ? 5.629 32.094 8.906 1 95 66 HIS B O 1
ATOM 2518 N N . GLU B 1 67 ? 3.752 33.344 8.766 1 97.12 67 GLU B N 1
ATOM 2519 C CA . GLU B 1 67 ? 3.201 32.781 10 1 97.12 67 GLU B CA 1
ATOM 2520 C C . GLU B 1 67 ? 2.553 31.438 9.766 1 97.12 67 GLU B C 1
ATOM 2522 O O . GLU B 1 67 ? 2.211 30.734 10.719 1 97.12 67 GLU B O 1
ATOM 2527 N N . ILE B 1 68 ? 2.441 31.062 8.523 1 97.12 68 ILE B N 1
ATOM 2528 C CA . ILE B 1 68 ? 1.821 29.797 8.18 1 97.12 68 ILE B CA 1
ATOM 2529 C C . ILE B 1 68 ? 2.902 28.75 7.918 1 97.12 68 ILE B C 1
ATOM 2531 O O . ILE B 1 68 ? 3.873 29.016 7.203 1 97.12 68 ILE B O 1
ATOM 2535 N N . PHE B 1 69 ? 2.752 27.641 8.57 1 97 69 PHE B N 1
ATOM 2536 C CA . PHE B 1 69 ? 3.629 26.484 8.391 1 97 69 PHE B CA 1
ATOM 2537 C C . PHE B 1 69 ? 2.826 25.25 7.988 1 97 69 PHE B C 1
ATOM 2539 O O . PHE B 1 69 ? 1.816 24.922 8.617 1 97 69 PHE B O 1
ATOM 2546 N N . THR B 1 70 ? 3.234 24.625 6.934 1 96.5 70 THR B N 1
ATOM 2547 C CA . THR B 1 70 ? 2.49 23.5 6.395 1 96.5 70 THR B CA 1
ATOM 2548 C C . THR B 1 70 ? 3.375 22.25 6.316 1 96.5 70 THR B C 1
ATOM 2550 O O . THR B 1 70 ? 4.59 22.344 6.5 1 96.5 70 THR B O 1
ATOM 2553 N N . SER B 1 71 ? 2.701 21.156 6.121 1 96.06 71 SER B N 1
ATOM 2554 C CA . SER B 1 71 ? 3.467 19.938 5.875 1 96.06 71 SER B CA 1
ATOM 2555 C C . SER B 1 71 ? 4.293 20.047 4.602 1 96.06 71 SER B C 1
ATOM 2557 O O . SER B 1 71 ? 5.383 19.469 4.508 1 96.06 71 SER B O 1
ATOM 2559 N N . LEU B 1 72 ? 3.846 20.844 3.674 1 96.75 72 LEU B N 1
ATOM 2560 C CA . LEU B 1 72 ? 4.609 21.094 2.459 1 96.75 72 LEU B CA 1
ATOM 2561 C C . LEU B 1 72 ? 5.867 21.906 2.764 1 96.75 72 LEU B C 1
ATOM 2563 O O . LEU B 1 72 ? 6.941 21.625 2.234 1 96.75 72 LEU B O 1
ATOM 2567 N N . SER B 1 73 ? 5.742 22.844 3.656 1 94.38 73 SER B N 1
ATOM 2568 C CA . SER B 1 73 ? 6.895 23.625 4.102 1 94.38 73 SER B CA 1
ATOM 2569 C C . SER B 1 73 ? 7.922 22.75 4.797 1 94.38 73 SER B C 1
ATOM 2571 O O . SER B 1 73 ? 9.125 22.891 4.578 1 94.38 73 SER B O 1
ATOM 2573 N N . ALA B 1 74 ? 7.398 21.906 5.645 1 95.31 74 ALA B N 1
ATOM 2574 C CA . ALA B 1 74 ? 8.273 20.969 6.344 1 95.31 74 ALA B CA 1
ATOM 2575 C C . ALA B 1 74 ? 9.031 20.078 5.355 1 95.31 74 ALA B C 1
ATOM 2577 O O . ALA B 1 74 ? 10.227 19.828 5.523 1 95.31 74 ALA B O 1
ATOM 2578 N N . ALA B 1 75 ? 8.336 19.625 4.332 1 97.06 75 ALA B N 1
ATOM 2579 C CA . ALA B 1 75 ? 8.953 18.781 3.301 1 97.06 75 ALA B CA 1
ATOM 2580 C C . ALA B 1 75 ? 10.023 19.562 2.535 1 97.06 75 ALA B C 1
ATOM 2582 O O . ALA B 1 75 ? 11.102 19.031 2.266 1 97.06 75 ALA B O 1
ATOM 2583 N N . ARG B 1 76 ? 9.672 20.797 2.195 1 96.25 76 ARG B N 1
ATOM 2584 C CA . ARG B 1 76 ? 10.648 21.625 1.493 1 96.25 76 ARG B CA 1
ATOM 2585 C C . ARG B 1 76 ? 11.922 21.781 2.318 1 96.25 76 ARG B C 1
ATOM 2587 O O . ARG B 1 76 ? 13.031 21.641 1.795 1 96.25 76 ARG B O 1
ATOM 2594 N N . ASP B 1 77 ? 11.773 22.047 3.574 1 94.5 77 ASP B N 1
ATOM 2595 C CA . ASP B 1 77 ? 12.922 22.203 4.465 1 94.5 77 ASP B CA 1
ATOM 2596 C C . ASP B 1 77 ? 13.773 20.938 4.488 1 94.5 77 ASP B C 1
ATOM 2598 O O . ASP B 1 77 ? 15 21 4.461 1 94.5 77 ASP B O 1
ATOM 2602 N N . LEU B 1 78 ? 13.109 19.844 4.598 1 95.81 78 LEU B N 1
ATOM 2603 C CA . LEU B 1 78 ? 13.789 18.547 4.602 1 95.81 78 LEU B CA 1
ATOM 2604 C C . LEU B 1 78 ? 14.578 18.344 3.312 1 95.81 78 LEU B C 1
ATOM 2606 O O . LEU B 1 78 ? 15.711 17.859 3.346 1 95.81 78 LEU B O 1
ATOM 2610 N N . ILE B 1 79 ? 14.016 18.688 2.203 1 97.5 79 ILE B N 1
ATOM 2611 C CA . ILE B 1 79 ? 14.625 18.562 0.885 1 97.5 79 ILE B CA 1
ATOM 2612 C C . ILE B 1 79 ? 15.883 19.406 0.811 1 97.5 79 ILE B C 1
ATOM 2614 O O . ILE B 1 79 ? 16.938 18.938 0.374 1 97.5 79 ILE B O 1
ATOM 2618 N N . ILE B 1 80 ? 15.773 20.641 1.262 1 96.62 80 ILE B N 1
ATOM 2619 C CA . ILE B 1 80 ? 16.891 21.562 1.199 1 96.62 80 ILE B CA 1
ATOM 2620 C C . ILE B 1 80 ? 18.016 21.078 2.115 1 96.62 80 ILE B C 1
ATOM 2622 O O . ILE B 1 80 ? 19.172 21 1.699 1 96.62 80 ILE B O 1
ATOM 2626 N N . ARG B 1 81 ? 17.656 20.703 3.293 1 94.88 81 ARG B N 1
ATOM 2627 C CA . ARG B 1 81 ? 18.625 20.297 4.305 1 94.88 81 ARG B CA 1
ATOM 2628 C C . ARG B 1 81 ? 19.406 19.078 3.836 1 94.88 81 ARG B C 1
ATOM 2630 O O . ARG B 1 81 ? 20.609 18.969 4.09 1 94.88 81 ARG B O 1
ATOM 2637 N N . ASN B 1 82 ? 18.75 18.141 3.117 1 96.88 82 ASN B N 1
ATOM 2638 C CA . ASN B 1 82 ? 19.375 16.891 2.742 1 96.88 82 ASN B CA 1
ATOM 2639 C C . ASN B 1 82 ? 19.828 16.891 1.287 1 96.88 82 ASN B C 1
ATOM 2641 O O . ASN B 1 82 ? 20.281 15.867 0.766 1 96.88 82 ASN B O 1
ATOM 2645 N N . LYS B 1 83 ? 19.625 18 0.615 1 97.31 83 LYS B N 1
ATOM 2646 C CA . LYS B 1 83 ? 20 18.188 -0.783 1 97.31 83 LYS B CA 1
ATOM 2647 C C . LYS B 1 83 ? 19.328 17.141 -1.672 1 97.31 83 LYS B C 1
ATOM 2649 O O . LYS B 1 83 ? 19.984 16.516 -2.512 1 97.31 83 LYS B O 1
ATOM 2654 N N . TYR B 1 84 ? 18.109 16.906 -1.394 1 98.25 84 TYR B N 1
ATOM 2655 C CA . TYR B 1 84 ? 17.328 16 -2.219 1 98.25 84 TYR B CA 1
ATOM 2656 C C . TYR B 1 84 ? 16.969 16.641 -3.555 1 98.25 84 TYR B C 1
ATOM 2658 O O . TYR B 1 84 ? 16.844 17.875 -3.65 1 98.25 84 TYR B O 1
ATOM 2666 N N . ARG B 1 85 ? 16.828 15.883 -4.551 1 98.75 85 ARG B N 1
ATOM 2667 C CA . ARG B 1 85 ? 16.219 16.156 -5.848 1 98.75 85 ARG B CA 1
ATOM 2668 C C . ARG B 1 85 ? 15 15.273 -6.082 1 98.75 85 ARG B C 1
ATOM 2670 O O . ARG B 1 85 ? 15.133 14.133 -6.535 1 98.75 85 ARG B O 1
ATOM 2677 N N . PRO B 1 86 ? 13.828 15.82 -5.824 1 98.75 86 PRO B N 1
ATOM 2678 C CA . PRO B 1 86 ? 12.68 14.922 -5.672 1 98.75 86 PRO B CA 1
ATOM 2679 C C . PRO B 1 86 ? 12.008 14.602 -7.004 1 98.75 86 PRO B C 1
ATOM 2681 O O . PRO B 1 86 ? 11.953 15.453 -7.895 1 98.75 86 PRO B O 1
ATOM 2684 N N . PHE B 1 87 ? 11.57 13.336 -7.16 1 98.88 87 PHE B N 1
ATOM 2685 C CA . PHE B 1 87 ? 10.445 12.969 -8.016 1 98.88 87 PHE B CA 1
ATOM 2686 C C . PHE B 1 87 ? 9.125 13.258 -7.32 1 98.88 87 PHE B C 1
ATOM 2688 O O . PHE B 1 87 ? 8.773 12.594 -6.336 1 98.88 87 PHE B O 1
ATOM 2695 N N . PHE B 1 88 ? 8.398 14.289 -7.832 1 98.56 88 PHE B N 1
ATOM 2696 C CA . PHE B 1 88 ? 7.215 14.789 -7.141 1 98.56 88 PHE B CA 1
ATOM 2697 C C . PHE B 1 88 ? 5.98 13.992 -7.535 1 98.56 88 PHE B C 1
ATOM 2699 O O . PHE B 1 88 ? 5.676 13.852 -8.727 1 98.56 88 PHE B O 1
ATOM 2706 N N . ILE B 1 89 ? 5.332 13.469 -6.547 1 98.5 89 ILE B N 1
ATOM 2707 C CA . ILE B 1 89 ? 3.955 13.008 -6.688 1 98.5 89 ILE B CA 1
ATOM 2708 C C . ILE B 1 89 ? 3.035 13.852 -5.809 1 98.5 89 ILE B C 1
ATOM 2710 O O . ILE B 1 89 ? 2.592 13.398 -4.75 1 98.5 89 ILE B O 1
ATOM 2714 N N . LEU B 1 90 ? 2.768 15.016 -6.234 1 97.69 90 LEU B N 1
ATOM 2715 C CA . LEU B 1 90 ? 1.985 16.031 -5.531 1 97.69 90 LEU B CA 1
ATOM 2716 C C . LEU B 1 90 ? 0.95 16.656 -6.457 1 97.69 90 LEU B C 1
ATOM 2718 O O . LEU B 1 90 ? 1.137 16.688 -7.676 1 97.69 90 LEU B O 1
ATOM 2722 N N . ASP B 1 91 ? -0.084 17.156 -5.848 1 96.12 91 ASP B N 1
ATOM 2723 C CA . ASP B 1 91 ? -1.035 17.984 -6.59 1 96.12 91 ASP B CA 1
ATOM 2724 C C . ASP B 1 91 ? -0.353 19.203 -7.184 1 96.12 91 ASP B C 1
ATOM 2726 O O . ASP B 1 91 ? 0.521 19.812 -6.551 1 96.12 91 ASP B O 1
ATOM 2730 N N . ASP B 1 92 ? -0.812 19.625 -8.344 1 95.56 92 ASP B N 1
ATOM 2731 C CA . ASP B 1 92 ? -0.194 20.766 -9.023 1 95.56 92 ASP B CA 1
ATOM 2732 C C . ASP B 1 92 ? -0.283 22.031 -8.172 1 95.56 92 ASP B C 1
ATOM 2734 O O . ASP B 1 92 ? 0.614 22.875 -8.203 1 95.56 92 ASP B O 1
ATOM 2738 N N . LYS B 1 93 ? -1.307 22.188 -7.348 1 93.62 93 LYS B N 1
ATOM 2739 C CA . LYS B 1 93 ? -1.534 23.375 -6.527 1 93.62 93 LYS B CA 1
ATOM 2740 C C . LYS B 1 93 ? -0.512 23.453 -5.398 1 93.62 93 LYS B C 1
ATOM 2742 O O . LYS B 1 93 ? -0.312 24.531 -4.82 1 93.62 93 LYS B O 1
ATOM 2747 N N . ALA B 1 94 ? 0.09 22.375 -5.125 1 95.56 94 ALA B N 1
ATOM 2748 C CA . ALA B 1 94 ? 1.068 22.344 -4.039 1 95.56 94 ALA B CA 1
ATOM 2749 C C . ALA B 1 94 ? 2.465 22.688 -4.555 1 95.56 94 ALA B C 1
ATOM 2751 O O . ALA B 1 94 ? 3.367 22.984 -3.768 1 95.56 94 ALA B O 1
ATOM 2752 N N . MET B 1 95 ? 2.672 22.719 -5.887 1 96 95 MET B N 1
ATOM 2753 C CA . MET B 1 95 ? 4.008 22.781 -6.477 1 96 95 MET B CA 1
ATOM 2754 C C . MET B 1 95 ? 4.645 24.141 -6.273 1 96 95 MET B C 1
ATOM 2756 O O . MET B 1 95 ? 5.867 24.281 -6.32 1 96 95 MET B O 1
ATOM 2760 N N . GLU B 1 96 ? 3.846 25.125 -5.996 1 95.31 96 GLU B N 1
ATOM 2761 C CA . GLU B 1 96 ? 4.367 26.453 -5.746 1 95.31 96 GLU B CA 1
ATOM 2762 C C . GLU B 1 96 ? 5.371 26.453 -4.598 1 95.31 96 GLU B C 1
ATOM 2764 O O . GLU B 1 96 ? 6.352 27.203 -4.625 1 95.31 96 GLU B O 1
ATOM 2769 N N . ASP B 1 97 ? 5.145 25.672 -3.602 1 95.69 97 ASP B N 1
ATOM 2770 C CA . ASP B 1 97 ? 5.98 25.625 -2.404 1 95.69 97 ASP B CA 1
ATOM 2771 C C . ASP B 1 97 ? 7.34 25 -2.707 1 95.69 97 ASP B C 1
ATOM 2773 O O . ASP B 1 97 ? 8.258 25.078 -1.892 1 95.69 97 ASP B O 1
ATOM 2777 N N . PHE B 1 98 ? 7.5 24.484 -3.902 1 97.5 98 PHE B N 1
ATOM 2778 C CA . PHE B 1 98 ? 8.734 23.766 -4.227 1 97.5 98 PHE B CA 1
ATOM 2779 C C . PHE B 1 98 ? 9.43 24.422 -5.414 1 97.5 98 PHE B C 1
ATOM 2781 O O . PHE B 1 98 ? 10.25 23.781 -6.082 1 97.5 98 PHE B O 1
ATOM 2788 N N . GLU B 1 99 ? 8.992 25.578 -5.699 1 96.25 99 GLU B N 1
ATOM 2789 C CA . GLU B 1 99 ? 9.672 26.328 -6.746 1 96.25 99 GLU B CA 1
ATOM 2790 C C . GLU B 1 99 ? 11.164 26.453 -6.453 1 96.25 99 GLU B C 1
ATOM 2792 O O . GLU B 1 99 ? 11.555 26.688 -5.305 1 96.25 99 GLU B O 1
ATOM 2797 N N . GLY B 1 100 ? 12.016 26.203 -7.441 1 97.06 100 GLY B N 1
ATOM 2798 C CA . GLY B 1 100 ? 13.453 26.391 -7.309 1 97.06 100 GLY B CA 1
ATOM 2799 C C . GLY B 1 100 ? 14.18 25.141 -6.883 1 97.06 100 GLY B C 1
ATOM 2800 O O . GLY B 1 100 ? 15.414 25.094 -6.859 1 97.06 100 GLY B O 1
ATOM 2801 N N . ILE B 1 101 ? 13.492 24.125 -6.473 1 97.88 101 ILE B N 1
ATOM 2802 C CA . ILE B 1 101 ? 14.102 22.875 -6.062 1 97.88 101 ILE B CA 1
ATOM 2803 C C . ILE B 1 101 ? 14.57 22.094 -7.293 1 97.88 101 ILE B C 1
ATOM 2805 O O . ILE B 1 101 ? 13.789 21.859 -8.211 1 97.88 101 ILE B O 1
ATOM 2809 N N . PRO B 1 102 ? 15.828 21.734 -7.348 1 97.88 102 PRO B N 1
ATOM 2810 C CA . PRO B 1 102 ? 16.297 20.922 -8.469 1 97.88 102 PRO B CA 1
ATOM 2811 C C . PRO B 1 102 ? 15.672 19.531 -8.5 1 97.88 102 PRO B C 1
ATOM 2813 O O . PRO B 1 102 ? 15.453 18.922 -7.449 1 97.88 102 PRO B O 1
ATOM 2816 N N . THR B 1 103 ? 15.367 19.016 -9.711 1 98.06 103 THR B N 1
ATOM 2817 C CA . THR B 1 103 ? 14.719 17.703 -9.828 1 98.06 103 THR B CA 1
ATOM 2818 C C . THR B 1 103 ? 15.484 16.812 -10.797 1 98.06 103 THR B C 1
ATOM 2820 O O . THR B 1 103 ? 15.062 15.688 -11.07 1 98.06 103 THR B O 1
ATOM 2823 N N . GLU B 1 104 ? 16.516 17.312 -11.305 1 97.44 104 GLU B N 1
ATOM 2824 C CA . GLU B 1 104 ? 17.312 16.5 -12.203 1 97.44 104 GLU B CA 1
ATOM 2825 C C . GLU B 1 104 ? 17.969 15.328 -11.469 1 97.44 104 GLU B C 1
ATOM 2827 O O . GLU B 1 104 ? 18.391 15.469 -10.32 1 97.44 104 GLU B O 1
ATOM 2832 N N . ASP B 1 105 ? 18.094 14.148 -12.102 1 97.38 105 ASP B N 1
ATOM 2833 C CA . ASP B 1 105 ? 18.656 12.945 -11.5 1 97.38 105 ASP B CA 1
ATOM 2834 C C . ASP B 1 105 ? 18.109 12.734 -10.094 1 97.38 105 ASP B C 1
ATOM 2836 O O . ASP B 1 105 ? 18.844 12.75 -9.109 1 97.38 105 ASP B O 1
ATOM 2840 N N . PRO B 1 106 ? 16.844 12.492 -10.039 1 98.69 106 PRO B N 1
ATOM 2841 C CA . PRO B 1 106 ? 16.172 12.438 -8.742 1 98.69 106 PRO B CA 1
ATOM 2842 C C . PRO B 1 106 ? 16.766 11.383 -7.812 1 98.69 106 PRO B C 1
ATOM 2844 O O . PRO B 1 106 ? 17.156 10.297 -8.266 1 98.69 106 PRO B O 1
ATOM 2847 N N . ASN B 1 107 ? 16.828 11.758 -6.461 1 98.62 107 ASN B N 1
ATOM 2848 C CA . ASN B 1 107 ? 17.328 10.859 -5.434 1 98.62 107 ASN B CA 1
ATOM 2849 C C . ASN B 1 107 ? 16.359 10.727 -4.273 1 98.62 107 ASN B C 1
ATOM 2851 O O . ASN B 1 107 ? 16.703 10.211 -3.209 1 98.62 107 ASN B O 1
ATOM 2855 N N . ALA B 1 108 ? 15.117 11.188 -4.477 1 98.88 108 ALA B N 1
ATOM 2856 C CA . ALA B 1 108 ? 14.031 11.047 -3.51 1 98.88 108 ALA B CA 1
ATOM 2857 C C . ALA B 1 108 ? 12.672 11.047 -4.207 1 98.88 108 ALA B C 1
ATOM 2859 O O . ALA B 1 108 ? 12.539 11.562 -5.316 1 98.88 108 ALA B O 1
ATOM 2860 N N . VAL B 1 109 ? 11.781 10.383 -3.621 1 98.94 109 VAL B N 1
ATOM 2861 C CA . VAL B 1 109 ? 10.375 10.469 -3.996 1 98.94 109 VAL B CA 1
ATOM 2862 C C . VAL B 1 109 ? 9.602 11.242 -2.932 1 98.94 109 VAL B C 1
ATOM 2864 O O . VAL B 1 109 ? 9.68 10.922 -1.744 1 98.94 109 VAL B O 1
ATOM 2867 N N . LEU B 1 110 ? 8.961 12.305 -3.311 1 98.75 110 LEU B N 1
ATOM 2868 C CA . LEU B 1 110 ? 8.07 13.055 -2.426 1 98.75 110 LEU B CA 1
ATOM 2869 C C . LEU B 1 110 ? 6.613 12.844 -2.82 1 98.75 110 LEU B C 1
ATOM 2871 O O . LEU B 1 110 ? 6.191 13.258 -3.904 1 98.75 110 LEU B O 1
ATOM 2875 N N . ILE B 1 111 ? 5.887 12.258 -1.903 1 98.56 111 ILE B N 1
ATOM 2876 C CA . ILE B 1 111 ? 4.527 11.852 -2.25 1 98.56 111 ILE B CA 1
ATOM 2877 C C . ILE B 1 111 ? 3.535 12.477 -1.275 1 98.56 111 ILE B C 1
ATOM 2879 O O . ILE B 1 111 ? 3.762 12.484 -0.064 1 98.56 111 ILE B O 1
ATOM 2883 N N . GLY B 1 112 ? 2.537 13.125 -1.727 1 97.56 112 GLY B N 1
ATOM 2884 C CA . GLY B 1 112 ? 1.362 13.633 -1.034 1 97.56 112 GLY B CA 1
ATOM 2885 C C . GLY B 1 112 ? 0.059 13.219 -1.694 1 97.56 112 GLY B C 1
ATOM 2886 O O . GLY B 1 112 ? 0.003 12.203 -2.389 1 97.56 112 GLY B O 1
ATOM 2887 N N . LEU B 1 113 ? -1.001 13.906 -1.391 1 96.5 113 LEU B N 1
ATOM 2888 C CA . LEU B 1 113 ? -2.277 13.617 -2.033 1 96.5 113 LEU B CA 1
ATOM 2889 C C . LEU B 1 113 ? -2.291 14.133 -3.471 1 96.5 113 LEU B C 1
ATOM 2891 O O . LEU B 1 113 ? -2.223 15.336 -3.703 1 96.5 113 LEU B O 1
ATOM 2895 N N . ALA B 1 114 ? -2.381 13.242 -4.395 1 97.12 114 ALA B N 1
ATOM 2896 C CA . ALA B 1 114 ? -2.332 13.586 -5.812 1 97.12 114 ALA B CA 1
ATOM 2897 C C . ALA B 1 114 ? -3.113 12.578 -6.648 1 97.12 114 ALA B C 1
ATOM 2899 O O . ALA B 1 114 ? -2.541 11.891 -7.5 1 97.12 114 ALA B O 1
ATOM 2900 N N . PRO B 1 115 ? -4.422 12.57 -6.523 1 96.88 115 PRO B N 1
ATOM 2901 C CA . PRO B 1 115 ? -5.223 11.547 -7.203 1 96.88 115 PRO B CA 1
ATOM 2902 C C . PRO B 1 115 ? -4.91 11.445 -8.695 1 96.88 115 PRO B C 1
ATOM 2904 O O . PRO B 1 115 ? -4.836 10.336 -9.234 1 96.88 115 PRO B O 1
ATOM 2907 N N . GLU B 1 116 ? -4.656 12.539 -9.344 1 96.69 116 GLU B N 1
ATOM 2908 C CA . GLU B 1 116 ? -4.445 12.555 -10.789 1 96.69 116 GLU B CA 1
ATOM 2909 C C . GLU B 1 116 ? -3.105 11.922 -11.164 1 96.69 116 GLU B C 1
ATOM 2911 O O . GLU B 1 116 ? -2.869 11.594 -12.328 1 96.69 116 GLU B O 1
ATOM 2916 N N . LYS B 1 117 ? -2.275 11.734 -10.172 1 97.81 117 LYS B N 1
ATOM 2917 C CA . LYS B 1 117 ? -0.947 11.195 -10.438 1 97.81 117 LYS B CA 1
ATOM 2918 C C . LYS B 1 117 ? -0.833 9.758 -9.945 1 97.81 117 LYS B C 1
ATOM 2920 O O . LYS B 1 117 ? 0.178 9.086 -10.18 1 97.81 117 LYS B O 1
ATOM 2925 N N . PHE B 1 118 ? -1.868 9.289 -9.266 1 98.12 118 PHE B N 1
ATOM 2926 C CA . PHE B 1 118 ? -1.852 7.918 -8.766 1 98.12 118 PHE B CA 1
ATOM 2927 C C . PHE B 1 118 ? -2.271 6.938 -9.852 1 98.12 118 PHE B C 1
ATOM 2929 O O . PHE B 1 118 ? -3.461 6.652 -10.008 1 98.12 118 PHE B O 1
ATOM 2936 N N . ASN B 1 119 ? -1.305 6.453 -10.562 1 98.31 119 ASN B N 1
ATOM 2937 C CA . ASN B 1 119 ? -1.454 5.43 -11.586 1 98.31 119 ASN B CA 1
ATOM 2938 C C . ASN B 1 119 ? -0.222 4.531 -11.672 1 98.31 119 ASN B C 1
ATOM 2940 O O . ASN B 1 119 ? 0.807 4.824 -11.062 1 98.31 119 ASN B O 1
ATOM 2944 N N . ASP B 1 120 ? -0.355 3.451 -12.438 1 97.88 120 ASP B N 1
ATOM 2945 C CA . ASP B 1 120 ? 0.697 2.439 -12.453 1 97.88 120 ASP B CA 1
ATOM 2946 C C . ASP B 1 120 ? 2.008 3.018 -12.984 1 97.88 120 ASP B C 1
ATOM 2948 O O . ASP B 1 120 ? 3.084 2.684 -12.484 1 97.88 120 ASP B O 1
ATOM 2952 N N . SER B 1 121 ? 1.965 3.855 -13.977 1 98.19 121 SER B N 1
ATOM 2953 C CA . SER B 1 121 ? 3.162 4.434 -14.578 1 98.19 121 SER B CA 1
ATOM 2954 C C . SER B 1 121 ? 3.936 5.277 -13.57 1 98.19 121 SER B C 1
ATOM 2956 O O . SER B 1 121 ? 5.137 5.082 -13.383 1 98.19 121 SER B O 1
ATOM 2958 N N . THR B 1 122 ? 3.232 6.207 -12.93 1 98.69 122 THR B N 1
ATOM 2959 C CA . THR B 1 122 ? 3.855 7.094 -11.953 1 98.69 122 THR B CA 1
ATOM 2960 C C . THR B 1 122 ? 4.387 6.297 -10.766 1 98.69 122 THR B C 1
ATOM 2962 O O . THR B 1 122 ? 5.52 6.508 -10.328 1 98.69 122 THR B O 1
ATOM 2965 N N . MET B 1 123 ? 3.607 5.367 -10.32 1 98.81 123 MET B N 1
ATOM 2966 C CA . MET B 1 123 ? 3.984 4.582 -9.156 1 98.81 123 MET B CA 1
ATOM 2967 C C . MET B 1 123 ? 5.164 3.67 -9.469 1 98.81 123 MET B C 1
ATOM 2969 O O . MET B 1 123 ? 6.035 3.455 -8.625 1 98.81 123 MET B O 1
ATOM 2973 N N . THR B 1 124 ? 5.211 3.141 -10.688 1 98.81 124 THR B N 1
ATOM 2974 C CA . THR B 1 124 ? 6.336 2.311 -11.109 1 98.81 124 THR B CA 1
ATOM 2975 C C . THR B 1 124 ? 7.613 3.139 -11.195 1 98.81 124 THR B C 1
ATOM 2977 O O . THR B 1 124 ? 8.688 2.678 -10.812 1 98.81 124 THR B O 1
ATOM 2980 N N . ALA B 1 125 ? 7.48 4.367 -11.703 1 98.62 125 ALA B N 1
ATOM 2981 C CA . ALA B 1 125 ? 8.641 5.25 -11.758 1 98.62 125 ALA B CA 1
ATOM 2982 C C . ALA B 1 125 ? 9.203 5.516 -10.367 1 98.62 125 ALA B C 1
ATOM 2984 O O . ALA B 1 125 ? 10.414 5.457 -10.156 1 98.62 125 ALA B O 1
ATOM 2985 N N . ALA B 1 126 ? 8.352 5.797 -9.445 1 98.94 126 ALA B N 1
ATOM 2986 C CA . ALA B 1 126 ? 8.758 6.012 -8.062 1 98.94 126 ALA B CA 1
ATOM 2987 C C . ALA B 1 126 ? 9.422 4.762 -7.484 1 98.94 126 ALA B C 1
ATOM 2989 O O . ALA B 1 126 ? 10.477 4.848 -6.855 1 98.94 126 ALA B O 1
ATOM 2990 N N . PHE B 1 127 ? 8.82 3.633 -7.715 1 98.81 127 PHE B N 1
ATOM 2991 C CA . PHE B 1 127 ? 9.336 2.346 -7.266 1 98.81 127 PHE B CA 1
ATOM 2992 C C . PHE B 1 127 ? 10.758 2.129 -7.77 1 98.81 127 PHE B C 1
ATOM 2994 O O . PHE B 1 127 ? 11.648 1.777 -6.996 1 98.81 127 PHE B O 1
ATOM 3001 N N . ARG B 1 128 ? 10.984 2.385 -9.039 1 98.62 128 ARG B N 1
ATOM 3002 C CA . ARG B 1 128 ? 12.289 2.15 -9.656 1 98.62 128 ARG B CA 1
ATOM 3003 C C . ARG B 1 128 ? 13.352 3.061 -9.055 1 98.62 128 ARG B C 1
ATOM 3005 O O . ARG B 1 128 ? 14.492 2.639 -8.844 1 98.62 128 ARG B O 1
ATOM 3012 N N . LEU B 1 129 ? 12.953 4.289 -8.828 1 98.69 129 LEU B N 1
ATOM 3013 C CA . LEU B 1 129 ? 13.891 5.238 -8.234 1 98.69 129 LEU B CA 1
ATOM 3014 C C . LEU B 1 129 ? 14.375 4.75 -6.875 1 98.69 129 LEU B C 1
ATOM 3016 O O . LEU B 1 129 ? 15.57 4.824 -6.574 1 98.69 129 LEU B O 1
ATOM 3020 N N . ILE B 1 130 ? 13.469 4.25 -6.113 1 98.81 130 ILE B N 1
ATOM 3021 C CA . ILE B 1 130 ? 13.812 3.76 -4.781 1 98.81 130 ILE B CA 1
ATOM 3022 C C . ILE B 1 130 ? 14.641 2.484 -4.898 1 98.81 130 ILE B C 1
ATOM 3024 O O . ILE B 1 130 ? 15.703 2.367 -4.277 1 98.81 130 ILE B O 1
ATOM 3028 N N . LYS B 1 131 ? 14.188 1.608 -5.734 1 97.88 131 LYS B N 1
ATOM 3029 C CA . LYS B 1 131 ? 14.789 0.285 -5.852 1 97.88 131 LYS B CA 1
ATOM 3030 C C . LYS B 1 131 ? 16.172 0.365 -6.5 1 97.88 131 LYS B C 1
ATOM 3032 O O . LYS B 1 131 ? 17.125 -0.272 -6.039 1 97.88 131 LYS B O 1
ATOM 3037 N N . GLU B 1 132 ? 16.297 1.098 -7.52 1 96.81 132 GLU B N 1
ATOM 3038 C CA . GLU B 1 132 ? 17.484 1.051 -8.367 1 96.81 132 GLU B CA 1
ATOM 3039 C C . GLU B 1 132 ? 18.484 2.135 -7.98 1 96.81 132 GLU B C 1
ATOM 3041 O O . GLU B 1 132 ? 19.688 1.979 -8.195 1 96.81 132 GLU B O 1
ATOM 3046 N N . LYS B 1 133 ? 18 3.238 -7.422 1 97.5 133 LYS B N 1
ATOM 3047 C CA . LYS B 1 133 ? 18.891 4.363 -7.133 1 97.5 133 LYS B CA 1
ATOM 3048 C C . LYS B 1 133 ? 18.953 4.641 -5.633 1 97.5 133 LYS B C 1
ATOM 3050 O O . LYS B 1 133 ? 19.5 5.66 -5.207 1 97.5 133 LYS B O 1
ATOM 3055 N N . ASN B 1 134 ? 18.328 3.795 -4.844 1 97.81 134 ASN B N 1
ATOM 3056 C CA . ASN B 1 134 ? 18.312 3.967 -3.395 1 97.81 134 ASN B CA 1
ATOM 3057 C C . ASN B 1 134 ? 17.75 5.332 -3 1 97.81 134 ASN B C 1
ATOM 3059 O O . ASN B 1 134 ? 18.281 5.984 -2.094 1 97.81 134 ASN B O 1
ATOM 3063 N N . ALA B 1 135 ? 16.766 5.777 -3.781 1 98.69 135 ALA B N 1
ATOM 3064 C CA . ALA B 1 135 ? 16.125 7.055 -3.48 1 98.69 135 ALA B CA 1
ATOM 3065 C C . ALA B 1 135 ? 15.352 6.984 -2.166 1 98.69 135 ALA B C 1
ATOM 3067 O O . ALA B 1 135 ? 14.758 5.953 -1.843 1 98.69 135 ALA B O 1
ATOM 3068 N N . SER B 1 136 ? 15.305 8.102 -1.415 1 98.62 136 SER B N 1
ATOM 3069 C CA . SER B 1 136 ? 14.516 8.188 -0.189 1 98.62 136 SER B CA 1
ATOM 3070 C C . SER B 1 136 ? 13.031 8.344 -0.495 1 98.62 136 SER B C 1
ATOM 3072 O O . SER B 1 136 ? 12.656 8.984 -1.479 1 98.62 136 SER B O 1
ATOM 3074 N N . LEU B 1 137 ? 12.25 7.699 0.265 1 98.88 137 LEU B N 1
ATOM 3075 C CA . LEU B 1 137 ? 10.805 7.855 0.182 1 98.88 137 LEU B CA 1
ATOM 3076 C C . LEU B 1 137 ? 10.297 8.805 1.259 1 98.88 137 LEU B C 1
ATOM 3078 O O . LEU B 1 137 ? 10.438 8.531 2.453 1 98.88 137 LEU B O 1
ATOM 3082 N N . ILE B 1 138 ? 9.727 9.945 0.862 1 98.44 138 ILE B N 1
ATOM 3083 C CA . ILE B 1 138 ? 9.219 10.977 1.768 1 98.44 138 ILE B CA 1
ATOM 3084 C C . ILE B 1 138 ? 7.723 11.172 1.529 1 98.44 138 ILE B C 1
ATOM 3086 O O . ILE B 1 138 ? 7.293 11.383 0.393 1 98.44 138 ILE B O 1
ATOM 3090 N N . ALA B 1 139 ? 6.961 11.078 2.561 1 98.19 139 ALA B N 1
ATOM 3091 C CA . ALA B 1 139 ? 5.523 11.305 2.48 1 98.19 139 ALA B CA 1
ATOM 3092 C C . ALA B 1 139 ? 5.121 12.57 3.238 1 98.19 139 ALA B C 1
ATOM 3094 O O . ALA B 1 139 ? 5.559 12.781 4.375 1 98.19 139 ALA B O 1
ATOM 3095 N N . ILE B 1 140 ? 4.277 13.328 2.6 1 97.25 140 ILE B N 1
ATOM 3096 C CA . ILE B 1 140 ? 3.736 14.484 3.307 1 97.25 140 ILE B CA 1
ATOM 3097 C C . ILE B 1 140 ? 2.947 14.023 4.527 1 97.25 140 ILE B C 1
ATOM 3099 O O . ILE B 1 140 ? 3.133 14.539 5.629 1 97.25 140 ILE B O 1
ATOM 3103 N N . HIS B 1 141 ? 2.139 13.156 4.371 1 95.12 141 HIS B N 1
ATOM 3104 C CA . HIS B 1 141 ? 1.433 12.414 5.406 1 95.12 141 HIS B CA 1
ATOM 3105 C C . HIS B 1 141 ? 0.962 11.055 4.891 1 95.12 141 HIS B C 1
ATOM 3107 O O . HIS B 1 141 ? 1.091 10.766 3.699 1 95.12 141 HIS B O 1
ATOM 3113 N N . LYS B 1 142 ? 0.409 10.133 5.801 1 95.25 142 LYS B N 1
ATOM 3114 C CA . LYS B 1 142 ? -0.063 8.812 5.41 1 95.25 142 LYS B CA 1
ATOM 3115 C C . LYS B 1 142 ? -1.541 8.633 5.742 1 95.25 142 LYS B C 1
ATOM 3117 O O . LYS B 1 142 ? -1.952 7.57 6.215 1 95.25 142 LYS B O 1
ATOM 3122 N N . GLY B 1 143 ? -2.248 9.734 5.492 1 94.06 143 GLY B N 1
ATOM 3123 C CA . GLY B 1 143 ? -3.684 9.625 5.691 1 94.06 143 GLY B CA 1
ATOM 3124 C C . GLY B 1 143 ? -4.305 8.477 4.91 1 94.06 143 GLY B C 1
ATOM 3125 O O . GLY B 1 143 ? -3.947 8.242 3.754 1 94.06 143 GLY B O 1
ATOM 3126 N N . ARG B 1 144 ? -5.266 7.785 5.527 1 96.62 144 ARG B N 1
ATOM 3127 C CA . ARG B 1 144 ? -5.852 6.59 4.934 1 96.62 144 ARG B CA 1
ATOM 3128 C C . ARG B 1 144 ? -6.887 6.953 3.875 1 96.62 144 ARG B C 1
ATOM 3130 O O . ARG B 1 144 ? -6.965 6.309 2.828 1 96.62 144 ARG B O 1
ATOM 3137 N N . TYR B 1 145 ? -7.699 7.883 4.18 1 95.62 145 TYR B N 1
ATOM 3138 C CA . TYR B 1 145 ? -8.773 8.328 3.297 1 95.62 145 TYR B CA 1
ATOM 3139 C C . TYR B 1 145 ? -9.219 9.742 3.654 1 95.62 145 TYR B C 1
ATOM 3141 O O . TYR B 1 145 ? -8.789 10.297 4.664 1 95.62 145 TYR B O 1
ATOM 3149 N N . TYR B 1 146 ? -9.961 10.398 2.811 1 91.88 146 TYR B N 1
ATOM 3150 C CA . TYR B 1 146 ? -10.523 11.727 3.018 1 91.88 146 TYR B CA 1
ATOM 3151 C C . TYR B 1 146 ? -11.906 11.836 2.391 1 91.88 146 TYR B C 1
ATOM 3153 O O . TYR B 1 146 ? -12.273 11.031 1.533 1 91.88 146 TYR B O 1
ATOM 3161 N N . GLN B 1 147 ? -12.641 12.766 2.863 1 90.94 147 GLN B N 1
ATOM 3162 C CA . GLN B 1 147 ? -14.031 12.93 2.461 1 90.94 147 GLN B CA 1
ATOM 3163 C C . GLN B 1 147 ? -14.164 13.93 1.319 1 90.94 147 GLN B C 1
ATOM 3165 O O . GLN B 1 147 ? -13.578 15.016 1.372 1 90.94 147 GLN B O 1
ATOM 3170 N N . LYS B 1 148 ? -14.859 13.539 0.244 1 91.38 148 LYS B N 1
ATOM 3171 C CA . LYS B 1 148 ? -15.336 14.445 -0.795 1 91.38 148 LYS B CA 1
ATOM 3172 C C . LYS B 1 148 ? -16.859 14.445 -0.855 1 91.38 148 LYS B C 1
ATOM 3174 O O . LYS B 1 148 ? -17.531 13.789 -0.05 1 91.38 148 LYS B O 1
ATOM 3179 N N . LYS B 1 149 ? -17.344 15.25 -1.651 1 90.62 149 LYS B N 1
ATOM 3180 C CA . LYS B 1 149 ? -18.781 15.391 -1.792 1 90.62 149 LYS B CA 1
ATOM 3181 C C . LYS B 1 149 ? -19.422 14.055 -2.172 1 90.62 149 LYS B C 1
ATOM 3183 O O . LYS B 1 149 ? -20.516 13.734 -1.7 1 90.62 149 LYS B O 1
ATOM 3188 N N . ASP B 1 150 ? -18.672 13.281 -2.98 1 94.25 150 ASP B N 1
ATOM 3189 C CA . ASP B 1 150 ? -19.25 12.047 -3.496 1 94.25 150 ASP B CA 1
ATOM 3190 C C . ASP B 1 150 ? -18.906 10.859 -2.594 1 94.25 150 ASP B C 1
ATOM 3192 O O . ASP B 1 150 ? -19.234 9.711 -2.912 1 94.25 150 ASP B O 1
ATOM 3196 N N . GLY B 1 151 ? -18.25 11.102 -1.522 1 93.94 151 GLY B N 1
ATOM 3197 C CA . GLY B 1 151 ? -17.953 10.031 -0.578 1 93.94 151 GLY B CA 1
ATOM 3198 C C . GLY B 1 151 ? -16.484 9.961 -0.195 1 93.94 151 GLY B C 1
ATOM 3199 O O . GLY B 1 151 ? -15.75 10.938 -0.368 1 93.94 151 GLY B O 1
ATOM 3200 N N . LEU B 1 152 ? -16.141 8.828 0.337 1 96.06 152 LEU B N 1
ATOM 3201 C CA . LEU B 1 152 ? -14.773 8.625 0.813 1 96.06 152 LEU B CA 1
ATOM 3202 C C . LEU B 1 152 ? -13.836 8.297 -0.345 1 96.06 152 LEU B C 1
ATOM 3204 O O . LEU B 1 152 ? -14.211 7.559 -1.261 1 96.06 152 LEU B O 1
ATOM 3208 N N . HIS B 1 153 ? -12.672 8.852 -0.304 1 97 153 HIS B N 1
ATOM 3209 C CA . HIS B 1 153 ? -11.617 8.594 -1.282 1 97 153 HIS B CA 1
ATOM 3210 C C . HIS B 1 153 ? -10.336 8.141 -0.602 1 97 153 HIS B C 1
ATOM 3212 O O . HIS B 1 153 ? -10.062 8.508 0.543 1 97 153 HIS B O 1
ATOM 3218 N N . LEU B 1 154 ? -9.562 7.379 -1.322 1 97.25 154 LEU B N 1
ATOM 3219 C CA . LEU B 1 154 ? -8.273 6.91 -0.812 1 97.25 154 LEU B CA 1
ATOM 3220 C C . LEU B 1 154 ? -7.332 8.078 -0.559 1 97.25 154 LEU B C 1
ATOM 3222 O O . LEU B 1 154 ? -7.27 9.016 -1.359 1 97.25 154 LEU B O 1
ATOM 3226 N N . GLY B 1 155 ? -6.688 8.023 0.538 1 96.5 155 GLY B N 1
ATOM 3227 C CA . GLY B 1 155 ? -5.629 8.977 0.807 1 96.5 155 GLY B CA 1
ATOM 3228 C C . GLY B 1 155 ? -4.273 8.531 0.286 1 96.5 155 GLY B C 1
ATOM 3229 O O . GLY B 1 155 ? -4.148 7.438 -0.266 1 96.5 155 GLY B O 1
ATOM 3230 N N . PRO B 1 156 ? -3.266 9.391 0.485 1 97.44 156 PRO B N 1
ATOM 3231 C CA . PRO B 1 156 ? -1.933 9.047 -0.019 1 97.44 156 PRO B CA 1
ATOM 3232 C C . PRO B 1 156 ? -1.309 7.867 0.716 1 97.44 156 PRO B C 1
ATOM 3234 O O . PRO B 1 156 ? -0.37 7.246 0.211 1 97.44 156 PRO B O 1
ATOM 3237 N N . GLY B 1 157 ? -1.781 7.574 1.938 1 97.94 157 GLY B N 1
ATOM 3238 C CA . GLY B 1 157 ? -1.214 6.508 2.746 1 97.94 157 GLY B CA 1
ATOM 3239 C C . GLY B 1 157 ? -1.219 5.16 2.045 1 97.94 157 GLY B C 1
ATOM 3240 O O . GLY B 1 157 ? -0.307 4.352 2.232 1 97.94 157 GLY B O 1
ATOM 3241 N N . ALA B 1 158 ? -2.258 4.906 1.29 1 98.69 158 ALA B N 1
ATOM 3242 C CA . ALA B 1 158 ? -2.348 3.646 0.553 1 98.69 158 ALA B CA 1
ATOM 3243 C C . ALA B 1 158 ? -1.189 3.504 -0.431 1 98.69 158 ALA B C 1
ATOM 3245 O O . ALA B 1 158 ? -0.575 2.439 -0.526 1 98.69 158 ALA B O 1
ATOM 3246 N N . TYR B 1 159 ? -0.871 4.555 -1.107 1 98.75 159 TYR B N 1
ATOM 3247 C CA . TYR B 1 159 ? 0.17 4.527 -2.129 1 98.75 159 TYR B CA 1
ATOM 3248 C C . TYR B 1 159 ? 1.556 4.52 -1.494 1 98.75 159 TYR B C 1
ATOM 3250 O O . TYR B 1 159 ? 2.461 3.834 -1.978 1 98.75 159 TYR B O 1
ATOM 3258 N N . VAL B 1 160 ? 1.711 5.238 -0.384 1 98.75 160 VAL B N 1
ATOM 3259 C CA . VAL B 1 160 ? 2.957 5.207 0.375 1 98.75 160 VAL B CA 1
ATOM 3260 C C . VAL B 1 160 ? 3.219 3.789 0.881 1 98.75 160 VAL B C 1
ATOM 3262 O O . VAL B 1 160 ? 4.32 3.26 0.722 1 98.75 160 VAL B O 1
ATOM 3265 N N . SER B 1 161 ? 2.207 3.172 1.433 1 98.75 161 SER B N 1
ATOM 3266 C CA . SER B 1 161 ? 2.326 1.811 1.943 1 98.75 161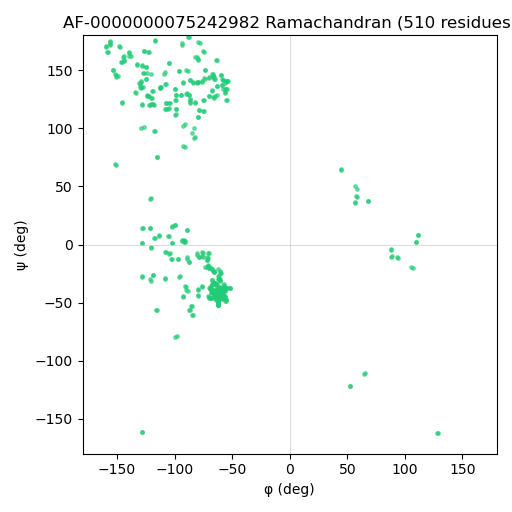 SER B CA 1
ATOM 3267 C C . SER B 1 161 ? 2.684 0.832 0.83 1 98.75 161 SER B C 1
ATOM 3269 O O . SER B 1 161 ? 3.445 -0.112 1.047 1 98.75 161 SER B O 1
ATOM 3271 N N . GLY B 1 162 ? 2.068 1.047 -0.294 1 98.75 162 GLY B N 1
ATOM 3272 C CA . GLY B 1 162 ? 2.402 0.217 -1.439 1 98.75 162 GLY B CA 1
ATOM 3273 C C . GLY B 1 162 ? 3.867 0.291 -1.824 1 98.75 162 GLY B C 1
ATOM 3274 O O . GLY B 1 162 ? 4.5 -0.736 -2.074 1 98.75 162 GLY B O 1
ATOM 3275 N N . LEU B 1 163 ? 4.406 1.496 -1.863 1 98.88 163 LEU B N 1
ATOM 3276 C CA . LEU B 1 163 ? 5.812 1.686 -2.201 1 98.88 163 LEU B CA 1
ATOM 3277 C C . LEU B 1 163 ? 6.715 1.087 -1.127 1 98.88 163 LEU B C 1
ATOM 3279 O O . LEU B 1 163 ? 7.758 0.508 -1.438 1 98.88 163 LEU B O 1
ATOM 3283 N N . GLU B 1 164 ? 6.328 1.301 0.156 1 98.88 164 GLU B N 1
ATOM 3284 C CA . GLU B 1 164 ? 7.074 0.684 1.248 1 98.88 164 GLU B CA 1
ATOM 3285 C C . GLU B 1 164 ? 7.133 -0.833 1.09 1 98.88 164 GLU B C 1
ATOM 3287 O O . GLU B 1 164 ? 8.203 -1.436 1.225 1 98.88 164 GLU B O 1
ATOM 3292 N N . TYR B 1 165 ? 6.035 -1.424 0.774 1 98.69 165 TYR B N 1
ATOM 3293 C CA . TYR B 1 165 ? 5.938 -2.869 0.603 1 98.69 165 TYR B CA 1
ATOM 3294 C C . TYR B 1 165 ? 6.824 -3.346 -0.539 1 98.69 165 TYR B C 1
ATOM 3296 O O . TYR B 1 165 ? 7.625 -4.27 -0.367 1 98.69 165 TYR B O 1
ATOM 3304 N N . ALA B 1 166 ? 6.711 -2.73 -1.651 1 98.31 166 ALA B N 1
ATOM 3305 C CA . ALA B 1 166 ? 7.387 -3.172 -2.867 1 98.31 166 ALA B CA 1
ATOM 3306 C C . ALA B 1 166 ? 8.906 -3.074 -2.717 1 98.31 166 ALA B C 1
ATOM 3308 O O . ALA B 1 166 ? 9.641 -3.889 -3.273 1 98.31 166 ALA B O 1
ATOM 3309 N N . ASN B 1 167 ? 9.383 -2.053 -1.967 1 98.5 167 ASN B N 1
ATOM 3310 C CA . ASN B 1 167 ? 10.812 -1.77 -1.896 1 98.5 167 ASN B CA 1
ATOM 3311 C C . ASN B 1 167 ? 11.414 -2.271 -0.59 1 98.5 167 ASN B C 1
ATOM 3313 O O . ASN B 1 167 ? 12.641 -2.314 -0.446 1 98.5 167 ASN B O 1
ATOM 3317 N N . GLY B 1 168 ? 10.594 -2.637 0.381 1 98.12 168 GLY B N 1
ATOM 3318 C CA . GLY B 1 168 ? 11.109 -3.021 1.685 1 98.12 168 GLY B CA 1
ATOM 3319 C C . GLY B 1 168 ? 11.734 -1.866 2.445 1 98.12 168 GLY B C 1
ATOM 3320 O O . GLY B 1 168 ? 12.797 -2.014 3.053 1 98.12 168 GLY B O 1
ATOM 3321 N N . VAL B 1 169 ? 11.117 -0.675 2.305 1 98.38 169 VAL B N 1
ATOM 3322 C CA . VAL B 1 169 ? 11.617 0.52 2.975 1 98.38 169 VAL B CA 1
ATOM 3323 C C . VAL B 1 169 ? 10.508 1.165 3.791 1 98.38 169 VAL B C 1
ATOM 3325 O O . VAL B 1 169 ? 9.344 0.768 3.689 1 98.38 169 VAL B O 1
ATOM 3328 N N . GLU B 1 170 ? 10.883 2.059 4.641 1 98.19 170 GLU B N 1
ATOM 3329 C CA . GLU B 1 170 ? 9.93 2.875 5.387 1 98.19 170 GLU B CA 1
ATOM 3330 C C . GLU B 1 170 ? 10.008 4.34 4.965 1 98.19 170 GLU B C 1
ATOM 3332 O O . GLU B 1 170 ? 11.102 4.887 4.809 1 98.19 170 GLU B O 1
ATOM 3337 N N . ALA B 1 171 ? 8.867 4.949 4.75 1 98.25 171 ALA B N 1
ATOM 3338 C CA . ALA B 1 171 ? 8.82 6.352 4.348 1 98.25 171 ALA B CA 1
ATOM 3339 C C . ALA B 1 171 ? 9.148 7.27 5.52 1 98.25 171 ALA B C 1
ATOM 3341 O O . ALA B 1 171 ? 8.781 6.988 6.66 1 98.25 171 ALA B O 1
ATOM 3342 N N . LYS B 1 172 ? 9.867 8.367 5.242 1 97 172 LYS B N 1
ATOM 3343 C CA . LYS B 1 172 ? 9.922 9.5 6.16 1 97 172 LYS B CA 1
ATOM 3344 C C . LYS B 1 172 ? 8.672 10.359 6.055 1 97 172 LYS B C 1
ATOM 3346 O O . LYS B 1 172 ? 8.422 10.984 5.02 1 97 172 LYS B O 1
ATOM 3351 N N . VAL B 1 173 ? 7.93 10.414 7.094 1 96.88 173 VAL B N 1
ATOM 3352 C CA . VAL B 1 173 ? 6.691 11.18 7.098 1 96.88 173 VAL B CA 1
ATOM 3353 C C . VAL B 1 173 ? 6.926 12.531 7.77 1 96.88 173 VAL B C 1
ATOM 3355 O O . VAL B 1 173 ? 7.465 12.594 8.875 1 96.88 173 VAL B O 1
ATOM 3358 N N . VAL B 1 174 ? 6.453 13.641 7.191 1 96.12 174 VAL B N 1
ATOM 3359 C CA . VAL B 1 174 ? 6.859 14.945 7.695 1 96.12 174 VAL B CA 1
ATOM 3360 C C . VAL B 1 174 ? 5.684 15.609 8.414 1 96.12 174 VAL B C 1
ATOM 3362 O O . VAL B 1 174 ? 5.883 16.422 9.328 1 96.12 174 VAL B O 1
ATOM 3365 N N . GLY B 1 175 ? 4.441 15.359 8.062 1 96.12 175 GLY B N 1
ATOM 3366 C CA . GLY B 1 175 ? 3.279 16.031 8.633 1 96.12 175 GLY B CA 1
ATOM 3367 C C . GLY B 1 175 ? 2.9 15.5 10 1 96.12 175 GLY B C 1
ATOM 3368 O O . GLY B 1 175 ? 3.498 14.539 10.484 1 96.12 175 GLY B O 1
ATOM 3369 N N . LYS B 1 176 ? 1.857 16.25 10.633 1 95.62 176 LYS B N 1
ATOM 3370 C CA . LYS B 1 176 ? 1.303 15.766 11.898 1 95.62 176 LYS B CA 1
ATOM 3371 C C . LYS B 1 176 ? 0.803 14.328 11.766 1 95.62 176 LYS B C 1
ATOM 3373 O O . LYS B 1 176 ? 0.314 13.93 10.703 1 95.62 176 LYS B O 1
ATOM 3378 N N . PRO B 1 177 ? 1.067 13.539 12.867 1 96.12 177 PRO B N 1
ATOM 3379 C CA . PRO B 1 177 ? 1.503 13.82 14.242 1 96.12 177 PRO B CA 1
ATOM 3380 C C . PRO B 1 177 ? 3 13.594 14.438 1 96.12 177 PRO B C 1
ATOM 3382 O O . PRO B 1 177 ? 3.453 13.406 15.57 1 96.12 177 PRO B O 1
ATOM 3385 N N . GLU B 1 178 ? 3.729 13.531 13.414 1 95.25 178 GLU B N 1
ATOM 3386 C CA . GLU B 1 178 ? 5.148 13.211 13.523 1 95.25 178 GLU B CA 1
ATOM 3387 C C . GLU B 1 178 ? 5.91 14.312 14.242 1 95.25 178 GLU B C 1
ATOM 3389 O O . GLU B 1 178 ? 5.633 15.5 14.047 1 95.25 178 GLU B O 1
ATOM 3394 N N . LYS B 1 179 ? 6.938 13.898 15.031 1 95.88 179 LYS B N 1
ATOM 3395 C CA . LYS B 1 179 ? 7.773 14.828 15.781 1 95.88 179 LYS B CA 1
ATOM 3396 C C . LYS B 1 179 ? 8.422 15.859 14.852 1 95.88 179 LYS B C 1
ATOM 3398 O O . LYS B 1 179 ? 8.547 17.031 15.211 1 95.88 179 LYS B O 1
ATOM 3403 N N . LEU B 1 180 ? 8.82 15.422 13.711 1 93.38 180 LEU B N 1
ATOM 3404 C CA . LEU B 1 180 ? 9.516 16.266 12.75 1 93.38 180 LEU B CA 1
ATOM 3405 C C . LEU B 1 180 ? 8.688 17.5 12.406 1 93.38 180 LEU B C 1
ATOM 3407 O O . LEU B 1 180 ? 9.234 18.594 12.219 1 93.38 180 LEU B O 1
ATOM 3411 N N . PHE B 1 181 ? 7.453 17.312 12.273 1 96.94 181 PHE B N 1
ATOM 3412 C CA . PHE B 1 181 ? 6.578 18.422 11.93 1 96.94 181 PHE B CA 1
ATOM 3413 C C . PHE B 1 181 ? 6.609 19.484 13.023 1 96.94 181 PHE B C 1
ATOM 3415 O O . PHE B 1 181 ? 6.863 20.656 12.742 1 96.94 181 PHE B O 1
ATOM 3422 N N . PHE B 1 182 ? 6.391 19.094 14.242 1 97.94 182 PHE B N 1
ATOM 3423 C CA . PHE B 1 182 ? 6.324 20.016 15.367 1 97.94 182 PHE B CA 1
ATOM 3424 C C . PHE B 1 182 ? 7.672 20.703 15.594 1 97.94 182 PHE B C 1
ATOM 3426 O O . PHE B 1 182 ? 7.73 21.906 15.828 1 97.94 182 PHE B O 1
ATOM 3433 N N . GLU B 1 183 ? 8.648 19.906 15.508 1 96.75 183 GLU B N 1
ATOM 3434 C CA . GLU B 1 183 ? 9.992 20.453 15.664 1 96.75 183 GLU B CA 1
ATOM 3435 C C . GLU B 1 183 ? 10.297 21.5 14.609 1 96.75 183 GLU B C 1
ATOM 3437 O O . GLU B 1 183 ? 10.82 22.578 14.922 1 96.75 183 GLU B O 1
ATOM 3442 N N . SER B 1 184 ? 9.969 21.234 13.375 1 95.69 184 SER B N 1
ATOM 3443 C CA . SER B 1 184 ? 10.227 22.156 12.273 1 95.69 184 SER B CA 1
ATOM 3444 C C . SER B 1 184 ? 9.414 23.438 12.43 1 95.69 184 SER B C 1
ATOM 3446 O O . SER B 1 184 ? 9.922 24.531 12.164 1 95.69 184 SER B O 1
ATOM 3448 N N . ALA B 1 185 ? 8.219 23.266 12.797 1 97.56 185 ALA B N 1
ATOM 3449 C CA . ALA B 1 185 ? 7.367 24.438 13 1 97.56 185 ALA B CA 1
ATOM 3450 C C . ALA B 1 185 ? 7.91 25.328 14.117 1 97.56 185 ALA B C 1
ATOM 3452 O O . ALA B 1 185 ? 8.023 26.547 13.945 1 97.56 185 ALA B O 1
ATOM 3453 N N . LEU B 1 186 ? 8.312 24.75 15.211 1 97.62 186 LEU B N 1
ATOM 3454 C CA . LEU B 1 186 ? 8.812 25.5 16.359 1 97.62 186 LEU B CA 1
ATOM 3455 C C . LEU B 1 186 ? 10.133 26.172 16.031 1 97.62 186 LEU B C 1
ATOM 3457 O O . LEU B 1 186 ? 10.414 27.266 16.531 1 97.62 186 LEU B O 1
ATOM 3461 N N . LYS B 1 187 ? 10.875 25.531 15.242 1 96.19 187 LYS B N 1
ATOM 3462 C CA . LYS B 1 187 ? 12.172 26.078 14.859 1 96.19 187 LYS B CA 1
ATOM 3463 C C . LYS B 1 187 ? 12.016 27.422 14.148 1 96.19 187 LYS B C 1
ATOM 3465 O O . LYS B 1 187 ? 12.898 28.266 14.211 1 96.19 187 LYS B O 1
ATOM 3470 N N . THR B 1 188 ? 10.898 27.594 13.453 1 95.94 188 THR B N 1
ATOM 3471 C CA . THR B 1 188 ? 10.648 28.859 12.758 1 95.94 188 THR B CA 1
ATOM 3472 C C . THR B 1 188 ? 10.383 29.984 13.75 1 95.94 188 THR B C 1
ATOM 3474 O O . THR B 1 188 ? 10.469 31.156 13.398 1 95.94 188 THR B O 1
ATOM 3477 N N . LEU B 1 189 ? 10.016 29.609 14.945 1 96.44 189 LEU B N 1
ATOM 3478 C CA . LEU B 1 189 ? 9.758 30.594 16 1 96.44 189 LEU B CA 1
ATOM 3479 C C . LEU B 1 189 ? 11.008 30.844 16.828 1 96.44 189 LEU B C 1
ATOM 3481 O O . LEU B 1 189 ? 11.312 31.984 17.172 1 96.44 189 LEU B O 1
ATOM 3485 N N . ASP B 1 190 ? 11.609 29.75 17.125 1 93.69 190 ASP B N 1
ATOM 3486 C CA . ASP B 1 190 ? 12.852 29.75 17.906 1 93.69 190 ASP B CA 1
ATOM 3487 C C . ASP B 1 190 ? 13.781 28.625 17.469 1 93.69 190 ASP B C 1
ATOM 3489 O O . ASP B 1 190 ? 13.453 27.453 17.641 1 93.69 190 ASP B O 1
ATOM 3493 N N . PRO B 1 191 ? 14.984 29.016 17.047 1 93 191 PRO B N 1
ATOM 3494 C CA . PRO B 1 191 ? 15.914 27.969 16.609 1 93 191 PRO B CA 1
ATOM 3495 C C . PRO B 1 191 ? 16.25 26.984 17.719 1 93 191 PRO B C 1
ATOM 3497 O O . PRO B 1 191 ? 16.625 25.844 17.438 1 93 191 PRO B O 1
ATOM 3500 N N . ASN B 1 192 ? 16.203 27.531 18.891 1 94.19 192 ASN B N 1
ATOM 3501 C CA . ASN B 1 192 ? 16.391 26.656 20.047 1 94.19 192 ASN B CA 1
ATOM 3502 C C . ASN B 1 192 ? 15.055 26.109 20.547 1 94.19 192 ASN B C 1
ATOM 3504 O O . ASN B 1 192 ? 14.523 26.578 21.547 1 94.19 192 ASN B O 1
ATOM 3508 N N . VAL B 1 193 ? 14.695 25.078 19.891 1 92.94 193 VAL B N 1
ATOM 3509 C CA . VAL B 1 193 ? 13.375 24.5 20.156 1 92.94 193 VAL B CA 1
ATOM 3510 C C . VAL B 1 193 ? 13.312 23.969 21.578 1 92.94 193 VAL B C 1
ATOM 3512 O O . VAL B 1 193 ? 14.172 23.203 22 1 92.94 193 VAL B O 1
ATOM 3515 N N . ASP B 1 194 ? 12.336 24.375 22.281 1 95.81 194 ASP B N 1
ATOM 3516 C CA . ASP B 1 194 ? 11.992 23.844 23.594 1 95.81 194 ASP B CA 1
ATOM 3517 C C . ASP B 1 194 ? 10.523 23.406 23.641 1 95.81 194 ASP B C 1
ATOM 3519 O O . ASP B 1 194 ? 9.633 24.234 23.828 1 95.81 194 ASP B O 1
ATOM 3523 N N . PHE B 1 195 ? 10.352 22.094 23.516 1 97.31 195 PHE B N 1
ATOM 3524 C CA . PHE B 1 195 ? 9.008 21.531 23.453 1 97.31 195 PHE B CA 1
ATOM 3525 C C . PHE B 1 195 ? 8.25 21.828 24.734 1 97.31 195 PHE B C 1
ATOM 3527 O O . PHE B 1 195 ? 7.023 21.984 24.719 1 97.31 195 PHE B O 1
ATOM 3534 N N . SER B 1 196 ? 8.922 21.938 25.828 1 96.44 196 SER B N 1
ATOM 3535 C CA . SER B 1 196 ? 8.289 22.031 27.125 1 96.44 196 SER B CA 1
ATOM 3536 C C . SER B 1 196 ? 7.602 23.391 27.297 1 96.44 196 SER B C 1
ATOM 3538 O O . SER B 1 196 ? 6.746 23.547 28.172 1 96.44 196 SER B O 1
ATOM 3540 N N . THR B 1 197 ? 7.973 24.344 26.516 1 96.75 197 THR B N 1
ATOM 3541 C CA . THR B 1 197 ? 7.395 25.672 26.625 1 96.75 197 THR B CA 1
ATOM 3542 C C . THR B 1 197 ? 6.406 25.922 25.484 1 96.75 197 THR B C 1
ATOM 3544 O O . THR B 1 197 ? 5.945 27.062 25.312 1 96.75 197 THR B O 1
ATOM 3547 N N . ALA B 1 198 ? 6.109 24.891 24.688 1 98.06 198 ALA B N 1
ATOM 3548 C CA . ALA B 1 198 ? 5.246 25.031 23.531 1 98.06 198 ALA B CA 1
ATOM 3549 C C . ALA B 1 198 ? 3.896 24.359 23.75 1 98.06 198 ALA B C 1
ATOM 3551 O O . ALA B 1 198 ? 3.809 23.359 24.453 1 98.06 198 ALA B O 1
ATOM 3552 N N . VAL B 1 199 ? 2.85 24.938 23.156 1 98.44 199 VAL B N 1
ATOM 3553 C CA . VAL B 1 199 ? 1.505 24.375 23.234 1 98.44 199 VAL B CA 1
ATOM 3554 C C . VAL B 1 199 ? 0.917 24.234 21.828 1 98.44 199 VAL B C 1
ATOM 3556 O O . VAL B 1 199 ? 1.073 25.125 21 1 98.44 199 VAL B O 1
ATOM 3559 N N . MET B 1 200 ? 0.303 23.125 21.547 1 98.81 200 MET B N 1
ATOM 3560 C CA . MET B 1 200 ? -0.474 22.906 20.328 1 98.81 200 MET B CA 1
ATOM 3561 C C . MET B 1 200 ? -1.965 23.078 20.594 1 98.81 200 MET B C 1
ATOM 3563 O O . MET B 1 200 ? -2.502 22.5 21.531 1 98.81 200 MET B O 1
ATOM 3567 N N . ILE B 1 201 ? -2.598 23.938 19.859 1 98.81 201 ILE B N 1
ATOM 3568 C CA . ILE B 1 201 ? -4.055 24.031 19.875 1 98.81 201 ILE B CA 1
ATOM 3569 C C . ILE B 1 201 ? -4.625 23.391 18.609 1 98.81 201 ILE B C 1
ATOM 3571 O O . ILE B 1 201 ? -4.27 23.781 17.5 1 98.81 201 ILE B O 1
ATOM 3575 N N . GLY B 1 202 ? -5.469 22.406 18.75 1 98.38 202 GLY B N 1
ATOM 3576 C CA . GLY B 1 202 ? -6.047 21.797 17.562 1 98.38 202 GLY B CA 1
ATOM 3577 C C . GLY B 1 202 ? -7.332 21.031 17.844 1 98.38 202 GLY B C 1
ATOM 3578 O O . GLY B 1 202 ? -7.715 20.859 19 1 98.38 202 GLY B O 1
ATOM 3579 N N . ASP B 1 203 ? -8.039 20.609 16.75 1 97.62 203 ASP B N 1
ATOM 3580 C CA . ASP B 1 203 ? -9.328 19.922 16.875 1 97.62 203 ASP B CA 1
ATOM 3581 C C . ASP B 1 203 ? -9.195 18.422 16.625 1 97.62 203 ASP B C 1
ATOM 3583 O O . ASP B 1 203 ? -10.141 17.672 16.828 1 97.62 203 ASP B O 1
ATOM 3587 N N . ASP B 1 204 ? -8.039 17.969 16.203 1 96.25 204 ASP B N 1
ATOM 3588 C CA . ASP B 1 204 ? -7.785 16.547 15.969 1 96.25 204 ASP B CA 1
ATOM 3589 C C . ASP B 1 204 ? -7.027 15.922 17.141 1 96.25 204 ASP B C 1
ATOM 3591 O O . ASP B 1 204 ? -5.848 16.203 17.344 1 96.25 204 ASP B O 1
ATOM 3595 N N . VAL B 1 205 ? -7.68 15.047 17.875 1 97.44 205 VAL B N 1
ATOM 3596 C CA . VAL B 1 205 ? -7.121 14.516 19.109 1 97.44 205 VAL B CA 1
ATOM 3597 C C . VAL B 1 205 ? -5.852 13.719 18.812 1 97.44 205 VAL B C 1
ATOM 3599 O O . VAL B 1 205 ? -4.898 13.734 19.594 1 97.44 205 VAL B O 1
ATOM 3602 N N . ASN B 1 206 ? -5.789 13.062 17.703 1 95.31 206 ASN B N 1
ATOM 3603 C CA . ASN B 1 206 ? -4.652 12.211 17.375 1 95.31 206 ASN B CA 1
ATOM 3604 C C . ASN B 1 206 ? -3.52 13.016 16.734 1 95.31 206 ASN B C 1
ATOM 3606 O O . ASN B 1 206 ? -2.41 13.062 17.281 1 95.31 206 ASN B O 1
ATOM 3610 N N . ASP B 1 207 ? -3.818 13.766 15.68 1 95.25 207 ASP B N 1
ATOM 3611 C CA . ASP B 1 207 ? -2.779 14.391 14.875 1 95.25 207 ASP B CA 1
ATOM 3612 C C . ASP B 1 207 ? -2.256 15.656 15.539 1 95.25 207 ASP B C 1
ATOM 3614 O O . ASP B 1 207 ? -1.06 15.953 15.484 1 95.25 207 ASP B O 1
ATOM 3618 N N . ASP B 1 208 ? -3.092 16.422 16.141 1 97.5 208 ASP B N 1
ATOM 3619 C CA . ASP B 1 208 ? -2.688 17.672 16.781 1 97.5 208 ASP B CA 1
ATOM 3620 C C . ASP B 1 208 ? -2.229 17.438 18.219 1 97.5 208 ASP B C 1
ATOM 3622 O O . ASP B 1 208 ? -1.081 17.719 18.562 1 97.5 208 ASP B O 1
ATOM 3626 N N . VAL B 1 209 ? -3.125 16.844 18.984 1 97.81 209 VAL B N 1
ATOM 3627 C CA . VAL B 1 209 ? -2.984 16.891 20.438 1 97.81 209 VAL B CA 1
ATOM 3628 C C . VAL B 1 209 ? -2.055 15.773 20.906 1 97.81 209 VAL B C 1
ATOM 3630 O O . VAL B 1 209 ? -0.967 16.031 21.422 1 97.81 209 VAL B O 1
ATOM 3633 N N . LEU B 1 210 ? -2.453 14.539 20.625 1 97.75 210 LEU B N 1
ATOM 3634 C CA . LEU B 1 210 ? -1.611 13.43 21.062 1 97.75 210 LEU B CA 1
ATOM 3635 C C . LEU B 1 210 ? -0.26 13.461 20.359 1 97.75 210 LEU B C 1
ATOM 3637 O O . LEU B 1 210 ? 0.762 13.102 20.953 1 97.75 210 LEU B O 1
ATOM 3641 N N . GLY B 1 211 ? -0.245 13.898 19.109 1 97.38 211 GLY B N 1
ATOM 3642 C CA . GLY B 1 211 ? 1.011 14.086 18.406 1 97.38 211 GLY B CA 1
ATOM 3643 C C . GLY B 1 211 ? 1.941 15.07 19.094 1 97.38 211 GLY B C 1
ATOM 3644 O O . GLY B 1 211 ? 3.129 14.789 19.266 1 97.38 211 GLY B O 1
ATOM 3645 N N . ALA B 1 212 ? 1.434 16.141 19.484 1 98.12 212 ALA B N 1
ATOM 3646 C CA . ALA B 1 212 ? 2.225 17.172 20.172 1 98.12 212 ALA B CA 1
ATOM 3647 C C . ALA B 1 212 ? 2.695 16.688 21.531 1 98.12 212 ALA B C 1
ATOM 3649 O O . ALA B 1 212 ? 3.857 16.859 21.906 1 98.12 212 ALA B O 1
ATOM 3650 N N . ILE B 1 213 ? 1.84 16.016 22.25 1 98.06 213 ILE B N 1
ATOM 3651 C CA . ILE B 1 213 ? 2.148 15.516 23.578 1 98.06 213 ILE B CA 1
ATOM 3652 C C . ILE B 1 213 ? 3.299 14.516 23.5 1 98.06 213 ILE B C 1
ATOM 3654 O O . ILE B 1 213 ? 4.199 14.523 24.344 1 98.06 213 ILE B O 1
ATOM 3658 N N . LYS B 1 214 ? 3.264 13.695 22.516 1 97.56 214 LYS B N 1
ATOM 3659 C CA . LYS B 1 214 ? 4.301 12.688 22.344 1 97.56 214 LYS B CA 1
ATOM 3660 C C . LYS B 1 214 ? 5.676 13.328 22.172 1 97.56 214 LYS B C 1
ATOM 3662 O O . LYS B 1 214 ? 6.699 12.711 22.469 1 97.56 214 LYS B O 1
ATOM 3667 N N . THR B 1 215 ? 5.75 14.555 21.719 1 97.19 215 THR B N 1
ATOM 3668 C CA . THR B 1 215 ? 7.023 15.234 21.5 1 97.19 215 THR B CA 1
ATOM 3669 C C . THR B 1 215 ? 7.484 15.93 22.781 1 97.19 215 THR B C 1
ATOM 3671 O O . THR B 1 215 ? 8.633 16.375 22.875 1 97.19 215 THR B O 1
ATOM 3674 N N . GLY B 1 216 ? 6.559 16.078 23.75 1 96.94 216 GLY B N 1
ATOM 3675 C CA . GLY B 1 216 ? 6.871 16.781 24.984 1 96.94 216 GLY B CA 1
ATOM 3676 C C . GLY B 1 216 ? 6.176 18.125 25.094 1 96.94 216 GLY B C 1
ATOM 3677 O O . GLY B 1 216 ? 6.375 18.859 26.062 1 96.94 216 GLY B O 1
ATOM 3678 N N . MET B 1 217 ? 5.352 18.484 24.125 1 98 217 MET B N 1
ATOM 3679 C CA . MET B 1 217 ? 4.574 19.719 24.172 1 98 217 MET B CA 1
ATOM 3680 C C . MET B 1 217 ? 3.346 19.562 25.047 1 98 217 MET B C 1
ATOM 3682 O O . MET B 1 217 ? 2.9 18.438 25.312 1 98 217 MET B O 1
ATOM 3686 N N . ARG B 1 218 ? 2.846 20.656 25.5 1 98.06 218 ARG B N 1
ATOM 3687 C CA . ARG B 1 218 ? 1.459 20.688 25.938 1 98.06 218 ARG B CA 1
ATOM 3688 C C . ARG B 1 218 ? 0.502 20.828 24.766 1 98.06 218 ARG B C 1
ATOM 3690 O O . ARG B 1 218 ? 0.919 21.172 23.656 1 98.06 218 ARG B O 1
ATOM 3697 N N . ALA B 1 219 ? -0.76 20.484 25.031 1 98.62 219 ALA B N 1
ATOM 3698 C CA . ALA B 1 219 ? -1.729 20.578 23.938 1 98.62 219 ALA B CA 1
ATOM 3699 C C . ALA B 1 219 ? -3.131 20.859 24.469 1 98.62 219 ALA B C 1
ATOM 3701 O O . ALA B 1 219 ? -3.447 20.5 25.609 1 98.62 219 ALA B O 1
ATOM 3702 N N . ILE B 1 220 ? -3.889 21.594 23.734 1 98.75 220 ILE B N 1
ATOM 3703 C CA . ILE B 1 220 ? -5.289 21.875 24.031 1 98.75 220 ILE B CA 1
ATOM 3704 C C . ILE B 1 220 ? -6.172 21.375 22.891 1 98.75 220 ILE B C 1
ATOM 3706 O O . ILE B 1 220 ? -5.996 21.781 21.734 1 98.75 220 ILE B O 1
ATOM 3710 N N . LEU B 1 221 ? -7.105 20.469 23.234 1 98.75 221 LEU B N 1
ATOM 3711 C CA . LEU B 1 221 ? -8.102 20 22.266 1 98.75 221 LEU B CA 1
ATOM 3712 C C . LEU B 1 221 ? -9.312 20.922 22.25 1 98.75 221 LEU B C 1
ATOM 3714 O O . LEU B 1 221 ? -9.938 21.156 23.297 1 98.75 221 LEU B O 1
ATOM 3718 N N . VAL B 1 222 ? -9.609 21.453 21.094 1 98.62 222 VAL B N 1
ATOM 3719 C CA . VAL B 1 222 ? -10.812 22.266 21 1 98.62 222 VAL B CA 1
ATOM 3720 C C . VAL B 1 222 ? -11.969 21.422 20.469 1 98.62 222 VAL B C 1
ATOM 3722 O O . VAL B 1 222 ? -11.75 20.5 19.672 1 98.62 222 VAL B O 1
ATOM 3725 N N . LYS B 1 223 ? -13.195 21.703 20.844 1 97.56 223 LYS B N 1
ATOM 3726 C CA . LYS B 1 223 ? -14.359 20.875 20.547 1 97.56 223 LYS B CA 1
ATOM 3727 C C . LYS B 1 223 ? -15 21.266 19.219 1 97.56 223 LYS B C 1
ATOM 3729 O O . LYS B 1 223 ? -16.094 20.812 18.891 1 97.56 223 LYS B O 1
ATOM 3734 N N . THR B 1 224 ? -14.297 22.031 18.5 1 95.31 224 THR B N 1
ATOM 3735 C CA . THR B 1 224 ? -14.766 22.422 17.188 1 95.31 224 THR B CA 1
ATOM 3736 C C . THR B 1 224 ? -14.211 21.484 16.109 1 95.31 224 THR B C 1
ATOM 3738 O O . THR B 1 224 ? -13.445 20.578 16.406 1 95.31 224 THR B O 1
ATOM 3741 N N . GLY B 1 225 ? -14.648 21.609 14.977 1 92.69 225 GLY B N 1
ATOM 3742 C CA . GLY B 1 225 ? -14.094 20.891 13.844 1 92.69 225 GLY B CA 1
ATOM 3743 C C . GLY B 1 225 ? -14.289 19.375 13.93 1 92.69 225 GLY B C 1
ATOM 3744 O O . GLY B 1 225 ? -15.422 18.891 13.977 1 92.69 225 GLY B O 1
ATOM 3745 N N . LYS B 1 226 ? -13.18 18.578 14.148 1 89.19 226 LYS B N 1
ATOM 3746 C CA . LYS B 1 226 ? -13.141 17.125 14.055 1 89.19 226 LYS B CA 1
ATOM 3747 C C . LYS B 1 226 ? -13.43 16.484 15.406 1 89.19 226 LYS B C 1
ATOM 3749 O O . LYS B 1 226 ? -13.422 15.25 15.523 1 89.19 226 LYS B O 1
ATOM 3754 N N . PHE B 1 227 ? -13.68 17.188 16.344 1 92.38 227 PHE B N 1
ATOM 3755 C CA . PHE B 1 227 ? -13.914 16.656 17.672 1 92.38 227 PHE B CA 1
ATOM 3756 C C . PHE B 1 227 ? -15.086 15.688 17.672 1 92.38 227 PHE B C 1
ATOM 3758 O O . PHE B 1 227 ? -16.109 15.922 17.016 1 92.38 227 PHE B O 1
ATOM 3765 N N . ARG B 1 228 ? -14.922 14.594 18.359 1 91.88 228 ARG B N 1
ATOM 3766 C CA . ARG B 1 228 ? -15.977 13.617 18.578 1 91.88 228 ARG B CA 1
ATOM 3767 C C . ARG B 1 228 ? -16.109 13.289 20.062 1 91.88 228 ARG B C 1
ATOM 3769 O O . ARG B 1 228 ? -15.133 13.375 20.812 1 91.88 228 ARG B O 1
ATOM 3776 N N . SER B 1 229 ? -17.328 12.883 20.328 1 94.19 229 SER B N 1
ATOM 3777 C CA . SER B 1 229 ? -17.562 12.484 21.719 1 94.19 229 SER B CA 1
ATOM 3778 C C . SER B 1 229 ? -16.594 11.391 22.141 1 94.19 229 SER B C 1
ATOM 3780 O O . SER B 1 229 ? -16.375 10.422 21.422 1 94.19 229 SER B O 1
ATOM 3782 N N . GLY B 1 230 ? -16 11.602 23.266 1 96.19 230 GLY B N 1
ATOM 3783 C CA . GLY B 1 230 ? -15.039 10.617 23.766 1 96.19 230 GLY B CA 1
ATOM 3784 C C . GLY B 1 230 ? -13.602 11.086 23.625 1 96.19 230 GLY B C 1
ATOM 3785 O O . GLY B 1 230 ? -12.719 10.602 24.344 1 96.19 230 GLY B O 1
ATOM 3786 N N . ASP B 1 231 ? -13.375 12.047 22.781 1 96 231 ASP B N 1
ATOM 3787 C CA . ASP B 1 231 ? -12.016 12.547 22.578 1 96 231 ASP B CA 1
ATOM 3788 C C . ASP B 1 231 ? -11.492 13.227 23.844 1 96 231 ASP B C 1
ATOM 3790 O O . ASP B 1 231 ? -10.289 13.188 24.125 1 96 231 ASP B O 1
ATOM 3794 N N . GLU B 1 232 ? -12.359 13.812 24.531 1 95.31 232 GLU B N 1
ATOM 3795 C CA . GLU B 1 232 ? -11.977 14.586 25.703 1 95.31 232 GLU B CA 1
ATOM 3796 C C . GLU B 1 232 ? -11.398 13.688 26.797 1 95.31 232 GLU B C 1
ATOM 3798 O O . GLU B 1 232 ? -10.695 14.156 27.688 1 95.31 232 GLU B O 1
ATOM 3803 N N . SER B 1 233 ? -11.781 12.43 26.734 1 95.94 233 SER B N 1
ATOM 3804 C CA . SER B 1 233 ? -11.297 11.5 27.75 1 95.94 233 SER B CA 1
ATOM 3805 C C . SER B 1 233 ? -9.844 11.102 27.484 1 95.94 233 SER B C 1
ATOM 3807 O O . SER B 1 233 ? -9.172 10.586 28.391 1 95.94 233 SER B O 1
ATOM 3809 N N . LYS B 1 234 ? -9.312 11.492 26.406 1 94.06 234 LYS B N 1
ATOM 3810 C CA . LYS B 1 234 ? -7.984 11.047 26 1 94.06 234 LYS B CA 1
ATOM 3811 C C . LYS B 1 234 ? -6.918 12.07 26.375 1 94.06 234 LYS B C 1
ATOM 3813 O O . LYS B 1 234 ? -5.723 11.797 26.281 1 94.06 234 LYS B O 1
ATOM 3818 N N . VAL B 1 235 ? -7.391 13.297 26.766 1 96.88 235 VAL B N 1
ATOM 3819 C CA . VAL B 1 235 ? -6.426 14.367 26.969 1 96.88 235 VAL B CA 1
ATOM 3820 C C . VAL B 1 235 ? -6.809 15.18 28.203 1 96.88 235 VAL B C 1
ATOM 3822 O O . VAL B 1 235 ? -7.953 15.117 28.672 1 96.88 235 VAL B O 1
ATOM 3825 N N . LYS B 1 236 ? -5.852 16 28.703 1 97.19 236 LYS B N 1
ATOM 3826 C CA . LYS B 1 236 ? -6.055 16.75 29.938 1 97.19 236 LYS B CA 1
ATOM 3827 C C . LYS B 1 236 ? -6.703 18.109 29.672 1 97.19 236 LYS B C 1
ATOM 3829 O O . LYS B 1 236 ? -7.504 18.578 30.469 1 97.19 236 LYS B O 1
ATOM 3834 N N . ASN B 1 237 ? -6.316 18.766 28.641 1 98.38 237 ASN B N 1
ATOM 3835 C CA . ASN B 1 237 ? -6.781 20.109 28.344 1 98.38 237 ASN B CA 1
ATOM 3836 C C . ASN B 1 237 ? -7.785 20.109 27.203 1 98.38 237 ASN B C 1
ATOM 3838 O O . ASN B 1 237 ? -7.441 19.781 26.062 1 98.38 237 ASN B O 1
ATOM 3842 N N . VAL B 1 238 ? -8.992 20.531 27.531 1 98.5 238 VAL B N 1
ATOM 3843 C CA . VAL B 1 238 ? -10.055 20.625 26.531 1 98.5 238 VAL B CA 1
ATOM 3844 C C . VAL B 1 238 ? -10.711 22 26.609 1 98.5 238 VAL B C 1
ATOM 3846 O O . VAL B 1 238 ? -10.93 22.531 27.703 1 98.5 238 VAL B O 1
ATOM 3849 N N . ALA B 1 239 ? -10.945 22.625 25.516 1 98.62 239 ALA B N 1
ATOM 3850 C CA . ALA B 1 239 ? -11.617 23.906 25.422 1 98.62 239 ALA B CA 1
ATOM 3851 C C . ALA B 1 239 ? -12.789 23.859 24.453 1 98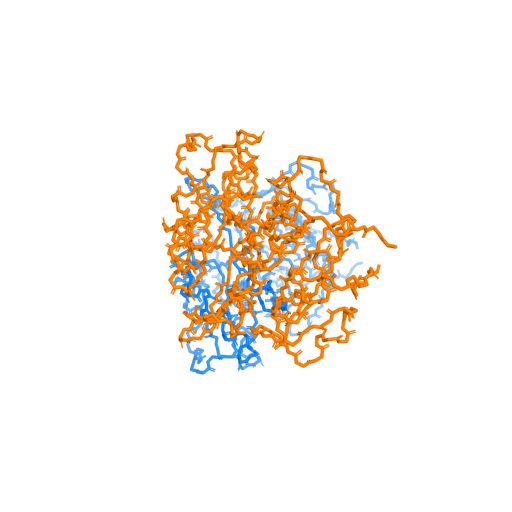.62 239 ALA B C 1
ATOM 3853 O O . ALA B 1 239 ? -12.734 23.125 23.453 1 98.62 239 ALA B O 1
ATOM 3854 N N . SER B 1 240 ? -13.805 24.594 24.688 1 98.31 240 SER B N 1
ATOM 3855 C CA . SER B 1 240 ? -14.977 24.609 23.828 1 98.31 240 SER B CA 1
ATOM 3856 C C . SER B 1 240 ? -14.641 25.172 22.453 1 98.31 240 SER B C 1
ATOM 3858 O O . SER B 1 240 ? -15.266 24.812 21.453 1 98.31 240 SER B O 1
ATOM 3860 N N . SER B 1 241 ? -13.719 26.109 22.438 1 98.38 241 SER B N 1
ATOM 3861 C CA . SER B 1 241 ? -13.297 26.766 21.203 1 98.38 241 SER B CA 1
ATOM 3862 C C . SER B 1 241 ? -11.891 27.344 21.344 1 98.38 241 SER B C 1
ATOM 3864 O O . SER B 1 241 ? -11.297 27.281 22.422 1 98.38 241 SER B O 1
ATOM 3866 N N . PHE B 1 242 ? -11.406 27.859 20.188 1 98.69 242 PHE B N 1
ATOM 3867 C CA . PHE B 1 242 ? -10.117 28.547 20.172 1 98.69 242 PHE B CA 1
ATOM 3868 C C . PHE B 1 242 ? -10.086 29.672 21.219 1 98.69 242 PHE B C 1
ATOM 3870 O O . PHE B 1 242 ? -9.07 29.875 21.875 1 98.69 242 PHE B O 1
ATOM 3877 N N . VAL B 1 243 ? -11.18 30.406 21.438 1 98.69 243 VAL B N 1
ATOM 3878 C CA . VAL B 1 243 ? -11.266 31.516 22.375 1 98.69 243 VAL B CA 1
ATOM 3879 C C . VAL B 1 243 ? -10.977 31.031 23.797 1 98.69 243 VAL B C 1
ATOM 3881 O O . VAL B 1 243 ? -10.172 31.625 24.516 1 98.69 243 VAL B O 1
ATOM 3884 N N . GLU B 1 244 ? -11.609 29.938 24.094 1 98.75 244 GLU B N 1
ATOM 3885 C CA . GLU B 1 244 ? -11.391 29.391 25.438 1 98.75 244 GLU B CA 1
ATOM 3886 C C . GLU B 1 244 ? -9.961 28.875 25.594 1 98.75 244 GLU B C 1
ATOM 3888 O O . GLU B 1 244 ? -9.375 28.984 26.672 1 98.75 244 GLU B O 1
ATOM 3893 N N . ALA B 1 245 ? -9.461 28.281 24.578 1 98.81 245 ALA B N 1
ATOM 3894 C CA . ALA B 1 245 ? -8.078 27.812 24.609 1 98.81 245 ALA B CA 1
ATOM 3895 C C . ALA B 1 245 ? -7.117 28.953 24.906 1 98.81 245 ALA B C 1
ATOM 3897 O O . ALA B 1 245 ? -6.188 28.812 25.703 1 98.81 245 ALA B O 1
ATOM 3898 N N . VAL B 1 246 ? -7.316 30.094 24.266 1 98.75 246 VAL B N 1
ATOM 3899 C CA . VAL B 1 246 ? -6.484 31.281 24.469 1 98.75 246 VAL B CA 1
ATOM 3900 C C . VAL B 1 246 ? -6.582 31.719 25.922 1 98.75 246 VAL B C 1
ATOM 3902 O O . VAL B 1 246 ? -5.57 32.031 26.547 1 98.75 246 VAL B O 1
ATOM 3905 N N . ASN B 1 247 ? -7.777 31.719 26.391 1 98.5 247 ASN B N 1
ATOM 3906 C CA . ASN B 1 247 ? -7.969 32.094 27.797 1 98.5 247 ASN B CA 1
ATOM 3907 C C . ASN B 1 247 ? -7.195 31.156 28.734 1 98.5 247 ASN B C 1
ATOM 3909 O O . ASN B 1 247 ? -6.605 31.625 29.719 1 98.5 247 ASN B O 1
ATOM 3913 N N . MET B 1 248 ? -7.25 29.891 28.422 1 98.31 248 MET B N 1
ATOM 3914 C CA . MET B 1 248 ? -6.52 28.922 29.234 1 98.31 248 MET B CA 1
ATOM 3915 C C . MET B 1 248 ? -5.031 29.25 29.25 1 98.31 248 MET B C 1
ATOM 3917 O O . MET B 1 248 ? -4.379 29.125 30.297 1 98.31 248 MET B O 1
ATOM 3921 N N . ILE B 1 249 ? -4.48 29.625 28.141 1 98.06 249 ILE B N 1
ATOM 3922 C CA . ILE B 1 249 ? -3.055 29.906 28.016 1 98.06 249 ILE B CA 1
ATOM 3923 C C . ILE B 1 249 ? -2.713 31.172 28.797 1 98.06 249 ILE B C 1
ATOM 3925 O O . ILE B 1 249 ? -1.772 31.188 29.594 1 98.06 249 ILE B O 1
ATOM 3929 N N . ILE B 1 250 ? -3.48 32.219 28.656 1 97 250 ILE B N 1
ATOM 3930 C CA . ILE B 1 250 ? -3.207 33.531 29.266 1 97 250 ILE B CA 1
ATOM 3931 C C . ILE B 1 250 ? -3.348 33.438 30.781 1 97 250 ILE B C 1
ATOM 3933 O O . ILE B 1 250 ? -2.6 34.062 31.531 1 97 250 ILE B O 1
ATOM 3937 N N . GLU B 1 251 ? -4.23 32.531 31.156 1 96.44 251 GLU B N 1
ATOM 3938 C CA . GLU B 1 251 ? -4.488 32.375 32.594 1 96.44 251 GLU B CA 1
ATOM 3939 C C . GLU B 1 251 ? -3.572 31.312 33.188 1 96.44 251 GLU B C 1
ATOM 3941 O O . GLU B 1 251 ? -3.689 30.984 34.375 1 96.44 251 GLU B O 1
ATOM 3946 N N . ASN B 1 252 ? -2.707 30.781 32.438 1 95.44 252 ASN B N 1
ATOM 3947 C CA . ASN B 1 252 ? -1.75 29.766 32.906 1 95.44 252 ASN B CA 1
ATOM 3948 C C . ASN B 1 252 ? -2.451 28.547 33.469 1 95.44 252 ASN B C 1
ATOM 3950 O O . ASN B 1 252 ? -2.104 28.078 34.562 1 95.44 252 ASN B O 1
ATOM 3954 N N . LYS B 1 253 ? -3.441 28.062 32.688 1 95.88 253 LYS B N 1
ATOM 3955 C CA . LYS B 1 253 ? -4.25 26.953 33.156 1 95.88 253 LYS B CA 1
ATOM 3956 C C . LYS B 1 253 ? -4.008 25.703 32.312 1 95.88 253 LYS B C 1
ATOM 3958 O O . LYS B 1 253 ? -4.715 24.703 32.438 1 95.88 253 LYS B O 1
ATOM 3963 N N . VAL B 1 254 ? -3.072 25.781 31.469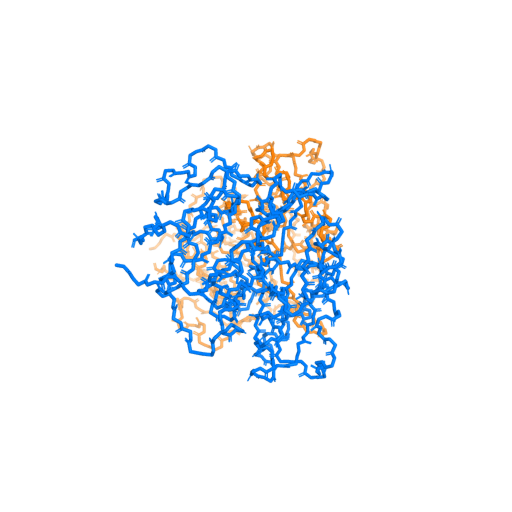 1 97.5 254 VAL B N 1
ATOM 3964 C CA . VAL B 1 254 ? -2.791 24.641 30.609 1 97.5 254 VAL B CA 1
ATOM 3965 C C . VAL B 1 254 ? -1.913 23.641 31.359 1 97.5 254 VAL B C 1
ATOM 3967 O O . VAL B 1 254 ? -0.789 23.953 31.75 1 97.5 254 VAL B O 1
ATOM 3970 N N . GLU B 1 255 ? -2.381 22.438 31.484 1 94.81 255 GLU B N 1
ATOM 3971 C CA . GLU B 1 255 ? -1.676 21.406 32.25 1 94.81 255 GLU B CA 1
ATOM 3972 C C . GLU B 1 255 ? -0.71 20.641 31.328 1 94.81 255 GLU B C 1
ATOM 3974 O O . GLU B 1 255 ? -0.94 20.516 30.125 1 94.81 255 GLU B O 1
ATOM 3979 N N . SER B 1 256 ? 0.398 20.156 32 1 90.75 256 SER B N 1
ATOM 3980 C CA . SER B 1 256 ? 1.323 19.281 31.312 1 90.75 256 SER B CA 1
ATOM 3981 C C . SER B 1 256 ? 0.84 17.828 31.344 1 90.75 256 SER B C 1
ATOM 3983 O O . SER B 1 256 ? 0.233 17.406 32.312 1 90.75 256 SER B O 1
ATOM 3985 N N . ASP B 1 257 ? 0.97 17.062 30.219 1 77.19 257 ASP B N 1
ATOM 3986 C CA . ASP B 1 257 ? 0.538 15.664 30.156 1 77.19 257 ASP B CA 1
ATOM 3987 C C . ASP B 1 257 ? 1.537 14.758 30.875 1 77.19 257 ASP B C 1
ATOM 3989 O O . ASP B 1 257 ? 2.729 15.062 30.938 1 77.19 257 ASP B O 1
#

Nearest PDB structures (foldseek):
  3hlt-assembly1_A  TM=9.593E-01  e=8.083E-35  Homo sapiens
  2ho4-assembly2_B  TM=9.591E-01  e=1.538E-32  Mus musculus
  3hlt-assembly2_C  TM=9.591E-01  e=5.723E-30  Homo sapiens
  2x4d-assembly1_A  TM=8.260E-01  e=1.041E-26  Homo sapiens
  2c4n-assembly1_A  TM=8.688E-01  e=4.910E-17  Escherichia coli K-12

InterPro domains:
  IPR006355 HAD hydrolase, LHPP/HDHD2 [TIGR01458] (5-251)
  IPR006355 HAD hydrolase, LHPP/HDHD2 [cd07509] (5-250)
  IPR006357 HAD-superfamily hydrolase, subfamily IIA [PF13344] (7-95)
  IPR006357 HAD-superfamily hydrolase, subfamily IIA [TIGR01460] (7-225)
  IPR023214 HAD superfamily [G3DSA:3.40.50.1000] (7-241)
  IPR023214 HAD superfamily [G3DSA:3.40.50.1000] (75-178)
  IPR036412 HAD-like superfamily [SSF56784] (4-236)

Secondary structure (DSSP, 8-state):
-PPP-EEEEE-BTTTEETTEEPTTHHHHHHHHHTTSEEEEEE--SS--HHHHHHHHHHTT----GGGEEEHHHHHHHHHHHHT--EEEES-GGGGGGGTT---SS--EEEE---GGG-BHHHHHHHHHHHHHH-PEEEES----EEEETTEEEE-HHHHHHHHHHHHT---EE-STTSHHHHHHHHHTT-SS--GGGEEEEES-IIIIIIHHHHHT-EEEEESSTT--TTGGGG-S-EESSHHHHHHHHHTT-PPP-/-PPP-EEEEE-BTTTEETTEEPTTHHHHHHHHHTTSEEEEEE--SS--HHHHHHHHHHTT----GGGEEEHHHHHHHHHHHHT--EEEES-GGGGGGGTT---SS--EEEE---GGG-BHHHHHHHHHHHHHH-PEEEES----EEEETTEEEE-HHHHHHHHHHHHT---EE-STTSHHHHHHHHHTT-SS--GGGEEEEES-IIIIIIHHHHHT-EEEEESSTT--TTGGGG-S-EESSHHHHHHHHHTT-PPP-

Radius of gyration: 28.74 Å; Cα contacts (8 Å, |Δi|>4): 1123; chains: 2; bounding box: 47×84×63 Å

Foldseek 3Di:
DAAAAEEEEEDDFAQAPQQAGDVCSQVLVVVLVVRHHYAYEYEDQAAALVVVVVSSVSNPHDDDSLSYYYLLLLVLVVCVVVVFQEDEAGHPNHCVSVPPRHNPPGQAYEHFFHVVQPDDVNLVVRLCSCQVVVHAYAYSAQDQWDADPVGIDGTRNVSQVVSCVSRVHHHHYQAFLALNVVLVRQCSVPVPDDQQNYEYEEQDLGGTAVSSLVNNHFYEHECTGPHDPPSPVVHDHYHPGNSRVSVCSVVVNGDRD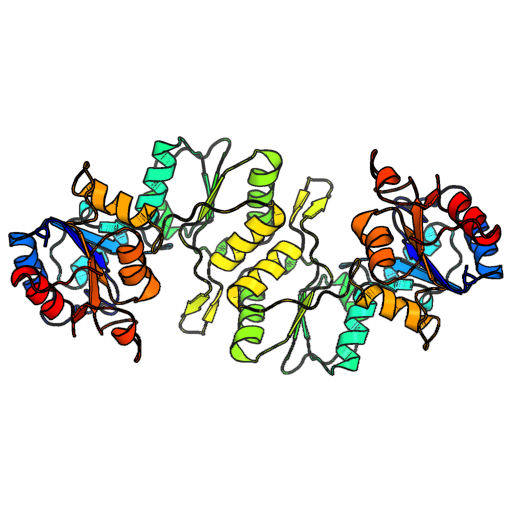/DDAAAEEEEEDDFAQAPQQAGDVCSQVLVVVLVVRHHYAYEYEDQAAALVRVVVSSVSNPHDDDSLSYYYLLLLVLVVCVVVVFQEDEAGHPNHCVSNPPRHNPPGQAYEHFFHVVQPDPVNLVVRLCSCQVVVHAYAYSAQDQWDADPVGIDGTRNVSQVVSCVSRVHHHHYQAFLALNVVLVRQCSVPVPDDQQNYEYEEQDLGGTAVSSLVNNHFYEHECTGPHDPPSPVVHDHYHPGNSRVSVCSVVVNGDRD

Sequence (514 aa):
MSKISSVLIDLSGTLHIEELAIPGAPAALELLRKHVHVKFVTNTTKESQNLLYQRVRNCGFQIEKHEIFTSLSAARDLIIRNKYRPFFILDDKAMEDFEGIPTEDPNAVLIGLAPEKFNDSTMTAAFRLIKEKNASLIAIHKGRYYQKKDGLHLGPGAYVSGLEYANGVEAKVVGKPEKLFFESALKTLDPNVDFSTAVMIGDDVNDDVLGAIKTGMRAILVKTGKFRSGDESKVKNVASSFVEAVNMIIENKVESDMSKISSVLIDLSGTLHIEELAIPGAPAALELLRKHVHVKFVTNTTKESQNLLYQRVRNCGFQIEKHEIFTSLSAARDLIIRNKYRPFFILDDKAMEDFEGIPTEDPNAVLIGLAPEKFNDSTMTAAFRLIKEKNASLIAIHKGRYYQKKDGLHLGPGAYVSGLEYANGVEAKVVGKPEKLFFESALKTLDPNVDFSTAVMIGDDVNDDVLGAIKTGMRAILVKTGKFRSGDESKVKNVASSFVEAVNMIIENKVESD